Protein AF-A0A328F6K3-F1 (afdb_monomer_lite)

Structure (mmCIF, N/CA/C/O backbone):
data_AF-A0A328F6K3-F1
#
_entry.id   AF-A0A328F6K3-F1
#
loop_
_atom_site.group_PDB
_atom_site.id
_atom_site.type_symbol
_atom_site.label_atom_id
_atom_site.label_alt_id
_atom_site.label_comp_id
_atom_site.label_asym_id
_atom_site.label_entity_id
_atom_site.label_seq_id
_atom_site.pdbx_PDB_ins_code
_atom_site.Cartn_x
_atom_site.Cartn_y
_atom_site.Cartn_z
_atom_site.occupancy
_atom_site.B_iso_or_equiv
_atom_site.auth_seq_id
_atom_site.auth_comp_id
_atom_site.auth_asym_id
_atom_site.auth_atom_id
_atom_site.pdbx_PDB_model_num
ATOM 1 N N . MET A 1 1 ? -12.923 -12.948 2.655 1.00 79.88 1 MET A N 1
ATOM 2 C CA . MET A 1 1 ? -11.532 -12.634 2.300 1.00 79.88 1 MET A CA 1
ATOM 3 C C . MET A 1 1 ? -11.458 -11.168 1.974 1.00 79.88 1 MET A C 1
ATOM 5 O O . MET A 1 1 ? -12.325 -10.668 1.258 1.00 79.88 1 MET A O 1
ATOM 9 N N . THR A 1 2 ? -10.475 -10.513 2.571 1.00 90.56 2 THR A N 1
ATOM 10 C CA . THR A 1 2 ? -10.213 -9.088 2.428 1.00 90.56 2 THR A CA 1
ATOM 11 C C . THR A 1 2 ? -9.313 -8.854 1.230 1.00 90.56 2 THR A C 1
ATOM 13 O O . THR A 1 2 ? -8.375 -9.618 1.013 1.00 90.56 2 THR A O 1
ATOM 16 N N . ARG A 1 3 ? -9.572 -7.793 0.460 1.00 91.75 3 ARG A N 1
ATOM 17 C CA . ARG A 1 3 ? -8.661 -7.366 -0.612 1.00 91.75 3 ARG A CA 1
ATOM 18 C C . ARG A 1 3 ? -8.000 -6.035 -0.345 1.00 91.75 3 ARG A C 1
ATOM 20 O O . ARG A 1 3 ? -8.662 -5.090 0.086 1.00 91.75 3 ARG A O 1
ATOM 27 N N . ILE A 1 4 ? -6.728 -5.957 -0.714 1.00 94.88 4 ILE A N 1
ATOM 28 C CA . ILE A 1 4 ? -5.920 -4.749 -0.632 1.00 94.88 4 ILE A CA 1
ATOM 29 C C . ILE A 1 4 ? -5.276 -4.431 -1.980 1.00 94.88 4 ILE A C 1
ATOM 31 O O . ILE A 1 4 ? -4.680 -5.303 -2.610 1.00 94.88 4 ILE A O 1
ATOM 35 N N . LEU A 1 5 ? -5.355 -3.164 -2.380 1.00 96.25 5 LEU A N 1
ATOM 36 C CA . LEU A 1 5 ? -4.475 -2.580 -3.382 1.00 96.25 5 LEU A CA 1
ATOM 37 C C . LEU A 1 5 ? -3.433 -1.723 -2.661 1.00 96.25 5 LEU A C 1
ATOM 39 O O . LEU A 1 5 ? -3.788 -0.801 -1.931 1.00 96.25 5 LEU A O 1
ATOM 43 N N . TYR A 1 6 ? -2.157 -2.006 -2.873 1.00 97.56 6 TYR A N 1
ATOM 44 C CA . TYR A 1 6 ? -1.048 -1.193 -2.392 1.00 97.56 6 TYR A CA 1
ATOM 45 C C . TYR A 1 6 ? -0.338 -0.522 -3.563 1.00 97.56 6 TYR A C 1
ATOM 47 O O . TYR A 1 6 ? -0.036 -1.178 -4.560 1.00 97.56 6 TYR A O 1
ATOM 55 N N . TRP A 1 7 ? -0.018 0.765 -3.430 1.00 97.38 7 TRP A N 1
ATOM 56 C CA . TRP A 1 7 ? 0.748 1.479 -4.441 1.00 97.38 7 TRP A CA 1
ATOM 57 C C . TRP A 1 7 ? 1.636 2.571 -3.837 1.00 97.38 7 TRP A C 1
ATOM 59 O O . TRP A 1 7 ? 1.143 3.539 -3.257 1.00 97.38 7 TRP A O 1
ATOM 69 N N . ASN A 1 8 ? 2.956 2.468 -4.015 1.00 96.56 8 ASN A N 1
ATOM 70 C CA . ASN A 1 8 ? 3.821 3.634 -3.857 1.00 96.56 8 ASN A CA 1
ATOM 71 C C . ASN A 1 8 ? 3.596 4.579 -5.043 1.00 96.56 8 ASN A C 1
ATOM 73 O O . ASN A 1 8 ? 3.789 4.170 -6.185 1.00 96.56 8 ASN A O 1
ATOM 77 N N . ILE A 1 9 ? 3.161 5.818 -4.801 1.00 95.69 9 ILE A N 1
ATOM 78 C CA . ILE A 1 9 ? 2.998 6.831 -5.845 1.00 95.69 9 ILE A CA 1
ATOM 79 C C . ILE A 1 9 ? 3.920 8.008 -5.540 1.00 95.69 9 ILE A C 1
ATOM 81 O O . ILE A 1 9 ? 3.570 8.870 -4.740 1.00 95.69 9 ILE A O 1
ATOM 85 N N . GLU A 1 10 ? 5.044 8.085 -6.262 1.00 90.56 10 GLU A N 1
ATOM 86 C CA . GLU A 1 10 ? 6.081 9.118 -6.100 1.00 90.56 10 GLU A CA 1
ATOM 87 C C . GLU A 1 10 ? 5.481 10.523 -5.903 1.00 90.56 10 GLU A C 1
ATOM 89 O O . GLU A 1 10 ? 4.957 11.114 -6.853 1.00 90.56 10 GLU A O 1
ATOM 94 N N . ASN A 1 11 ? 5.587 11.101 -4.705 1.00 88.69 11 ASN A N 1
ATOM 95 C CA . ASN A 1 11 ? 5.010 12.413 -4.366 1.00 88.69 11 ASN A CA 1
ATOM 96 C C . ASN A 1 11 ? 3.518 12.567 -4.755 1.00 88.69 11 ASN A C 1
ATOM 98 O O . ASN A 1 11 ? 3.158 13.444 -5.556 1.00 88.69 11 ASN A O 1
ATOM 102 N N . PHE A 1 12 ? 2.636 11.711 -4.239 1.00 93.75 12 PHE A N 1
ATOM 103 C CA . PHE A 1 12 ? 1.195 11.818 -4.466 1.00 93.75 12 PHE A CA 1
ATOM 104 C C . PHE A 1 12 ? 0.650 13.143 -3.920 1.00 93.75 12 PHE A C 1
ATOM 106 O O . PHE A 1 12 ? 0.782 13.435 -2.735 1.00 93.75 12 PHE A O 1
ATOM 113 N N . SER A 1 13 ? 0.013 13.962 -4.763 1.00 90.75 13 SER A N 1
ATOM 114 C CA . SER A 1 13 ? -0.498 15.265 -4.326 1.00 90.75 13 SER A CA 1
ATOM 115 C C . SER A 1 13 ? -1.566 15.861 -5.222 1.00 90.75 13 SER A C 1
ATOM 117 O O . SER A 1 13 ? -1.705 15.493 -6.393 1.00 90.75 13 SER A O 1
ATOM 119 N N . VAL A 1 14 ? -2.270 16.868 -4.690 1.00 87.44 14 VAL A N 1
ATOM 120 C CA . VAL A 1 14 ? -3.301 17.593 -5.440 1.00 87.44 14 VAL A CA 1
ATOM 121 C C . VAL A 1 14 ? -2.707 18.246 -6.687 1.00 87.44 14 VAL A C 1
ATOM 123 O O . VAL A 1 14 ? -3.298 18.191 -7.762 1.00 87.44 14 VAL A O 1
ATOM 126 N N . ASN A 1 15 ? -1.474 18.750 -6.597 1.00 83.12 15 ASN A N 1
ATOM 127 C CA . ASN A 1 15 ? -0.772 19.376 -7.715 1.00 83.12 15 ASN A CA 1
ATOM 128 C C . ASN A 1 15 ? -0.338 18.370 -8.787 1.00 83.12 15 ASN A C 1
ATOM 130 O O . ASN A 1 15 ? 0.004 18.756 -9.900 1.00 83.12 15 ASN A O 1
ATOM 134 N N . LYS A 1 16 ? -0.317 17.072 -8.486 1.00 86.38 16 LYS A N 1
ATOM 135 C CA . LYS A 1 16 ? 0.022 16.040 -9.467 1.00 86.38 16 LYS A CA 1
ATOM 136 C C . LYS A 1 16 ? -1.204 15.573 -10.257 1.00 86.38 16 LYS A C 1
ATOM 138 O O . LYS A 1 16 ? -1.099 15.370 -11.472 1.00 86.38 16 LYS A O 1
ATOM 143 N N . PHE A 1 17 ? -2.355 15.461 -9.598 1.00 85.88 17 PHE A N 1
ATOM 144 C CA . PHE A 1 17 ? -3.554 14.811 -10.143 1.00 85.88 17 PHE A CA 1
ATOM 145 C C . PHE A 1 17 ? -4.726 15.754 -10.458 1.00 85.88 17 PHE A C 1
ATOM 147 O O . PHE A 1 17 ? -5.479 15.441 -11.371 1.00 85.88 17 PHE A O 1
ATOM 154 N N . TRP A 1 18 ? -4.846 16.920 -9.809 1.00 84.19 18 TRP A N 1
ATOM 155 C CA . TRP A 1 18 ? -5.984 17.838 -10.012 1.00 84.19 18 TRP A CA 1
ATOM 156 C C . TRP A 1 18 ? -5.581 19.290 -10.319 1.00 84.19 18 TRP A C 1
ATOM 158 O O . TRP A 1 18 ? -6.271 19.970 -11.072 1.00 84.19 18 TRP A O 1
ATOM 168 N N . GLN A 1 19 ? -4.465 19.789 -9.775 1.00 71.25 19 GLN A N 1
ATOM 169 C CA . GLN A 1 19 ? -4.080 21.210 -9.864 1.00 71.25 19 GLN A CA 1
ATOM 170 C C . GLN A 1 19 ? -2.620 21.436 -10.304 1.00 71.25 19 GLN A C 1
ATOM 172 O O . GLN A 1 19 ? -1.837 22.109 -9.628 1.00 71.25 19 GLN A O 1
ATOM 177 N N . PRO A 1 20 ? -2.210 20.924 -11.471 1.00 59.44 20 PRO A N 1
ATOM 178 C CA . PRO A 1 20 ? -0.814 20.976 -11.914 1.00 59.44 20 PRO A CA 1
ATOM 179 C C . PRO A 1 20 ? -0.315 22.386 -12.236 1.00 59.44 20 PRO A C 1
ATOM 181 O O . PRO A 1 20 ? 0.888 22.641 -12.246 1.00 59.44 20 PRO A O 1
ATOM 184 N N . ASN A 1 21 ? -1.239 23.324 -12.417 1.00 54.25 21 ASN A N 1
ATOM 185 C CA . ASN A 1 21 ? -1.006 24.729 -12.726 1.00 54.25 21 ASN A CA 1
ATOM 186 C C . ASN A 1 21 ? -0.351 25.484 -11.560 1.00 54.25 21 ASN A C 1
ATOM 188 O O . ASN A 1 21 ? 0.250 26.542 -11.762 1.00 54.25 21 ASN A O 1
ATOM 192 N N . LEU A 1 22 ? -0.470 24.952 -10.339 1.00 55.97 22 LEU A N 1
ATOM 193 C CA . LEU A 1 22 ? 0.135 25.519 -9.136 1.00 55.97 22 LEU A CA 1
ATOM 194 C C . LEU A 1 22 ? 1.603 25.104 -8.968 1.00 55.97 22 LEU A C 1
ATOM 196 O O . LEU A 1 22 ? 2.341 25.751 -8.223 1.00 55.97 22 LEU A O 1
ATOM 200 N N . LYS A 1 23 ? 2.070 24.087 -9.708 1.00 55.28 23 LYS A N 1
ATOM 201 C CA . LYS A 1 23 ? 3.486 23.718 -9.734 1.00 55.28 23 LYS A CA 1
ATOM 202 C C . LYS A 1 23 ? 4.252 24.731 -10.586 1.00 55.28 23 LYS A C 1
ATOM 204 O O . LYS A 1 23 ? 4.073 24.813 -11.802 1.00 55.28 23 LYS A O 1
ATOM 209 N N . ARG A 1 24 ? 5.116 25.522 -9.942 1.00 52.50 24 ARG A N 1
ATOM 210 C CA . ARG A 1 24 ? 6.030 26.434 -10.643 1.00 52.50 24 ARG A CA 1
ATOM 211 C C . ARG A 1 24 ? 7.009 25.624 -11.489 1.00 52.50 24 ARG A C 1
ATOM 213 O O . ARG A 1 24 ? 7.604 24.653 -11.017 1.00 52.50 24 ARG A O 1
ATOM 220 N N . ARG A 1 25 ? 7.190 26.033 -12.741 1.00 57.09 25 ARG A N 1
ATOM 221 C CA . ARG A 1 25 ? 8.300 25.574 -13.574 1.00 57.09 25 ARG A CA 1
ATOM 222 C C . ARG A 1 25 ? 9.622 26.057 -12.966 1.00 57.09 25 ARG A C 1
ATOM 224 O O . ARG A 1 25 ? 9.648 27.010 -12.187 1.00 57.09 25 ARG A O 1
ATOM 231 N N . ARG A 1 26 ? 10.738 25.416 -13.336 1.00 48.75 26 ARG A N 1
ATOM 232 C CA . ARG A 1 26 ? 12.087 25.862 -12.919 1.00 48.75 26 ARG A CA 1
ATOM 233 C C . ARG A 1 26 ? 12.406 27.292 -13.373 1.00 48.75 26 ARG A C 1
ATOM 235 O O . ARG A 1 26 ? 13.239 27.934 -12.753 1.00 48.75 26 ARG A O 1
ATOM 242 N N . ASP A 1 27 ? 11.728 27.777 -14.410 1.00 52.16 27 ASP A N 1
ATOM 243 C CA . ASP A 1 27 ? 11.810 29.154 -14.914 1.00 52.16 27 ASP A CA 1
ATOM 244 C C . ASP A 1 27 ? 10.906 30.151 -14.149 1.00 52.16 27 ASP A C 1
ATOM 246 O O . ASP A 1 27 ? 10.808 31.314 -14.527 1.00 52.16 27 ASP A O 1
ATOM 250 N N . GLY A 1 28 ? 10.226 29.714 -13.082 1.00 45.50 28 GLY A N 1
ATOM 251 C CA . GLY A 1 28 ? 9.355 30.554 -12.257 1.00 45.50 28 GLY A CA 1
ATOM 252 C C . GLY A 1 28 ? 7.936 30.755 -12.799 1.00 45.50 28 GLY A C 1
ATOM 253 O O . GLY A 1 28 ? 7.088 31.284 -12.076 1.00 45.50 28 GLY A O 1
ATOM 254 N N . THR A 1 29 ? 7.627 30.295 -14.014 1.00 51.97 29 THR A N 1
ATOM 255 C CA . THR A 1 29 ? 6.285 30.433 -14.599 1.00 51.97 29 THR A CA 1
ATOM 256 C C . THR A 1 29 ? 5.309 29.382 -14.056 1.00 51.97 29 THR A C 1
ATOM 258 O O . THR A 1 29 ? 5.688 28.268 -13.678 1.00 51.97 29 THR A O 1
ATOM 261 N N . ARG A 1 30 ? 4.018 29.735 -13.982 1.00 55.00 30 ARG A N 1
ATOM 262 C CA . ARG A 1 30 ? 2.947 28.776 -13.664 1.00 55.00 30 ARG A CA 1
ATOM 263 C C . ARG A 1 30 ? 2.626 27.942 -14.900 1.00 55.00 30 ARG A C 1
ATOM 265 O O . ARG A 1 30 ? 2.568 28.455 -16.016 1.00 55.00 30 ARG A O 1
ATOM 272 N N . ALA A 1 31 ? 2.412 26.651 -14.707 1.00 53.47 31 ALA A N 1
ATOM 273 C CA . ALA A 1 31 ? 2.195 25.719 -15.799 1.00 53.47 31 ALA A CA 1
ATOM 274 C C . ALA A 1 31 ? 0.741 25.791 -16.329 1.00 53.47 31 ALA A C 1
ATOM 276 O O . ALA A 1 31 ? -0.136 25.102 -15.828 1.00 53.47 31 ALA A O 1
ATOM 277 N N . GLY A 1 32 ? 0.450 26.630 -17.328 1.00 46.03 32 GLY A N 1
ATOM 278 C CA . GLY A 1 32 ? -0.870 26.658 -17.990 1.00 46.03 32 GLY A CA 1
ATOM 279 C C . GLY A 1 32 ? -1.056 25.560 -19.056 1.00 46.03 32 GLY A C 1
ATOM 280 O O . GLY A 1 32 ? -0.072 25.122 -19.652 1.00 46.03 32 GLY A O 1
ATOM 281 N N . GLY A 1 33 ? -2.309 25.144 -19.311 1.00 58.28 33 GLY A N 1
ATOM 282 C CA . GLY A 1 33 ? -2.764 24.387 -20.497 1.00 58.28 33 GLY A CA 1
ATOM 283 C C . GLY A 1 33 ? -2.544 22.857 -20.476 1.00 58.28 33 GLY A C 1
ATOM 284 O O . GLY A 1 33 ? -3.330 22.156 -19.838 1.00 58.28 33 GLY A O 1
ATOM 285 N N . PRO A 1 34 ? -1.506 22.297 -21.143 1.00 55.31 34 PRO A N 1
ATOM 286 C CA . PRO A 1 34 ? -1.289 20.842 -21.284 1.00 55.31 34 PRO A CA 1
ATOM 287 C C . PRO A 1 34 ? -1.177 20.082 -19.959 1.00 55.31 34 PRO A C 1
ATOM 289 O O . PRO A 1 34 ? -1.387 18.875 -19.895 1.00 55.31 34 PRO A O 1
ATOM 292 N N . PHE A 1 35 ? -0.848 20.799 -18.889 1.00 60.72 35 PHE A N 1
ATOM 293 C CA . PHE A 1 35 ? -0.711 20.243 -17.556 1.00 60.72 35 PHE A CA 1
ATOM 294 C C . PHE A 1 35 ? -2.042 19.709 -17.013 1.00 60.72 35 PHE A C 1
ATOM 296 O O . PHE A 1 35 ? -2.028 18.613 -16.459 1.00 60.72 35 PHE A O 1
ATOM 303 N N . THR A 1 36 ? -3.175 20.379 -17.256 1.00 70.00 36 THR A N 1
ATOM 304 C CA . THR A 1 36 ? -4.507 19.895 -16.845 1.00 70.00 36 THR A CA 1
ATOM 305 C C . THR A 1 36 ? -4.839 18.551 -17.495 1.00 70.00 36 THR A C 1
ATOM 307 O O . THR A 1 36 ? -5.230 17.617 -16.799 1.00 70.00 36 THR A O 1
ATOM 310 N N . GLN A 1 37 ? -4.585 18.402 -18.802 1.00 75.44 37 GLN A N 1
ATOM 311 C CA . GLN A 1 37 ? -4.768 17.120 -19.494 1.00 75.44 37 GLN A CA 1
ATOM 312 C C . GLN A 1 37 ? -3.811 16.051 -18.959 1.00 75.44 37 GLN A C 1
ATOM 314 O O . GLN A 1 37 ? -4.198 14.897 -18.805 1.00 75.44 37 GLN A O 1
ATOM 319 N N . CYS A 1 38 ? -2.565 16.414 -18.641 1.00 79.56 38 CYS A N 1
ATOM 320 C CA . CYS A 1 38 ? -1.637 15.481 -18.011 1.00 79.56 38 CYS A CA 1
ATOM 321 C C . CYS A 1 38 ? -2.161 14.989 -16.656 1.00 79.56 38 CYS A C 1
ATOM 323 O O . CYS A 1 38 ? -2.038 13.808 -16.361 1.00 79.56 38 CYS A O 1
ATOM 325 N N . SER A 1 39 ? -2.750 15.862 -15.843 1.00 83.62 39 SER A N 1
ATOM 326 C CA . SER A 1 39 ? -3.354 15.495 -14.561 1.00 83.62 39 SER A CA 1
ATOM 327 C C . SER A 1 39 ? -4.559 14.570 -14.718 1.00 83.62 39 SER A C 1
ATOM 329 O O . SER A 1 39 ? -4.552 13.501 -14.113 1.00 83.62 39 SER A O 1
ATOM 331 N N . LEU A 1 40 ? -5.487 14.887 -15.627 1.00 81.44 40 LEU A N 1
ATOM 332 C CA . LEU A 1 40 ? -6.588 13.985 -15.991 1.00 81.44 40 LEU A CA 1
ATOM 333 C C . LEU A 1 40 ? -6.070 12.627 -16.478 1.00 81.44 40 LEU A C 1
ATOM 335 O O . LEU A 1 40 ? -6.548 11.587 -16.053 1.00 81.44 40 LEU A O 1
ATOM 339 N N . ASN A 1 41 ? -5.028 12.614 -17.309 1.00 82.31 41 ASN A N 1
ATOM 340 C CA . ASN A 1 41 ? -4.418 11.378 -17.787 1.00 82.31 41 ASN A CA 1
ATOM 341 C C . ASN A 1 41 ? -3.822 10.529 -16.647 1.00 82.31 41 ASN A C 1
ATOM 343 O O . ASN A 1 41 ? -3.871 9.304 -16.732 1.00 82.31 41 ASN A O 1
ATOM 347 N N . ARG A 1 42 ? -3.245 11.143 -15.603 1.00 88.19 42 ARG A N 1
ATOM 348 C CA . ARG A 1 42 ? -2.754 10.410 -14.419 1.00 88.19 42 ARG A CA 1
ATOM 349 C C . ARG A 1 42 ? -3.907 9.848 -13.596 1.00 88.19 42 ARG A C 1
ATOM 351 O O . ARG A 1 42 ? -3.812 8.714 -13.144 1.00 88.19 42 ARG A O 1
ATOM 358 N N . LEU A 1 43 ? -4.979 10.623 -13.427 1.00 88.19 43 LEU A N 1
ATOM 359 C CA . LEU A 1 43 ? -6.183 10.183 -12.726 1.00 88.19 43 LEU A CA 1
ATOM 360 C C . LEU A 1 43 ? -6.865 9.023 -13.465 1.00 88.19 43 LEU A C 1
ATOM 362 O O . LEU A 1 43 ? -7.135 7.990 -12.867 1.00 88.19 43 LEU A O 1
ATOM 366 N N . ASN A 1 44 ? -7.020 9.130 -14.785 1.00 85.00 44 ASN A N 1
ATOM 367 C CA . ASN A 1 44 ? -7.535 8.047 -15.624 1.00 85.00 44 ASN A CA 1
ATOM 368 C C . ASN A 1 44 ? -6.656 6.798 -15.536 1.00 85.00 44 ASN A C 1
ATOM 370 O O . ASN A 1 44 ? -7.172 5.692 -15.513 1.00 85.00 44 ASN A O 1
ATOM 374 N N . TYR A 1 45 ? -5.331 6.960 -15.468 1.00 87.88 45 TYR A N 1
ATOM 375 C CA . TYR A 1 45 ? -4.433 5.827 -15.261 1.00 87.88 45 TYR A CA 1
ATOM 376 C C . TYR A 1 45 ? -4.599 5.201 -13.863 1.00 87.88 45 TYR A C 1
ATOM 378 O O . TYR A 1 45 ? -4.578 3.981 -13.741 1.00 87.88 45 TYR A O 1
ATOM 386 N N . PHE A 1 46 ? -4.822 6.002 -12.817 1.00 90.81 46 PHE A N 1
ATOM 387 C CA . PHE A 1 46 ? -5.155 5.476 -11.491 1.00 90.81 46 PHE A CA 1
ATOM 388 C C . PHE A 1 46 ? -6.440 4.633 -11.518 1.00 90.81 46 PHE A C 1
ATOM 390 O O . PHE A 1 46 ? -6.460 3.533 -10.973 1.00 90.81 46 PHE A O 1
ATOM 397 N N . PHE A 1 47 ? -7.487 5.102 -12.200 1.00 89.62 47 PHE A N 1
ATOM 398 C CA . PHE A 1 47 ? -8.726 4.334 -12.338 1.00 89.62 47 PHE A CA 1
ATOM 399 C C . PHE A 1 47 ? -8.593 3.129 -13.260 1.00 89.62 47 PHE A C 1
ATOM 401 O O . PHE A 1 47 ? -9.140 2.086 -12.937 1.00 89.62 47 PHE A O 1
ATOM 408 N N . GLN A 1 48 ? -7.772 3.206 -14.308 1.00 85.69 48 GLN A N 1
ATOM 409 C CA . GLN A 1 48 ? -7.424 2.038 -15.115 1.00 85.69 48 GLN A CA 1
ATOM 410 C C . GLN A 1 48 ? -6.797 0.930 -14.253 1.00 85.69 48 GLN A C 1
ATOM 412 O O . GLN A 1 48 ? -7.128 -0.236 -14.416 1.00 85.69 48 GLN A O 1
ATOM 417 N N . VAL A 1 49 ? -5.926 1.280 -13.300 1.00 88.00 49 VAL A N 1
ATOM 418 C CA . VAL A 1 49 ? -5.363 0.312 -12.344 1.00 88.00 49 VAL A CA 1
ATOM 419 C C . VAL A 1 49 ? -6.448 -0.305 -11.454 1.00 88.00 49 VAL A C 1
ATOM 421 O O . VAL A 1 49 ? -6.384 -1.494 -11.145 1.00 88.00 49 VAL A O 1
ATOM 424 N N . LEU A 1 50 ? -7.434 0.482 -11.020 1.00 89.25 50 LEU A N 1
ATOM 425 C CA . LEU A 1 50 ? -8.557 -0.031 -10.234 1.00 89.25 50 LEU A CA 1
ATOM 426 C C . LEU A 1 50 ? -9.498 -0.914 -11.061 1.00 89.25 50 LEU A C 1
ATOM 428 O O . LEU A 1 50 ? -9.964 -1.926 -10.543 1.00 89.25 50 LEU A O 1
ATOM 432 N N . ASP A 1 51 ? -9.733 -0.577 -12.327 1.00 84.69 51 ASP A N 1
ATOM 433 C CA . ASP A 1 51 ? -10.488 -1.401 -13.274 1.00 84.69 51 ASP A CA 1
ATOM 434 C C . ASP A 1 51 ? -9.764 -2.730 -13.533 1.00 84.69 51 ASP A C 1
ATOM 436 O O . ASP A 1 51 ? -10.382 -3.791 -13.453 1.00 84.69 51 ASP A O 1
ATOM 440 N N . ASP A 1 52 ? -8.442 -2.700 -13.738 1.00 80.88 52 ASP A N 1
ATOM 441 C CA . ASP A 1 52 ? -7.619 -3.910 -13.819 1.00 80.88 52 ASP A CA 1
ATOM 442 C C . ASP A 1 52 ? -7.790 -4.741 -12.535 1.00 80.88 52 ASP A C 1
ATOM 444 O O . ASP A 1 52 ? -8.102 -5.929 -12.594 1.00 80.88 52 ASP A O 1
ATOM 448 N N . ALA A 1 53 ? -7.667 -4.125 -11.352 1.00 82.62 53 ALA A N 1
ATOM 449 C CA . ALA A 1 53 ? -7.856 -4.817 -10.075 1.00 82.62 53 ALA A CA 1
ATOM 450 C C . ALA A 1 53 ? -9.264 -5.426 -9.929 1.00 82.62 53 ALA A C 1
ATOM 452 O O . ALA A 1 53 ? -9.405 -6.515 -9.372 1.00 82.62 53 ALA A O 1
ATOM 453 N N . LEU A 1 54 ? -10.295 -4.742 -10.434 1.00 83.50 54 LEU A N 1
ATOM 454 C CA . LEU A 1 54 ? -11.685 -5.192 -10.426 1.00 83.50 54 LEU A CA 1
ATOM 455 C C . LEU A 1 54 ? -11.865 -6.446 -11.289 1.00 83.50 54 LEU A C 1
ATOM 457 O O . LEU A 1 54 ? -12.390 -7.452 -10.801 1.00 83.50 54 LEU A O 1
ATOM 461 N N . VAL A 1 55 ? -11.389 -6.402 -12.537 1.00 74.44 55 VAL A N 1
ATOM 462 C CA . VAL A 1 55 ? -11.449 -7.522 -13.490 1.00 74.44 55 VAL A CA 1
ATOM 463 C C . VAL A 1 55 ? -10.724 -8.743 -12.927 1.00 74.44 55 VAL A C 1
ATOM 465 O O . VAL A 1 55 ? -11.250 -9.855 -12.965 1.00 74.44 55 VAL A O 1
ATOM 468 N N . LEU A 1 56 ? -9.554 -8.535 -12.319 1.00 67.94 56 LEU A N 1
ATOM 469 C CA . LEU A 1 56 ? -8.739 -9.606 -11.735 1.00 67.94 56 LEU A CA 1
ATOM 470 C C . LEU A 1 56 ? -9.373 -10.274 -10.520 1.00 67.94 56 LEU A C 1
ATOM 472 O O . LEU A 1 56 ? -8.993 -11.382 -10.148 1.00 67.94 56 LEU A O 1
ATOM 476 N N . ASN A 1 57 ? -10.330 -9.608 -9.888 1.00 70.56 57 ASN A N 1
ATOM 477 C CA . ASN A 1 57 ? -10.868 -10.004 -8.601 1.00 70.56 57 ASN A CA 1
ATOM 478 C C . ASN A 1 57 ? -12.344 -10.410 -8.692 1.00 70.56 57 ASN A C 1
ATOM 480 O O . ASN A 1 57 ? -13.138 -10.138 -7.789 1.00 70.56 57 ASN A O 1
ATOM 484 N N . ASN A 1 58 ? -12.725 -11.068 -9.792 1.00 76.31 58 ASN A N 1
ATOM 485 C CA . ASN A 1 58 ? -14.100 -11.502 -10.058 1.00 76.31 58 ASN A CA 1
ATOM 486 C C . ASN A 1 58 ? -15.110 -10.346 -9.954 1.00 76.31 58 ASN A C 1
ATOM 488 O O . ASN A 1 58 ? -16.160 -10.487 -9.322 1.00 76.31 58 ASN A O 1
ATOM 492 N N . ASN A 1 59 ? -14.769 -9.190 -10.532 1.00 81.38 59 ASN A N 1
ATOM 493 C CA . ASN A 1 59 ? -15.559 -7.958 -10.478 1.00 81.38 59 ASN A CA 1
ATOM 494 C C . ASN A 1 59 ? -15.861 -7.482 -9.051 1.00 81.38 59 ASN A C 1
ATOM 496 O O . ASN A 1 59 ? -16.939 -6.958 -8.766 1.00 81.38 59 ASN A O 1
ATOM 500 N N . ARG A 1 60 ? -14.900 -7.655 -8.136 1.00 84.12 60 ARG A N 1
ATOM 501 C CA . ARG A 1 60 ? -14.968 -7.099 -6.780 1.00 84.12 60 ARG A CA 1
ATOM 502 C C . ARG A 1 60 ? -13.916 -6.021 -6.588 1.00 84.12 60 ARG A C 1
ATOM 504 O O . ARG A 1 60 ? -12.731 -6.239 -6.827 1.00 84.12 60 ARG A O 1
ATOM 511 N N . VAL A 1 61 ? -14.355 -4.865 -6.115 1.00 89.56 61 VAL A N 1
ATOM 512 C CA . VAL A 1 61 ? -13.466 -3.752 -5.788 1.00 89.56 61 VAL A CA 1
ATOM 513 C C . VAL A 1 61 ? -12.565 -4.154 -4.604 1.00 89.56 61 VAL A C 1
ATOM 515 O O . VAL A 1 61 ? -13.041 -4.860 -3.705 1.00 89.56 61 VAL A O 1
ATOM 518 N N . PRO A 1 62 ? -11.277 -3.756 -4.572 1.00 93.00 62 PRO A N 1
ATOM 519 C CA . PRO A 1 62 ? -10.473 -3.849 -3.356 1.00 93.00 62 PRO A CA 1
ATOM 520 C C . PRO A 1 62 ? -11.197 -3.179 -2.184 1.00 93.00 62 PRO A C 1
ATOM 522 O O . PRO A 1 62 ? -11.811 -2.138 -2.364 1.00 93.00 62 PRO A O 1
ATOM 525 N N . GLU A 1 63 ? -11.136 -3.743 -0.981 1.00 95.25 63 GLU A N 1
ATOM 526 C CA . GLU A 1 63 ? -11.815 -3.147 0.183 1.00 95.25 63 GLU A CA 1
ATOM 527 C C . GLU A 1 63 ? -10.919 -2.154 0.922 1.00 95.25 63 GLU A C 1
ATOM 529 O O . GLU A 1 63 ? -11.412 -1.350 1.710 1.00 95.25 63 GLU A O 1
ATOM 534 N N . ILE A 1 64 ? -9.609 -2.219 0.671 1.00 97.81 64 ILE A N 1
ATOM 535 C CA . ILE A 1 64 ? -8.593 -1.322 1.212 1.00 97.81 64 ILE A CA 1
ATOM 536 C C . ILE A 1 64 ? -7.699 -0.858 0.058 1.00 97.81 64 ILE A C 1
ATOM 538 O O . ILE A 1 64 ? -7.199 -1.678 -0.713 1.00 97.81 64 ILE A O 1
ATOM 542 N N . VAL A 1 65 ? -7.458 0.449 -0.044 1.00 98.06 65 VAL A N 1
ATOM 543 C CA . VAL A 1 65 ? -6.471 1.032 -0.964 1.00 98.06 65 VAL A CA 1
ATOM 544 C C . VAL A 1 65 ? -5.439 1.798 -0.149 1.00 98.06 65 VAL A C 1
ATOM 546 O O . VAL A 1 65 ? -5.788 2.716 0.590 1.00 98.06 65 VAL A O 1
ATOM 549 N N . VAL A 1 66 ? -4.168 1.431 -0.287 1.00 98.38 66 VAL A N 1
ATOM 550 C CA . VAL A 1 66 ? -3.039 2.063 0.397 1.00 98.38 66 VAL A CA 1
ATOM 551 C C . VAL A 1 66 ? -2.182 2.806 -0.612 1.00 98.38 66 VAL A C 1
ATOM 553 O O . VAL A 1 66 ? -1.686 2.206 -1.565 1.00 98.38 66 VAL A O 1
ATOM 556 N N . ILE A 1 67 ? -1.955 4.094 -0.359 1.00 97.69 67 ILE A N 1
ATOM 557 C CA . ILE A 1 67 ? -1.014 4.918 -1.119 1.00 97.69 67 ILE A CA 1
ATOM 558 C C . ILE A 1 67 ? 0.015 5.495 -0.156 1.00 97.69 67 ILE A C 1
ATOM 560 O O . ILE A 1 67 ? -0.343 6.141 0.832 1.00 97.69 67 ILE A O 1
ATOM 564 N N . ILE A 1 68 ? 1.293 5.275 -0.450 1.00 95.94 68 ILE A N 1
ATOM 565 C CA . ILE A 1 68 ? 2.401 5.898 0.285 1.00 95.94 68 ILE A CA 1
ATOM 566 C C . ILE A 1 68 ? 3.011 7.041 -0.533 1.00 95.94 68 ILE A C 1
ATOM 568 O O . ILE A 1 68 ? 2.679 7.214 -1.704 1.00 95.94 68 ILE A O 1
ATOM 572 N N . GLU A 1 69 ? 3.883 7.826 0.102 1.00 93.81 69 GLU A N 1
ATOM 573 C CA . GLU A 1 69 ? 4.443 9.067 -0.453 1.00 93.81 69 GLU A CA 1
ATOM 574 C C . GLU A 1 69 ? 3.419 10.190 -0.673 1.00 93.81 69 GLU A C 1
ATOM 576 O O . GLU A 1 69 ? 3.505 10.964 -1.630 1.00 93.81 69 GLU A O 1
ATOM 581 N N . LEU A 1 70 ? 2.468 10.338 0.255 1.00 93.75 70 LEU A N 1
ATOM 582 C CA . LEU A 1 70 ? 1.612 11.520 0.284 1.00 93.75 70 LEU A CA 1
ATOM 583 C C . LEU A 1 70 ? 2.462 12.782 0.490 1.00 93.75 70 LEU A C 1
ATOM 585 O O . LEU A 1 70 ? 3.124 12.934 1.523 1.00 93.75 70 LEU A O 1
ATOM 589 N N . GLU A 1 71 ? 2.405 13.704 -0.475 1.00 85.38 71 GLU A N 1
ATOM 590 C CA . GLU A 1 71 ? 3.046 15.011 -0.376 1.00 85.38 71 GLU A CA 1
ATOM 591 C C . GLU A 1 71 ? 2.498 15.741 0.841 1.00 85.38 71 GLU A C 1
ATOM 593 O O . GLU A 1 71 ? 1.288 15.873 1.044 1.00 85.38 71 GLU A O 1
ATOM 598 N N . SER A 1 72 ? 3.416 16.241 1.650 1.00 79.25 72 SER A N 1
ATOM 599 C CA . SER A 1 72 ? 3.086 16.788 2.946 1.00 79.25 72 SER A CA 1
ATOM 600 C C . SER A 1 72 ? 3.997 17.971 3.272 1.00 79.25 72 SER A C 1
ATOM 602 O O . SER A 1 72 ? 5.090 18.105 2.718 1.00 79.25 72 SER A O 1
ATOM 604 N N . GLY A 1 73 ? 3.536 18.870 4.146 1.00 78.31 73 GLY A N 1
ATOM 605 C CA . GLY A 1 73 ? 4.414 19.863 4.780 1.00 78.31 73 GLY A CA 1
ATOM 606 C C . GLY A 1 73 ? 5.454 19.197 5.691 1.00 78.31 73 GLY A C 1
ATOM 607 O O . GLY A 1 73 ? 5.467 17.979 5.821 1.00 78.31 73 GLY A O 1
ATOM 608 N N . VAL A 1 74 ? 6.294 19.968 6.378 1.00 76.00 74 VAL A N 1
ATOM 609 C CA . VAL A 1 74 ? 7.237 19.409 7.365 1.00 76.00 74 VAL A CA 1
ATOM 610 C C . VAL A 1 74 ? 6.623 19.500 8.758 1.00 76.00 74 VAL A C 1
ATOM 612 O O . VAL A 1 74 ? 6.320 20.597 9.221 1.00 76.00 74 VAL A O 1
ATOM 615 N N . THR A 1 75 ? 6.450 18.367 9.438 1.00 78.44 75 THR A N 1
ATOM 616 C CA . THR A 1 75 ? 6.043 18.331 10.853 1.00 78.44 75 THR A CA 1
ATOM 617 C C . THR A 1 75 ? 6.494 17.028 11.525 1.00 78.44 75 THR A C 1
ATOM 619 O O . THR A 1 75 ? 7.183 16.203 10.925 1.00 78.44 75 THR A O 1
ATOM 622 N N . GLY A 1 76 ? 6.134 16.851 12.795 1.00 79.81 76 GLY A N 1
ATOM 623 C CA . GLY A 1 76 ? 6.435 15.655 13.569 1.00 79.81 76 GLY A CA 1
ATOM 624 C C . GLY A 1 76 ? 5.560 14.453 13.203 1.00 79.81 76 GLY A C 1
ATOM 625 O O . GLY A 1 76 ? 4.350 14.576 12.989 1.00 79.81 76 GLY A O 1
ATOM 626 N N . ARG A 1 77 ? 6.184 13.270 13.226 1.00 86.50 77 ARG A N 1
ATOM 627 C CA . ARG A 1 77 ? 5.542 11.946 13.177 1.00 86.50 77 ARG A CA 1
ATOM 628 C C . ARG A 1 77 ? 4.297 11.890 14.071 1.00 86.50 77 ARG A C 1
ATOM 630 O O . ARG A 1 77 ? 4.314 12.397 15.189 1.00 86.50 77 ARG A O 1
ATOM 637 N N . GLY A 1 78 ? 3.228 11.261 13.589 1.00 85.19 78 GLY A N 1
ATOM 638 C CA . GLY A 1 78 ? 1.962 11.124 14.324 1.00 85.19 78 GLY A CA 1
ATOM 639 C C . GLY A 1 78 ? 0.990 12.277 14.160 1.00 85.19 78 GLY A C 1
ATOM 640 O O . GLY A 1 78 ? -0.191 12.092 14.445 1.00 85.19 78 GLY A O 1
ATOM 641 N N . SER A 1 79 ? 1.448 13.433 13.685 1.00 87.94 79 SER A N 1
ATOM 642 C CA . SER A 1 79 ? 0.559 14.546 13.357 1.00 87.94 79 SER A CA 1
ATOM 643 C C . SER A 1 79 ? -0.253 14.233 12.100 1.00 87.94 79 SER A C 1
ATOM 645 O O . SER A 1 79 ? 0.173 13.435 11.263 1.00 87.94 79 SER A O 1
ATOM 647 N N . LEU A 1 80 ? -1.396 14.900 11.939 1.00 90.12 80 LEU A N 1
ATOM 648 C CA . LEU A 1 80 ? -2.140 14.898 10.679 1.00 90.12 80 LEU A CA 1
ATOM 649 C C . LEU A 1 80 ? -1.301 15.485 9.554 1.00 90.12 80 LEU A C 1
ATOM 651 O O . LEU A 1 80 ? -0.631 16.499 9.754 1.00 90.12 80 LEU A O 1
ATOM 655 N N . VAL A 1 81 ? -1.400 14.885 8.369 1.00 91.12 81 VAL A N 1
ATOM 656 C CA . VAL A 1 81 ? -0.776 15.413 7.155 1.00 91.12 81 VAL A CA 1
ATOM 657 C C . VAL A 1 81 ? -1.265 16.834 6.864 1.00 91.12 81 VAL A C 1
ATOM 659 O O . VAL A 1 81 ? -2.444 17.145 7.016 1.00 91.12 81 VAL A O 1
ATOM 662 N N . THR A 1 82 ? -0.344 17.710 6.457 1.00 89.81 82 THR A N 1
ATOM 663 C CA . THR A 1 82 ? -0.614 19.116 6.112 1.00 89.81 82 THR A CA 1
ATOM 664 C C . THR A 1 82 ? -0.173 19.432 4.681 1.00 89.81 82 THR A C 1
ATOM 666 O O . THR A 1 82 ? 0.394 18.584 3.990 1.00 89.81 82 THR A O 1
ATOM 669 N N . GLY A 1 83 ? -0.408 20.663 4.219 1.00 87.19 83 GLY A N 1
ATOM 670 C CA . GLY A 1 83 ? -0.040 21.094 2.871 1.00 87.19 83 GLY A CA 1
ATOM 671 C C . GLY A 1 83 ? -1.011 20.553 1.824 1.00 87.19 83 GLY A C 1
ATOM 672 O O . GLY A 1 83 ? -2.221 20.668 1.984 1.00 87.19 83 GLY A O 1
ATOM 673 N N . ASN A 1 84 ? -0.479 19.966 0.752 1.00 88.56 84 ASN A N 1
ATOM 674 C CA . ASN A 1 84 ? -1.272 19.482 -0.384 1.00 88.56 84 ASN A CA 1
ATOM 675 C C . ASN A 1 84 ? -1.908 18.100 -0.155 1.00 88.56 84 ASN A C 1
ATOM 677 O O . ASN A 1 84 ? -2.824 17.718 -0.886 1.00 88.56 84 ASN A O 1
ATOM 681 N N . GLY A 1 85 ? -1.425 17.348 0.837 1.00 90.38 85 GLY A N 1
ATOM 682 C CA . GLY A 1 85 ? -1.852 15.978 1.103 1.00 90.38 85 GLY A CA 1
ATOM 683 C C . GLY A 1 85 ? -3.328 15.821 1.492 1.00 90.38 85 GLY A C 1
ATOM 684 O O . GLY A 1 85 ? -3.989 14.950 0.922 1.00 90.38 85 GLY A O 1
ATOM 685 N N . PRO A 1 86 ? -3.898 16.654 2.390 1.00 91.81 86 PRO A N 1
ATOM 686 C CA . PRO A 1 86 ? -5.305 16.538 2.776 1.00 91.81 86 PRO A CA 1
ATOM 687 C C . PRO A 1 86 ? -6.251 16.703 1.590 1.00 91.81 86 PRO A C 1
ATOM 689 O O . PRO A 1 86 ? -7.071 15.825 1.341 1.00 91.81 86 PRO A O 1
ATOM 692 N N . THR A 1 87 ? -6.077 17.762 0.794 1.00 92.69 87 THR A N 1
ATOM 693 C CA . THR A 1 87 ? -6.903 18.006 -0.397 1.00 92.69 87 THR A CA 1
ATOM 694 C C . THR A 1 87 ? -6.769 16.882 -1.420 1.00 92.69 87 THR A C 1
ATOM 696 O O . THR A 1 87 ? -7.771 16.463 -1.993 1.00 92.69 87 THR A O 1
ATOM 699 N N . ALA A 1 88 ? -5.557 16.351 -1.625 1.00 92.62 88 ALA A N 1
ATOM 700 C CA . ALA A 1 88 ? -5.337 15.211 -2.517 1.00 92.62 88 ALA A CA 1
ATOM 701 C C . ALA A 1 88 ? -6.094 13.960 -2.048 1.00 92.62 88 ALA A C 1
ATOM 703 O O . ALA A 1 88 ? -6.695 13.260 -2.853 1.00 92.62 88 ALA A O 1
ATOM 704 N N . THR A 1 89 ? -6.078 13.704 -0.739 1.00 95.50 89 THR A N 1
ATOM 705 C CA . THR A 1 89 ? -6.742 12.551 -0.119 1.00 95.50 89 THR A CA 1
ATOM 706 C C . THR A 1 89 ? -8.263 12.659 -0.223 1.00 95.50 89 THR A C 1
ATOM 708 O O . THR A 1 89 ? -8.930 11.695 -0.584 1.00 95.50 89 THR A O 1
ATOM 711 N N . GLN A 1 90 ? -8.805 13.844 0.065 1.00 95.50 90 GLN A N 1
ATOM 712 C CA . GLN A 1 90 ? -10.236 14.141 -0.038 1.00 95.50 90 GLN A CA 1
ATOM 713 C C . GLN A 1 90 ? -10.728 14.011 -1.481 1.00 95.50 90 GLN A C 1
ATOM 715 O O . GLN A 1 90 ? -11.690 13.297 -1.740 1.00 95.50 90 GLN A O 1
ATOM 720 N N . SER A 1 91 ? -9.997 14.607 -2.429 1.00 94.94 91 SER A N 1
ATOM 721 C CA . SER A 1 91 ? -10.323 14.494 -3.856 1.00 94.94 91 SER A CA 1
ATOM 722 C C . SER A 1 91 ? -10.293 13.034 -4.306 1.00 94.94 91 SER A C 1
ATOM 724 O O . SER A 1 91 ? -11.197 12.581 -4.995 1.00 94.94 91 SER A O 1
ATOM 726 N N . LEU A 1 92 ? -9.292 12.263 -3.866 1.00 95.75 92 LEU A N 1
ATOM 727 C CA . LEU A 1 92 ? -9.190 10.856 -4.229 1.00 95.75 92 LEU A CA 1
ATOM 728 C C . LEU A 1 92 ? -10.381 10.030 -3.731 1.00 95.75 92 LEU A C 1
ATOM 730 O O . LEU A 1 92 ? -10.897 9.213 -4.488 1.00 95.75 92 LEU A O 1
ATOM 734 N N . VAL A 1 93 ? -10.814 10.205 -2.477 1.00 96.31 93 VAL A N 1
ATOM 735 C CA . VAL A 1 93 ? -11.925 9.394 -1.961 1.00 96.31 93 VAL A CA 1
ATOM 736 C C . VAL A 1 93 ? -13.248 9.755 -2.636 1.00 96.31 93 VAL A C 1
ATOM 738 O O . VAL A 1 93 ? -14.037 8.854 -2.896 1.00 96.31 93 VAL A O 1
ATOM 741 N N . ASP A 1 94 ? -13.474 11.020 -2.998 1.00 96.19 94 ASP A N 1
ATOM 742 C CA . ASP A 1 94 ? -14.661 11.419 -3.767 1.00 96.19 94 ASP A CA 1
ATOM 743 C C . ASP A 1 94 ? -14.669 10.813 -5.175 1.00 96.19 94 ASP A C 1
ATOM 745 O O . ASP A 1 94 ? -15.703 10.338 -5.652 1.00 96.19 94 ASP A O 1
ATOM 749 N N . GLU A 1 95 ? -13.506 10.747 -5.819 1.00 95.69 95 GLU A N 1
ATOM 750 C CA . GLU A 1 95 ? -13.361 10.109 -7.127 1.00 95.69 95 GLU A CA 1
ATOM 751 C C . GLU A 1 95 ? -13.560 8.586 -7.022 1.00 95.69 95 GLU A C 1
ATOM 753 O O . GLU A 1 95 ? -14.248 7.994 -7.850 1.00 95.69 95 GLU A O 1
ATOM 758 N N . VAL A 1 96 ? -13.064 7.938 -5.958 1.00 96.12 96 VAL A N 1
ATOM 759 C CA . VAL A 1 96 ? -13.321 6.507 -5.693 1.00 96.12 96 VAL A CA 1
ATOM 760 C C . VAL A 1 96 ? -14.802 6.241 -5.396 1.00 96.12 96 VAL A C 1
ATOM 762 O O . VAL A 1 96 ? -15.355 5.259 -5.896 1.00 96.12 96 VAL A O 1
ATOM 765 N N . ARG A 1 97 ? -15.480 7.106 -4.631 1.00 96.81 97 ARG A N 1
ATOM 766 C CA . ARG A 1 97 ? -16.936 7.020 -4.395 1.00 96.81 97 ARG A CA 1
ATOM 767 C C . ARG A 1 97 ? -17.714 7.129 -5.697 1.00 96.81 97 ARG A C 1
ATOM 769 O O . ARG A 1 97 ? -18.641 6.355 -5.915 1.00 96.81 97 ARG A O 1
ATOM 776 N N . THR A 1 98 ? -17.307 8.051 -6.565 1.00 95.69 98 THR A N 1
ATOM 777 C CA . THR A 1 98 ? -17.918 8.253 -7.882 1.00 95.69 98 THR A CA 1
ATOM 778 C C . THR A 1 98 ? -17.698 7.039 -8.780 1.00 95.69 98 THR A C 1
ATOM 780 O O . THR A 1 98 ? -18.663 6.506 -9.320 1.00 95.69 98 THR A O 1
ATOM 783 N N . TRP A 1 99 ? -16.457 6.553 -8.886 1.00 93.94 99 TRP A N 1
ATOM 784 C CA . TRP A 1 99 ? -16.099 5.389 -9.702 1.00 93.94 99 TRP A CA 1
ATOM 785 C C . TRP A 1 99 ? -16.810 4.108 -9.240 1.00 93.94 99 TRP A C 1
ATOM 787 O O . TRP A 1 99 ? -17.336 3.364 -10.062 1.00 93.94 99 TRP A O 1
ATOM 797 N N . THR A 1 100 ? -16.896 3.869 -7.928 1.00 94.31 100 THR A N 1
ATOM 798 C CA . THR A 1 100 ? -17.591 2.689 -7.380 1.00 94.31 100 THR A CA 1
ATOM 799 C C . THR A 1 100 ? -19.109 2.832 -7.284 1.00 94.31 100 THR A C 1
ATOM 801 O O . THR A 1 100 ? -19.796 1.836 -7.060 1.00 94.31 100 THR A O 1
ATOM 804 N N . GLY A 1 101 ? -19.643 4.054 -7.352 1.00 95.25 101 GLY A N 1
ATOM 805 C CA . GLY A 1 101 ? -21.024 4.349 -6.960 1.00 95.25 101 GLY A CA 1
ATOM 806 C C . GLY A 1 101 ? -21.317 4.103 -5.471 1.00 95.25 101 GLY A C 1
ATOM 807 O O . GLY A 1 101 ? -22.482 4.013 -5.083 1.00 95.25 101 GLY A O 1
ATOM 808 N N . ASN A 1 102 ? -20.288 3.970 -4.625 1.00 94.50 102 ASN A N 1
ATOM 809 C CA . ASN A 1 102 ? -20.422 3.648 -3.207 1.00 94.50 102 ASN A CA 1
ATOM 810 C C . ASN A 1 102 ? -19.931 4.804 -2.320 1.00 94.50 102 ASN A C 1
ATOM 812 O O . ASN A 1 102 ? -18.736 4.985 -2.096 1.00 94.50 102 ASN A O 1
ATOM 816 N N . ASN A 1 103 ? -20.866 5.534 -1.710 1.00 94.44 103 ASN A N 1
ATOM 817 C CA . ASN A 1 103 ? -20.558 6.641 -0.797 1.00 94.44 103 ASN A CA 1
ATOM 818 C C . ASN A 1 103 ? -19.975 6.202 0.564 1.00 94.44 103 ASN A C 1
ATOM 820 O O . ASN A 1 103 ? -19.574 7.054 1.357 1.00 94.44 103 ASN A O 1
ATOM 824 N N . ASN A 1 104 ? -19.899 4.897 0.855 1.00 94.88 104 ASN A N 1
ATOM 825 C CA . ASN A 1 104 ? -19.310 4.376 2.092 1.00 94.88 104 ASN A CA 1
ATOM 826 C C . ASN A 1 104 ? -17.782 4.261 2.045 1.00 94.88 104 ASN A C 1
ATOM 828 O O . ASN A 1 104 ? -17.186 3.843 3.038 1.00 94.88 104 ASN A O 1
ATOM 832 N N . TRP A 1 105 ? -17.114 4.635 0.958 1.00 96.81 105 TRP A N 1
ATOM 833 C CA . TRP A 1 105 ? -15.661 4.782 0.997 1.00 96.81 105 TRP A CA 1
ATOM 834 C C . TRP A 1 105 ? -15.257 5.860 1.998 1.00 96.81 105 TRP A C 1
ATOM 836 O O . TRP A 1 105 ? -15.810 6.958 1.996 1.00 96.81 105 TRP A O 1
ATOM 846 N N . MET A 1 106 ? -14.320 5.528 2.878 1.00 96.56 106 MET A N 1
ATOM 847 C CA . MET A 1 106 ? -13.838 6.386 3.956 1.00 96.56 106 MET A CA 1
ATOM 848 C C . MET A 1 106 ? -12.314 6.400 3.969 1.00 96.56 106 MET A C 1
ATOM 850 O O . MET A 1 106 ? -11.654 5.535 3.394 1.00 96.56 106 MET A O 1
ATOM 854 N N . VAL A 1 107 ? -11.758 7.396 4.645 1.00 96.88 107 VAL A N 1
ATOM 855 C CA . VAL A 1 107 ? -10.322 7.594 4.816 1.00 96.88 107 VAL A CA 1
ATOM 856 C C . VAL A 1 107 ? -9.945 7.232 6.250 1.00 96.88 107 VAL A C 1
ATOM 858 O O . VAL A 1 107 ? -10.621 7.644 7.193 1.00 96.88 107 VAL A O 1
ATOM 861 N N . VAL A 1 108 ? -8.845 6.505 6.440 1.00 95.88 108 VAL A N 1
ATOM 862 C CA . VAL A 1 108 ? -8.114 6.561 7.710 1.00 95.88 108 VAL A CA 1
ATOM 863 C C . VAL A 1 108 ? -7.305 7.858 7.712 1.00 95.88 108 VAL A C 1
ATOM 865 O O . VAL A 1 108 ? -6.513 8.056 6.787 1.00 95.88 108 VAL A O 1
ATOM 868 N N . PRO A 1 109 ? -7.480 8.752 8.704 1.00 91.69 109 PRO A N 1
ATOM 869 C CA . PRO A 1 109 ? -6.829 10.058 8.716 1.00 91.69 109 PRO A CA 1
ATOM 870 C C . PRO A 1 109 ? -5.319 9.966 8.463 1.00 91.69 109 PRO A C 1
ATOM 872 O O . PRO A 1 109 ? -4.610 9.323 9.244 1.00 91.69 109 PRO A O 1
ATOM 875 N N . PRO A 1 110 ? -4.802 10.593 7.391 1.00 94.62 110 PRO A N 1
ATOM 876 C CA . PRO A 1 110 ? -3.411 10.428 7.007 1.00 94.62 110 PRO A CA 1
ATOM 877 C C . PRO A 1 110 ? -2.508 11.092 8.045 1.00 94.62 110 PRO A C 1
ATOM 879 O O . PRO A 1 110 ? -2.675 12.273 8.366 1.00 94.62 110 PRO A O 1
ATOM 882 N N . LEU A 1 111 ? -1.538 10.334 8.559 1.00 93.00 111 LEU A N 1
ATOM 883 C CA . LEU A 1 111 ? -0.549 10.815 9.527 1.00 93.00 111 LEU A CA 1
ATOM 884 C C . LEU A 1 111 ? 0.860 10.732 8.950 1.00 93.00 111 LEU A C 1
ATOM 886 O O . LEU A 1 111 ? 1.146 9.902 8.086 1.00 93.00 111 LEU A O 1
ATOM 890 N N . TYR A 1 112 ? 1.746 11.560 9.491 1.00 91.38 112 TYR A N 1
ATOM 891 C CA . TYR A 1 112 ? 3.173 11.509 9.197 1.00 91.38 112 TYR A CA 1
ATOM 892 C C . TYR A 1 112 ? 3.828 10.249 9.769 1.00 91.38 112 TYR A C 1
ATOM 894 O O . TYR A 1 112 ? 3.800 10.033 10.983 1.00 91.38 112 TYR A O 1
ATOM 902 N N . THR A 1 113 ? 4.483 9.459 8.918 1.00 89.81 113 THR A N 1
ATOM 903 C CA . THR A 1 113 ? 5.337 8.320 9.323 1.00 89.81 113 THR A CA 1
ATOM 904 C C . THR A 1 113 ? 6.790 8.740 9.559 1.00 89.81 113 THR A C 1
ATOM 906 O O . THR A 1 113 ? 7.527 8.108 10.329 1.00 89.81 113 THR A O 1
ATOM 909 N N . GLY A 1 114 ? 7.189 9.840 8.916 1.00 85.31 114 GLY A N 1
ATOM 910 C CA . GLY A 1 114 ? 8.495 10.484 9.001 1.00 85.31 114 GLY A CA 1
ATOM 911 C C . GLY A 1 114 ? 8.403 11.995 8.751 1.00 85.31 114 GLY A C 1
ATOM 912 O O . GLY A 1 114 ? 7.315 12.556 8.840 1.00 85.31 1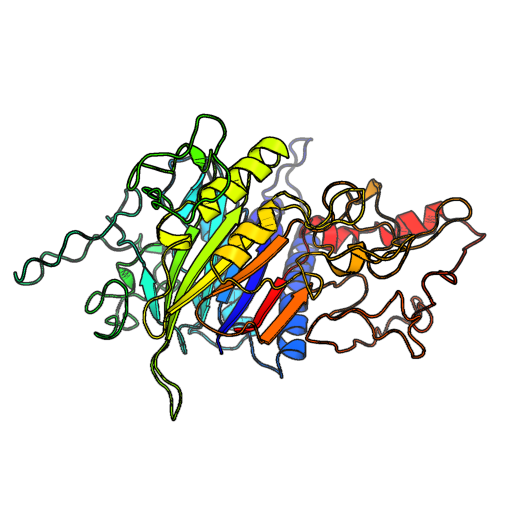14 GLY A O 1
ATOM 913 N N . PRO A 1 115 ? 9.520 12.681 8.451 1.00 80.38 115 PRO A N 1
ATOM 914 C CA . PRO A 1 115 ? 9.565 14.149 8.438 1.00 80.38 115 PRO A CA 1
ATOM 915 C C . PRO A 1 115 ? 8.754 14.807 7.310 1.00 80.38 115 PRO A C 1
ATOM 917 O O . PRO A 1 115 ? 8.339 15.955 7.448 1.00 80.38 115 PRO A O 1
ATOM 920 N N . THR A 1 116 ? 8.555 14.109 6.189 1.00 82.75 116 THR A N 1
ATOM 921 C CA . THR A 1 116 ? 7.949 14.669 4.965 1.00 82.75 116 THR A CA 1
ATOM 922 C C . THR A 1 116 ? 7.046 13.676 4.240 1.00 82.75 116 THR A C 1
ATOM 924 O O . THR A 1 116 ? 6.793 13.827 3.046 1.00 82.75 116 THR A O 1
ATOM 927 N N . GLU A 1 117 ? 6.603 12.621 4.920 1.00 87.44 117 GLU A N 1
ATOM 928 C CA . GLU A 1 117 ? 5.879 11.529 4.280 1.00 87.44 117 GLU A CA 1
ATOM 929 C C . GLU A 1 117 ? 4.650 11.132 5.088 1.00 87.44 117 GLU A C 1
ATOM 931 O O . GLU A 1 117 ? 4.743 10.886 6.295 1.00 87.44 117 GLU A O 1
ATOM 936 N N . GLY A 1 118 ? 3.513 11.065 4.397 1.00 92.38 118 GLY A N 1
ATOM 937 C CA . GLY A 1 118 ? 2.269 10.518 4.914 1.00 92.38 118 GLY A CA 1
ATOM 938 C C . GLY A 1 118 ? 1.805 9.293 4.134 1.00 92.38 118 GLY A C 1
ATOM 939 O O . GLY A 1 118 ? 2.267 9.023 3.023 1.00 92.38 118 GLY A O 1
ATOM 940 N N . VAL A 1 119 ? 0.851 8.579 4.722 1.00 95.69 119 VAL A N 1
ATOM 941 C CA . VAL A 1 119 ? 0.196 7.414 4.119 1.00 95.69 119 VAL A CA 1
ATOM 942 C C . VAL A 1 119 ? -1.302 7.671 4.038 1.00 95.69 119 VAL A C 1
ATOM 944 O O . VAL A 1 119 ? -1.902 8.153 4.999 1.00 95.69 119 VAL A O 1
ATOM 947 N N . ILE A 1 120 ? -1.894 7.344 2.893 1.00 96.44 120 ILE A N 1
ATOM 948 C CA . ILE A 1 120 ? -3.341 7.292 2.698 1.00 96.44 120 ILE A CA 1
ATOM 949 C C . ILE A 1 120 ? -3.773 5.837 2.815 1.00 96.44 120 ILE A C 1
ATOM 951 O O . ILE A 1 120 ? -3.223 4.970 2.135 1.00 96.44 120 ILE A O 1
ATOM 955 N N . VAL A 1 121 ? -4.805 5.588 3.618 1.00 98.31 121 VAL A N 1
ATOM 956 C CA . VAL A 1 121 ? -5.555 4.332 3.577 1.00 98.31 121 VAL A CA 1
ATOM 957 C C . VAL A 1 121 ? -7.019 4.669 3.342 1.00 98.31 121 VAL A C 1
ATOM 959 O O . VAL A 1 121 ? -7.659 5.294 4.187 1.00 98.31 121 VAL A O 1
ATOM 962 N N . LEU A 1 122 ? -7.541 4.276 2.185 1.00 98.19 122 LEU A N 1
ATOM 963 C CA . LEU A 1 122 ? -8.972 4.286 1.902 1.00 98.19 122 LEU A CA 1
ATOM 964 C C . LEU A 1 122 ? -9.544 2.914 2.239 1.00 98.19 122 LEU A C 1
ATOM 966 O O . LEU A 1 122 ? -8.873 1.904 2.022 1.00 98.19 122 LEU A O 1
ATOM 970 N N . TYR A 1 123 ? -10.777 2.866 2.725 1.00 97.94 123 TYR A N 1
ATOM 971 C CA . TYR A 1 123 ? -11.470 1.607 2.973 1.00 97.94 123 TYR A CA 1
ATOM 972 C C . TYR A 1 123 ? -12.966 1.702 2.676 1.00 97.94 123 TYR A C 1
ATOM 974 O O . TYR A 1 123 ? -13.592 2.744 2.892 1.00 97.94 123 TYR A O 1
ATOM 982 N N . ASP A 1 124 ? -13.551 0.598 2.213 1.00 96.12 124 ASP A N 1
ATOM 983 C CA . ASP A 1 124 ? -14.998 0.474 2.060 1.00 96.12 124 ASP A CA 1
ATOM 984 C C . ASP A 1 124 ? -15.636 0.174 3.417 1.00 96.12 124 ASP A C 1
ATOM 986 O O . ASP A 1 124 ? -15.631 -0.954 3.926 1.00 96.12 124 ASP A O 1
ATOM 990 N N . SER A 1 125 ? -16.226 1.207 4.011 1.00 95.06 125 SER A N 1
ATOM 991 C CA . SER A 1 125 ? -16.829 1.087 5.330 1.00 95.06 125 SER A CA 1
ATOM 992 C C . SER A 1 125 ? -18.167 0.337 5.334 1.00 95.06 125 SER A C 1
ATOM 994 O O . SER A 1 125 ? -18.749 0.150 6.401 1.00 95.06 125 SER A O 1
ATOM 996 N N . THR A 1 126 ? -18.653 -0.136 4.180 1.00 92.62 126 THR A N 1
ATOM 997 C CA . THR A 1 126 ? -19.754 -1.116 4.109 1.00 92.62 126 THR A CA 1
ATOM 998 C C . THR A 1 126 ? -19.371 -2.421 4.802 1.00 92.62 126 THR A C 1
ATOM 1000 O O . THR A 1 126 ? -20.179 -2.996 5.526 1.00 92.62 126 THR A O 1
ATOM 1003 N N . ASN A 1 127 ? -18.123 -2.859 4.607 1.00 90.31 127 ASN A N 1
ATOM 1004 C CA . ASN A 1 127 ? -17.630 -4.161 5.062 1.00 90.31 127 ASN A CA 1
ATOM 1005 C C . ASN A 1 127 ? -16.660 -4.057 6.242 1.00 90.31 127 ASN A C 1
ATOM 1007 O O . ASN A 1 127 ? -16.512 -5.010 7.007 1.00 90.31 127 ASN A O 1
ATOM 1011 N N . LEU A 1 128 ? -15.997 -2.907 6.389 1.00 95.38 128 LEU A N 1
ATOM 1012 C CA . LEU A 1 128 ? -14.947 -2.692 7.378 1.00 95.38 128 LEU A CA 1
ATOM 1013 C C . LEU A 1 128 ? -15.312 -1.575 8.360 1.00 95.38 128 LEU A C 1
ATOM 1015 O O . LEU A 1 128 ? -15.930 -0.566 8.008 1.00 95.38 128 LEU A O 1
ATOM 1019 N N . ILE A 1 129 ? -14.895 -1.750 9.609 1.00 95.69 129 ILE A N 1
ATOM 1020 C CA . ILE A 1 129 ? -14.944 -0.742 10.669 1.00 95.69 129 ILE A CA 1
ATOM 1021 C C . ILE A 1 129 ? -13.506 -0.409 11.036 1.00 95.69 129 ILE A C 1
ATOM 1023 O O . ILE A 1 129 ? -12.746 -1.312 11.365 1.00 95.69 129 ILE A O 1
ATOM 1027 N N . PHE A 1 130 ? -13.114 0.858 10.971 1.00 96.25 130 PHE A N 1
ATOM 1028 C CA . PHE A 1 130 ? -11.801 1.308 11.411 1.00 96.25 130 PHE A CA 1
ATOM 1029 C C . PHE A 1 130 ? -11.722 1.335 12.943 1.00 96.25 130 PHE A C 1
ATOM 1031 O O . PHE A 1 130 ? -12.570 1.912 13.623 1.00 96.25 130 PHE A O 1
ATOM 1038 N N . THR A 1 131 ? -10.693 0.694 13.497 1.00 94.19 131 THR A N 1
ATOM 1039 C CA . THR A 1 131 ? -10.580 0.441 14.942 1.00 94.19 131 THR A CA 1
ATOM 1040 C C . THR A 1 131 ? -9.313 1.010 15.575 1.00 94.19 131 THR A C 1
ATOM 1042 O O . THR A 1 131 ? -9.085 0.811 16.767 1.00 94.19 131 THR A O 1
ATOM 1045 N N . GLY A 1 132 ? -8.482 1.725 14.812 1.00 91.19 132 GLY A N 1
ATOM 1046 C CA . GLY A 1 132 ? -7.268 2.375 15.312 1.00 91.19 132 GLY A CA 1
ATOM 1047 C C . GLY A 1 132 ? -5.973 1.778 14.751 1.00 91.19 132 GLY A C 1
ATOM 1048 O O . GLY A 1 132 ? -5.820 1.742 13.532 1.00 91.19 132 GLY A O 1
ATOM 1049 N N . PRO A 1 133 ? -4.999 1.378 15.593 1.00 90.69 133 PRO A N 1
ATOM 1050 C CA . PRO A 1 133 ? -5.165 0.972 16.996 1.00 90.69 133 PRO A CA 1
ATOM 1051 C C . PRO A 1 133 ? -5.067 2.115 18.019 1.00 90.69 133 PRO A C 1
ATOM 1053 O O . PRO A 1 133 ? -5.400 1.919 19.188 1.00 90.69 133 PRO A O 1
ATOM 1056 N N . ASN A 1 134 ? -4.618 3.298 17.607 1.00 90.88 134 ASN A N 1
ATOM 1057 C CA . ASN A 1 134 ? -4.506 4.460 18.483 1.00 90.88 134 ASN A CA 1
ATOM 1058 C C . ASN A 1 134 ? -5.811 5.266 18.505 1.00 90.88 134 ASN A C 1
ATOM 1060 O O . ASN A 1 134 ? -6.714 5.046 17.696 1.00 90.88 134 ASN A O 1
ATOM 1064 N N . ARG A 1 135 ? -5.889 6.235 19.420 1.00 86.56 135 ARG A N 1
ATOM 1065 C CA . ARG A 1 135 ? -6.929 7.270 19.432 1.00 86.56 135 ARG A CA 1
ATOM 1066 C C . ARG A 1 135 ? -6.337 8.621 19.055 1.00 86.56 135 ARG A C 1
ATOM 1068 O O . ARG A 1 135 ? -5.165 8.906 19.323 1.00 86.56 135 ARG A O 1
ATOM 1075 N N . TRP A 1 136 ? -7.148 9.449 18.412 1.00 85.56 136 TRP A N 1
ATOM 1076 C CA . TRP A 1 136 ? -6.781 10.810 18.064 1.00 85.56 136 TRP A CA 1
ATOM 1077 C C . TRP A 1 136 ? -6.850 11.702 19.308 1.00 85.56 136 TRP A C 1
ATOM 1079 O O . TRP A 1 136 ? -7.914 11.807 19.915 1.00 85.56 136 TRP A O 1
ATOM 1089 N N . PRO A 1 137 ? -5.750 12.359 19.717 1.00 76.06 137 PRO A N 1
ATOM 1090 C CA . PRO A 1 137 ? -5.766 13.203 20.908 1.00 76.06 137 PRO A CA 1
ATOM 1091 C C . PRO A 1 137 ? -6.330 14.607 20.643 1.00 76.06 137 PRO A C 1
ATOM 1093 O O . PRO A 1 137 ? -6.550 15.346 21.596 1.00 76.06 137 PRO A O 1
ATOM 1096 N N . GLY A 1 138 ? -6.562 15.004 19.382 1.00 70.25 138 GLY A N 1
ATOM 1097 C CA . GLY A 1 138 ? -7.120 16.321 19.045 1.00 70.25 138 GLY A CA 1
ATOM 1098 C C . GLY A 1 138 ? -6.145 17.429 18.673 1.00 70.25 138 GLY A C 1
ATOM 1099 O O . GLY A 1 138 ? -6.430 18.588 18.952 1.00 70.25 138 GLY A O 1
ATOM 1100 N N . GLY A 1 139 ? -5.002 17.105 18.070 1.00 63.59 139 GLY A N 1
ATOM 1101 C CA . GLY A 1 139 ? -4.021 18.116 17.644 1.00 63.59 139 GLY A CA 1
ATOM 1102 C C . GLY A 1 139 ? -2.566 17.756 17.936 1.00 63.59 139 GLY A C 1
ATOM 1103 O O . GLY A 1 139 ? -1.669 18.479 17.516 1.00 63.59 139 GLY A O 1
ATOM 1104 N N . GLY A 1 140 ? -2.332 16.638 18.627 1.00 64.56 140 GLY A N 1
ATOM 1105 C CA . GLY A 1 140 ? -1.012 16.047 18.848 1.00 64.56 140 GLY A CA 1
ATOM 1106 C C . GLY A 1 140 ? -0.819 14.725 18.095 1.00 64.56 140 GLY A C 1
ATOM 1107 O O . GLY A 1 140 ? -1.737 14.267 17.410 1.00 64.56 140 GLY A O 1
ATOM 1108 N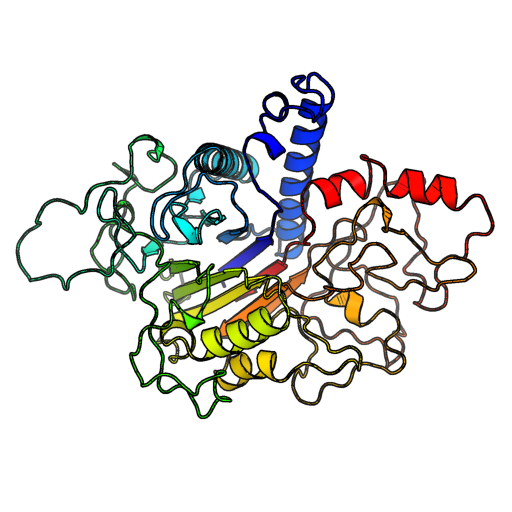 N . PRO A 1 141 ? 0.359 14.089 18.225 1.00 65.38 141 PRO A N 1
ATOM 1109 C CA . PRO A 1 141 ? 0.613 12.789 17.623 1.00 65.38 141 PRO A CA 1
ATOM 1110 C C . PRO A 1 141 ? -0.354 11.726 18.152 1.00 65.38 141 PRO A C 1
ATOM 1112 O O . PRO A 1 141 ? -0.662 11.723 19.341 1.00 65.38 141 PRO A O 1
ATOM 1115 N N . SER A 1 142 ? -0.813 10.813 17.287 1.00 63.97 142 SER A N 1
ATOM 1116 C CA . SER A 1 142 ? -1.680 9.688 17.686 1.00 63.97 142 SER A CA 1
ATOM 1117 C C . SER A 1 142 ? -1.172 9.009 18.965 1.00 63.97 142 SER A C 1
ATOM 1119 O O . SER A 1 142 ? 0.018 8.688 19.041 1.00 63.97 142 SER A O 1
ATOM 1121 N N . ALA A 1 143 ? -2.054 8.738 19.925 1.00 60.34 143 ALA A N 1
ATOM 1122 C CA . ALA A 1 143 ? -1.665 8.171 21.213 1.00 60.34 143 ALA A CA 1
ATOM 1123 C C . ALA A 1 143 ? -2.293 6.791 21.439 1.00 60.34 143 ALA A C 1
ATOM 1125 O O . ALA A 1 143 ? -3.411 6.515 20.996 1.00 60.34 143 ALA A O 1
ATOM 1126 N N . VAL A 1 144 ? -1.566 5.932 22.157 1.00 57.88 144 VAL A N 1
ATOM 1127 C CA . VAL A 1 144 ? -2.101 4.664 22.670 1.00 57.88 144 VAL A CA 1
ATOM 1128 C C . VAL A 1 144 ? -3.230 4.991 23.660 1.00 57.88 144 VAL A C 1
ATOM 1130 O O . VAL A 1 144 ? -3.073 5.923 24.455 1.00 57.88 144 VAL A O 1
ATOM 1133 N N . PRO A 1 145 ? -4.370 4.279 23.634 1.00 50.56 145 PRO A N 1
ATOM 1134 C CA . PRO A 1 145 ? -5.454 4.532 24.575 1.00 50.56 145 PRO A CA 1
ATOM 1135 C C . PRO A 1 145 ? -4.978 4.375 26.025 1.00 50.56 145 PRO A C 1
ATOM 1137 O O . PRO A 1 145 ? -4.288 3.412 26.356 1.00 50.56 145 PRO A O 1
ATOM 1140 N N . LEU A 1 146 ? -5.407 5.274 26.914 1.00 42.78 146 LEU A N 1
ATOM 1141 C CA . LEU A 1 146 ? -5.448 4.956 28.342 1.00 42.78 146 LEU A CA 1
ATOM 1142 C C . LEU A 1 146 ? -6.529 3.877 28.560 1.00 42.78 146 LEU A C 1
ATOM 1144 O O . LEU A 1 146 ? -7.573 3.954 27.902 1.00 42.78 146 LEU A O 1
ATOM 1148 N N . PRO A 1 147 ? -6.326 2.890 29.457 1.00 39.53 147 PRO A N 1
ATOM 1149 C CA . PRO A 1 147 ? -7.360 1.919 29.799 1.00 39.53 147 PRO A CA 1
ATOM 1150 C C . PRO A 1 147 ? -8.659 2.634 30.167 1.00 39.53 147 PRO A C 1
ATOM 1152 O O . PRO A 1 147 ? -8.636 3.648 30.871 1.00 39.53 147 PRO A O 1
ATOM 1155 N N . ARG A 1 148 ? -9.799 2.108 29.709 1.00 42.62 148 ARG A N 1
ATOM 1156 C CA . ARG A 1 148 ? -11.112 2.622 30.099 1.00 42.62 148 ARG A CA 1
ATOM 1157 C C . ARG A 1 148 ? -11.301 2.377 31.596 1.00 42.62 148 ARG A C 1
ATOM 1159 O O . ARG A 1 148 ? -11.740 1.305 32.000 1.00 42.62 148 ARG A O 1
ATOM 1166 N N . LEU A 1 149 ? -10.968 3.363 32.426 1.00 36.56 149 LEU A N 1
ATOM 1167 C CA . LEU A 1 149 ? -11.493 3.420 33.786 1.00 36.56 149 LEU A CA 1
ATOM 1168 C C . LEU A 1 149 ? -13.022 3.417 33.662 1.00 36.56 149 LEU A C 1
ATOM 1170 O O . LEU A 1 149 ? -13.570 4.127 32.818 1.00 36.56 149 LEU A O 1
ATOM 1174 N N . ALA A 1 150 ? -13.696 2.585 34.455 1.00 37.53 150 ALA A N 1
ATOM 1175 C CA . ALA A 1 150 ? -15.139 2.323 34.420 1.00 37.53 150 ALA A CA 1
ATOM 1176 C C . ALA A 1 150 ? -16.018 3.529 34.843 1.00 37.53 150 ALA A C 1
ATOM 1178 O O . ALA A 1 150 ? -17.079 3.359 35.436 1.00 37.53 150 ALA A O 1
ATOM 1179 N N . ALA A 1 151 ? -15.576 4.753 34.559 1.00 33.88 151 ALA A N 1
ATOM 1180 C CA . ALA A 1 151 ? -16.263 5.998 34.854 1.00 33.88 151 ALA A CA 1
ATOM 1181 C C . ALA A 1 151 ? -17.069 6.489 33.630 1.00 33.88 151 ALA A C 1
ATOM 1183 O O . ALA A 1 151 ? -16.690 6.214 32.484 1.00 33.88 151 ALA A O 1
ATOM 1184 N N . PRO A 1 152 ? -18.188 7.207 33.846 1.00 40.62 152 PRO A N 1
ATOM 1185 C CA . PRO A 1 152 ? -19.041 7.682 32.767 1.00 40.62 152 PRO A CA 1
ATOM 1186 C C . PRO A 1 152 ? -18.296 8.698 31.895 1.00 40.62 152 PRO A C 1
ATOM 1188 O O . PRO A 1 152 ? -17.585 9.555 32.410 1.00 40.62 152 PRO A O 1
ATOM 1191 N N . LEU A 1 153 ? -18.470 8.537 30.576 1.00 43.75 153 LEU A N 1
ATOM 1192 C CA . LEU A 1 153 ? -18.067 9.401 29.457 1.00 43.75 153 LEU A CA 1
ATOM 1193 C C . LEU A 1 153 ? -17.411 10.732 29.871 1.00 43.75 153 LEU A C 1
ATOM 1195 O O . LEU A 1 153 ? -18.062 11.773 29.925 1.00 43.75 153 LEU A O 1
ATOM 1199 N N . VAL A 1 154 ? -16.093 10.713 30.082 1.00 37.44 154 VAL A N 1
ATOM 1200 C CA . VAL A 1 154 ? -15.297 11.925 29.871 1.00 37.44 154 VAL A CA 1
ATOM 1201 C C . VAL A 1 154 ? -15.370 12.212 28.370 1.00 37.44 154 VAL A C 1
ATOM 1203 O O . VAL A 1 154 ? -15.227 11.284 27.572 1.00 37.44 154 VAL A O 1
ATOM 1206 N N . ALA A 1 155 ? -15.687 13.462 28.020 1.00 38.28 155 ALA A N 1
ATOM 1207 C CA . ALA A 1 155 ? -15.916 13.968 26.666 1.00 38.28 155 ALA A CA 1
ATOM 1208 C C . ALA A 1 155 ? -14.997 13.323 25.604 1.00 38.28 155 ALA A C 1
ATOM 1210 O O . ALA A 1 155 ? -13.836 13.036 25.915 1.00 38.28 155 ALA A O 1
ATOM 1211 N N . PRO A 1 156 ? -15.500 13.091 24.370 1.00 48.25 156 PRO A N 1
ATOM 1212 C CA . PRO A 1 156 ? -14.759 12.381 23.333 1.00 48.25 156 PRO A CA 1
ATOM 1213 C C . PRO A 1 156 ? -13.358 12.969 23.201 1.00 48.25 156 PRO A C 1
ATOM 1215 O O . PRO A 1 156 ? -13.194 14.193 23.207 1.00 48.25 156 PRO A O 1
ATOM 1218 N N . ALA A 1 157 ? -12.359 12.089 23.082 1.00 52.84 157 ALA A N 1
ATOM 1219 C CA . ALA A 1 157 ? -11.044 12.507 22.622 1.00 52.84 157 ALA A CA 1
ATOM 1220 C C . ALA A 1 157 ? -11.263 13.380 21.379 1.00 52.84 157 ALA A C 1
ATOM 1222 O O . ALA A 1 157 ? -12.071 13.034 20.513 1.00 52.84 157 ALA A O 1
ATOM 1223 N N . SER A 1 158 ? -10.680 14.575 21.391 1.00 63.03 158 SER A N 1
ATOM 1224 C CA . SER A 1 158 ? -11.076 15.681 20.521 1.00 63.03 158 SER A CA 1
ATOM 1225 C C . SER A 1 158 ? -11.201 15.228 19.072 1.00 63.03 158 SER A C 1
ATOM 1227 O O . SER A 1 158 ? -10.301 14.576 18.556 1.00 63.03 158 SER A O 1
ATOM 1229 N N . GLN A 1 159 ? -12.321 15.559 18.428 1.00 72.81 159 GLN A N 1
ATOM 1230 C CA . GLN A 1 159 ? -12.613 15.126 17.062 1.00 72.81 159 GLN A CA 1
ATOM 1231 C C . GLN A 1 159 ? -11.528 15.604 16.085 1.00 72.81 159 GLN A C 1
ATOM 1233 O O . GLN A 1 159 ? -10.846 16.609 16.314 1.00 72.81 159 GLN A O 1
ATOM 1238 N N . PHE A 1 160 ? -11.368 14.890 14.971 1.00 84.56 160 PHE A N 1
ATOM 1239 C CA . PHE A 1 160 ? -10.564 15.391 13.857 1.00 84.56 160 PHE A CA 1
ATOM 1240 C C . PHE A 1 160 ? -11.067 16.770 13.397 1.00 84.56 160 PHE A C 1
ATOM 1242 O O . PHE A 1 160 ? -12.251 17.076 13.563 1.00 84.56 160 PHE A O 1
ATOM 1249 N N . PRO A 1 161 ? -10.195 17.610 12.801 1.00 88.19 161 PRO A N 1
ATOM 1250 C CA . PRO A 1 161 ? -10.605 18.903 12.267 1.00 88.19 161 PRO A CA 1
ATOM 1251 C C . PRO A 1 161 ? -11.832 18.785 11.360 1.00 88.19 161 PRO A C 1
ATOM 1253 O O . PRO A 1 161 ? -11.924 17.851 10.564 1.00 88.19 161 PRO A O 1
ATOM 1256 N N . ALA A 1 162 ? -12.738 19.764 11.430 1.00 87.94 162 ALA A N 1
ATOM 1257 C CA . ALA A 1 162 ? -14.008 19.747 10.698 1.00 87.94 162 ALA A CA 1
ATOM 1258 C C . ALA A 1 162 ? -13.852 19.588 9.173 1.00 87.94 162 ALA A C 1
ATOM 1260 O O . ALA A 1 162 ? -14.774 19.121 8.514 1.00 87.94 162 ALA A O 1
ATOM 1261 N N . SER A 1 163 ? -12.682 19.912 8.611 1.00 88.44 163 SER A N 1
ATOM 1262 C CA . SER A 1 163 ? -12.358 19.660 7.202 1.00 88.44 163 SER A CA 1
ATOM 1263 C C . SER A 1 163 ? -12.388 18.176 6.818 1.00 88.44 163 SER A C 1
ATOM 1265 O O . SER A 1 163 ? -12.472 17.865 5.638 1.00 88.44 163 SER A O 1
ATOM 1267 N N . TRP A 1 164 ? -12.305 17.259 7.784 1.00 90.50 164 TRP A N 1
ATOM 1268 C CA . TRP A 1 164 ? -12.414 15.815 7.564 1.00 90.50 164 TRP A CA 1
ATOM 1269 C C . TRP A 1 164 ? -13.854 15.293 7.666 1.00 90.50 164 TRP A C 1
ATOM 1271 O O . TRP A 1 164 ? -14.098 14.122 7.367 1.00 90.50 164 TRP A O 1
ATOM 1281 N N . ASN A 1 165 ? -14.823 16.140 8.033 1.00 89.31 165 ASN A N 1
ATOM 1282 C CA . ASN A 1 165 ? -16.233 15.755 8.044 1.00 89.31 165 ASN A CA 1
ATOM 1283 C C . ASN A 1 165 ? -16.668 15.298 6.647 1.00 89.31 165 ASN A C 1
ATOM 1285 O O . ASN A 1 165 ? -16.428 15.987 5.661 1.00 89.31 165 ASN A O 1
ATOM 1289 N N . GLY A 1 166 ? -17.300 14.126 6.574 1.00 88.00 166 GLY A N 1
ATOM 1290 C CA . GLY A 1 166 ? -17.711 13.509 5.311 1.00 88.00 166 GLY A CA 1
ATOM 1291 C C . GLY A 1 166 ? -16.651 12.620 4.654 1.00 88.00 166 GLY A C 1
ATOM 1292 O O . GLY A 1 166 ? -16.990 11.876 3.740 1.00 88.00 166 GLY A O 1
ATOM 1293 N N . TYR A 1 167 ? -15.404 12.624 5.130 1.00 93.06 167 TYR A N 1
ATOM 1294 C CA . TYR A 1 167 ? -14.327 11.742 4.642 1.00 93.06 167 TYR A CA 1
ATOM 1295 C C . TYR A 1 167 ? -13.920 10.685 5.666 1.00 93.06 167 TYR A C 1
ATOM 1297 O O . TYR A 1 167 ? -13.425 9.618 5.311 1.00 93.06 167 TYR A O 1
ATOM 1305 N N . ILE A 1 168 ? -14.163 10.984 6.937 1.00 91.69 168 ILE A N 1
ATOM 1306 C CA . ILE A 1 168 ? -14.159 10.028 8.036 1.00 91.69 168 ILE A CA 1
ATOM 1307 C C . ILE A 1 168 ? -15.598 9.826 8.510 1.00 91.69 168 ILE A C 1
ATOM 1309 O O . ILE A 1 168 ? -16.468 10.677 8.300 1.00 91.69 168 ILE A O 1
ATOM 1313 N N . ARG A 1 169 ? -15.859 8.712 9.187 1.00 84.19 169 ARG A N 1
ATOM 1314 C CA . ARG A 1 169 ? -17.153 8.457 9.825 1.00 84.19 169 ARG A CA 1
ATOM 1315 C C . ARG A 1 169 ? -17.355 9.496 10.930 1.00 84.19 169 ARG A C 1
ATOM 1317 O O . ARG A 1 169 ? -16.665 9.421 11.924 1.00 84.19 169 ARG A O 1
ATOM 1324 N N . THR A 1 170 ? -18.246 10.477 10.779 1.00 78.19 170 THR A N 1
ATOM 1325 C CA . THR A 1 170 ? -18.617 11.453 11.831 1.00 78.19 170 THR A CA 1
ATOM 1326 C C . THR A 1 170 ? -20.132 11.661 11.877 1.00 78.19 170 THR A C 1
ATOM 1328 O O . THR A 1 170 ? -20.864 11.221 10.988 1.00 78.19 170 THR A O 1
ATOM 1331 N N . GLY A 1 171 ? -20.628 12.314 12.936 1.00 68.56 171 GLY A N 1
ATOM 1332 C CA . GLY A 1 171 ? -22.048 12.650 13.081 1.00 68.56 171 GLY A CA 1
ATOM 1333 C C . GLY A 1 171 ? -22.954 11.415 13.083 1.00 68.56 171 GLY A C 1
ATOM 1334 O O . GLY A 1 171 ? -22.655 10.429 13.752 1.00 68.56 171 GLY A O 1
ATOM 1335 N N . VAL A 1 172 ? -24.043 11.461 12.309 1.00 60.25 172 VAL A N 1
ATOM 1336 C CA . VAL A 1 172 ? -25.029 10.365 12.183 1.00 60.25 172 VAL A CA 1
ATOM 1337 C C . VAL A 1 172 ? -24.420 9.094 11.574 1.00 60.25 172 VAL A C 1
ATOM 1339 O O . VAL A 1 172 ? -24.915 7.997 11.805 1.00 60.25 172 VAL A O 1
ATOM 1342 N N . LEU A 1 173 ? -23.325 9.222 10.816 1.00 69.12 173 LEU A N 1
ATOM 1343 C CA . LEU A 1 173 ? -22.640 8.090 10.189 1.00 69.12 173 LEU A CA 1
ATOM 1344 C C . LEU A 1 173 ? -21.626 7.411 11.114 1.00 69.12 173 LEU A C 1
ATOM 1346 O O . LEU A 1 173 ? -21.040 6.406 10.708 1.00 69.12 173 LEU A O 1
ATOM 1350 N N . ASN A 1 174 ? -21.382 7.964 12.305 1.00 79.88 174 ASN A N 1
ATOM 1351 C CA . ASN A 1 174 ? -20.421 7.431 13.257 1.00 79.88 174 ASN A CA 1
ATOM 1352 C C . ASN A 1 174 ? -20.914 6.111 13.859 1.00 79.88 174 ASN A C 1
ATOM 1354 O O . ASN A 1 174 ? -22.090 5.965 14.187 1.00 79.88 174 ASN A O 1
ATOM 1358 N N . ARG A 1 175 ? -20.004 5.151 14.023 1.00 88.31 175 ARG A N 1
ATOM 1359 C CA . ARG A 1 175 ? -20.328 3.805 14.500 1.00 88.31 175 ARG A CA 1
ATOM 1360 C C . ARG A 1 175 ? -19.575 3.504 15.780 1.00 88.31 175 ARG A C 1
ATOM 1362 O O . ARG A 1 175 ? -18.414 3.882 15.931 1.00 88.31 175 ARG A O 1
ATOM 1369 N N . VAL A 1 176 ? -20.245 2.794 16.681 1.00 89.50 176 VAL A N 1
ATOM 1370 C CA . VAL A 1 176 ? -19.588 2.174 17.830 1.00 89.50 176 VAL A CA 1
ATOM 1371 C C . VAL A 1 176 ? -18.836 0.946 17.331 1.00 89.50 176 VAL A C 1
ATOM 1373 O O . VAL A 1 176 ? -19.404 0.099 16.641 1.00 89.50 176 VAL A O 1
ATOM 1376 N N . ILE A 1 177 ? -17.560 0.852 17.684 1.00 90.94 177 ILE A N 1
ATOM 1377 C CA . ILE A 1 177 ? -16.719 -0.299 17.380 1.00 90.94 177 ILE A CA 1
ATOM 1378 C C . ILE A 1 177 ? -17.248 -1.505 18.171 1.00 90.94 177 ILE A C 1
ATOM 1380 O O . ILE A 1 177 ? -17.361 -1.415 19.400 1.00 90.94 177 ILE A O 1
ATOM 1384 N N . PRO A 1 178 ? -17.567 -2.634 17.513 1.00 91.19 178 PRO A N 1
ATOM 1385 C CA . PRO A 1 178 ? -18.142 -3.798 18.179 1.00 91.19 178 PRO A CA 1
ATOM 1386 C C . PRO A 1 178 ? -17.287 -4.335 19.332 1.00 91.19 178 PRO A C 1
ATOM 1388 O O . PRO A 1 178 ? -16.058 -4.300 19.285 1.00 91.19 178 PRO A O 1
ATOM 1391 N N . GLY A 1 179 ? -17.949 -4.909 20.342 1.00 86.62 179 GLY A N 1
ATOM 1392 C CA . GLY A 1 179 ? -17.309 -5.519 21.517 1.00 86.62 179 GLY A CA 1
ATOM 1393 C C . GLY A 1 179 ? -16.276 -6.606 21.187 1.00 86.62 179 GLY A C 1
ATOM 1394 O O . GLY A 1 179 ? -15.317 -6.778 21.930 1.00 86.62 179 GLY A O 1
ATOM 1395 N N . ALA A 1 180 ? -16.459 -7.298 20.057 1.00 87.75 180 ALA A N 1
ATOM 1396 C CA . ALA A 1 180 ? -15.575 -8.355 19.563 1.00 87.75 180 ALA A CA 1
ATOM 1397 C C . ALA A 1 180 ? -14.329 -7.841 18.808 1.00 87.75 180 ALA A C 1
ATOM 1399 O O . ALA A 1 180 ? -13.491 -8.643 18.400 1.00 87.75 180 ALA A O 1
ATOM 1400 N N . SER A 1 181 ? -14.207 -6.526 18.592 1.00 90.31 181 SER A N 1
ATOM 1401 C CA . SER A 1 181 ? -13.007 -5.932 17.999 1.00 90.31 181 SER A CA 1
ATOM 1402 C C . SER A 1 181 ? -11.804 -6.090 18.926 1.00 90.31 181 SER A C 1
ATOM 1404 O O . SER A 1 181 ? -11.901 -5.836 20.128 1.00 90.31 181 SER A O 1
ATOM 1406 N N . LEU A 1 182 ? -10.650 -6.423 18.345 1.00 90.56 182 LEU A N 1
ATOM 1407 C CA . LEU A 1 182 ? -9.371 -6.498 19.049 1.00 90.56 182 LEU A CA 1
ATOM 1408 C C . LEU A 1 182 ? -8.925 -5.136 19.600 1.00 90.56 182 LEU A C 1
ATOM 1410 O O . LEU A 1 182 ? -8.280 -5.067 20.645 1.00 90.56 182 LEU A O 1
ATOM 1414 N N . TYR A 1 183 ? -9.275 -4.047 18.911 1.00 89.81 183 TYR A N 1
ATOM 1415 C CA . TYR A 1 183 ? -8.858 -2.693 19.269 1.00 89.81 183 TYR A CA 1
ATOM 1416 C C . TYR A 1 183 ? -10.055 -1.783 19.521 1.00 89.81 183 TYR A C 1
ATOM 1418 O O . TYR A 1 183 ? -11.041 -1.812 18.784 1.00 89.81 183 TYR A O 1
ATOM 1426 N N . ASN A 1 184 ? -9.936 -0.953 20.563 1.00 88.62 184 ASN A N 1
ATOM 1427 C CA . ASN A 1 184 ? -10.857 0.139 20.890 1.00 88.62 184 ASN A CA 1
ATOM 1428 C C . ASN A 1 184 ? -12.345 -0.251 20.875 1.00 88.62 184 ASN A C 1
ATOM 1430 O O . ASN A 1 184 ? -13.203 0.543 20.490 1.00 88.62 184 ASN A O 1
ATOM 1434 N N . SER A 1 185 ? -12.666 -1.467 21.321 1.00 88.38 185 SER A N 1
ATOM 1435 C CA . SER A 1 185 ? -14.050 -1.917 21.423 1.00 88.38 185 SER A CA 1
ATOM 1436 C C . SER A 1 185 ? -14.874 -0.970 22.300 1.00 88.38 185 SER A C 1
ATOM 1438 O O . SER A 1 185 ? -14.418 -0.476 23.336 1.00 88.38 185 SER A O 1
ATOM 1440 N N . ASN A 1 186 ? -16.112 -0.707 21.880 1.00 86.81 186 ASN A N 1
ATOM 1441 C CA . ASN A 1 186 ? -17.047 0.232 22.507 1.00 86.81 186 ASN A CA 1
ATOM 1442 C C . ASN A 1 186 ? -16.655 1.722 22.440 1.00 86.81 186 ASN A C 1
ATOM 1444 O O . ASN A 1 186 ? -17.331 2.541 23.066 1.00 86.81 186 ASN A O 1
ATOM 1448 N N . TYR A 1 187 ? -15.606 2.088 21.699 1.00 86.19 187 TYR A N 1
ATOM 1449 C CA . TYR A 1 187 ? -15.352 3.477 21.307 1.00 86.19 187 TYR A CA 1
ATOM 1450 C C . TYR A 1 187 ? -15.974 3.784 19.946 1.00 86.19 187 TYR A C 1
ATOM 1452 O O . TYR A 1 187 ? -16.440 2.889 19.243 1.00 86.19 187 TYR A O 1
ATOM 1460 N N . TYR A 1 188 ? -15.982 5.059 19.571 1.00 88.31 188 TYR A N 1
ATOM 1461 C CA . TYR A 1 188 ? -16.445 5.484 18.261 1.00 88.31 188 TYR A CA 1
ATOM 1462 C C . TYR A 1 188 ? -15.318 5.499 17.227 1.00 88.31 188 TYR A C 1
ATOM 1464 O O . TYR A 1 188 ? -14.210 5.959 17.498 1.00 88.31 188 TYR A O 1
ATOM 1472 N N . GLU A 1 189 ? -15.629 5.050 16.014 1.00 89.31 189 GLU A N 1
ATOM 1473 C CA . GLU A 1 189 ? -14.707 5.003 14.870 1.00 89.31 189 GLU A CA 1
ATOM 1474 C C . GLU A 1 189 ? -14.064 6.371 14.565 1.00 89.31 189 GLU A C 1
ATOM 1476 O O . GLU A 1 189 ? -12.889 6.452 14.210 1.00 89.31 189 GLU A O 1
ATOM 1481 N N . ASN A 1 190 ? -14.795 7.467 14.783 1.00 87.75 190 ASN A N 1
ATOM 1482 C CA . ASN A 1 190 ? -14.320 8.835 14.552 1.00 87.75 190 ASN A CA 1
ATOM 1483 C C . ASN A 1 190 ? -13.259 9.342 15.543 1.00 87.75 190 ASN A C 1
ATOM 1485 O O . ASN A 1 190 ? -12.709 10.425 15.346 1.00 87.75 190 ASN A O 1
ATOM 1489 N N . GLU A 1 191 ? -13.002 8.599 16.616 1.00 86.00 191 GLU A N 1
ATOM 1490 C CA . GLU A 1 191 ? -11.977 8.911 17.614 1.00 86.00 191 GLU A CA 1
ATOM 1491 C C . GLU A 1 191 ? -10.671 8.152 17.346 1.00 86.00 191 GLU A C 1
ATOM 1493 O O . GLU A 1 191 ? -9.697 8.312 18.083 1.00 86.00 191 GLU A O 1
ATOM 1498 N N . MET A 1 192 ? -10.651 7.278 16.340 1.00 90.50 192 MET A N 1
ATOM 1499 C CA . MET A 1 192 ? -9.545 6.364 16.084 1.00 90.50 192 MET A CA 1
ATOM 1500 C C . MET A 1 192 ? -8.463 7.006 15.219 1.00 90.50 192 MET A C 1
ATOM 1502 O O . MET A 1 192 ? -8.725 7.864 14.382 1.00 90.50 192 MET A O 1
ATOM 1506 N N . ALA A 1 193 ? -7.226 6.558 15.396 1.00 91.88 193 ALA A N 1
ATOM 1507 C CA . ALA A 1 193 ? -6.075 6.988 14.620 1.00 91.88 193 ALA A CA 1
ATOM 1508 C C . ALA A 1 193 ? -5.147 5.803 14.335 1.00 91.88 193 ALA A C 1
ATOM 1510 O O . ALA A 1 193 ? -5.066 4.845 15.108 1.00 91.88 193 ALA A O 1
ATOM 1511 N N . ALA A 1 194 ? -4.412 5.888 13.229 1.00 94.38 194 ALA A N 1
ATOM 1512 C CA . ALA A 1 194 ? -3.311 4.974 12.971 1.00 94.38 194 ALA A CA 1
ATOM 1513 C C . ALA A 1 194 ? -2.234 5.112 14.057 1.00 94.38 194 ALA A C 1
ATOM 1515 O O . ALA A 1 194 ? -2.102 6.161 14.690 1.00 94.38 194 ALA A O 1
ATOM 1516 N N . ARG A 1 195 ? -1.427 4.070 14.243 1.00 92.50 195 ARG A N 1
ATOM 1517 C CA . ARG A 1 195 ? -0.198 4.138 15.032 1.00 92.50 195 ARG A CA 1
ATOM 1518 C C . ARG A 1 195 ? 0.988 4.298 14.102 1.00 92.50 195 ARG A C 1
ATOM 1520 O O . ARG A 1 195 ? 1.183 3.512 13.183 1.00 92.50 195 ARG A O 1
ATOM 1527 N N . VAL A 1 196 ? 1.798 5.306 14.387 1.00 91.12 196 VAL A N 1
ATOM 1528 C CA . VAL A 1 196 ? 3.025 5.606 13.639 1.00 91.12 196 VAL A CA 1
ATOM 1529 C C . VAL A 1 196 ? 4.212 5.824 14.566 1.00 91.12 196 VAL A C 1
ATOM 1531 O O . VAL A 1 196 ? 5.210 6.378 14.150 1.00 91.12 196 VAL A O 1
ATOM 1534 N N . ALA A 1 197 ? 4.103 5.484 15.847 1.00 88.38 197 ALA A N 1
ATOM 1535 C CA . ALA A 1 197 ? 5.167 5.686 16.822 1.00 88.38 197 ALA A CA 1
ATOM 1536 C C . ALA A 1 197 ? 4.984 4.771 18.035 1.00 88.38 197 ALA A C 1
ATOM 1538 O O . ALA A 1 197 ? 3.934 4.140 18.222 1.00 88.38 197 ALA A O 1
ATOM 1539 N N . GLY A 1 198 ? 6.013 4.752 18.878 1.00 86.19 198 GLY A N 1
ATOM 1540 C CA . GLY A 1 198 ? 6.031 4.026 20.138 1.00 86.19 198 GLY A CA 1
ATOM 1541 C C . GLY A 1 198 ? 6.087 2.518 19.951 1.00 86.19 198 GLY A C 1
ATOM 1542 O O . GLY A 1 198 ? 5.621 1.805 20.831 1.00 86.19 198 GLY A O 1
ATOM 1543 N N . PHE A 1 199 ? 6.579 2.021 18.813 1.00 89.81 199 PHE A N 1
ATOM 1544 C CA . PHE A 1 199 ? 6.754 0.588 18.578 1.00 89.81 199 PHE A CA 1
ATOM 1545 C C . PHE A 1 199 ? 7.781 0.023 19.558 1.00 89.81 199 PHE A C 1
ATOM 1547 O O . PHE A 1 199 ? 8.773 0.686 19.870 1.00 89.81 199 PHE A O 1
ATOM 1554 N N . THR A 1 200 ? 7.564 -1.201 20.028 1.00 89.31 200 THR A N 1
ATOM 1555 C CA . THR A 1 200 ? 8.468 -1.861 20.978 1.00 89.31 200 THR A CA 1
ATOM 1556 C C . THR A 1 200 ? 9.108 -3.089 20.357 1.00 89.31 200 THR A C 1
ATOM 1558 O O . THR A 1 200 ? 8.617 -3.658 19.382 1.00 89.31 200 THR A O 1
ATOM 1561 N N . SER A 1 201 ? 10.257 -3.489 20.882 1.00 88.19 201 SER A N 1
ATOM 1562 C CA . SER A 1 201 ? 10.912 -4.731 20.499 1.00 88.19 201 SER A CA 1
ATOM 1563 C C . SER A 1 201 ? 10.174 -5.903 21.133 1.00 88.19 201 SER A C 1
ATOM 1565 O O . SER A 1 201 ? 9.762 -5.876 22.292 1.00 88.19 201 SER A O 1
ATOM 1567 N N . SER A 1 202 ? 10.043 -6.980 20.378 1.00 84.38 202 SER A N 1
ATOM 1568 C CA . SER A 1 202 ? 9.751 -8.290 20.947 1.00 84.38 202 SER A CA 1
ATOM 1569 C C . SER A 1 202 ? 11.037 -8.975 21.387 1.00 84.38 202 SER A C 1
ATOM 1571 O O . SER A 1 202 ? 12.116 -8.695 20.869 1.00 84.38 202 SER A O 1
ATOM 1573 N N . ALA A 1 203 ? 10.900 -9.994 22.233 1.00 65.75 203 ALA A N 1
ATOM 1574 C CA . ALA A 1 203 ? 11.930 -11.007 22.463 1.00 65.75 203 ALA A CA 1
ATOM 1575 C C . ALA A 1 203 ? 12.119 -11.927 21.230 1.00 65.75 203 ALA A C 1
ATOM 1577 O O . ALA A 1 203 ? 12.552 -13.067 21.361 1.00 65.75 203 ALA A O 1
ATOM 1578 N N . GLY A 1 204 ? 11.719 -11.464 20.040 1.00 53.22 204 GLY A N 1
ATOM 1579 C CA . GLY A 1 204 ? 11.376 -12.258 18.870 1.00 53.22 204 GLY A CA 1
ATOM 1580 C C . GLY A 1 204 ? 12.493 -13.165 18.363 1.00 53.22 204 GLY A C 1
ATOM 1581 O O . GLY A 1 204 ? 13.370 -12.744 17.614 1.00 53.22 204 GLY A O 1
ATOM 1582 N N . ALA A 1 205 ? 12.355 -14.442 18.718 1.00 47.38 205 ALA A N 1
ATOM 1583 C CA . ALA A 1 205 ? 12.580 -15.612 17.869 1.00 47.38 205 ALA A CA 1
ATOM 1584 C C . ALA A 1 205 ? 14.004 -15.896 17.361 1.00 47.38 205 ALA A C 1
ATOM 1586 O O . ALA A 1 205 ? 14.153 -16.416 16.259 1.00 47.38 205 ALA A O 1
ATOM 1587 N N . GLY A 1 206 ? 15.058 -15.599 18.132 1.00 51.47 206 GLY A N 1
ATOM 1588 C CA . GLY A 1 206 ? 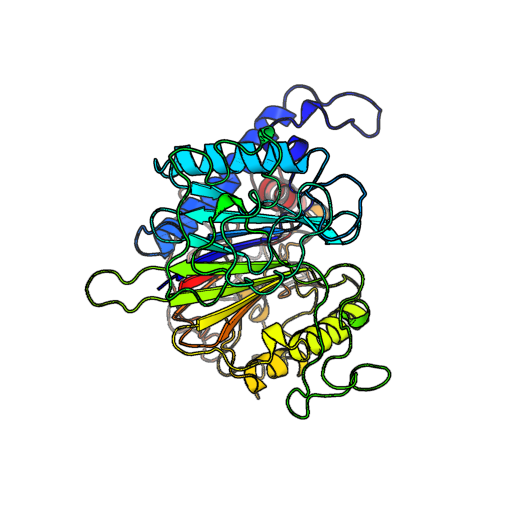16.426 -15.991 17.742 1.00 51.47 206 GLY A CA 1
ATOM 1589 C C . GLY A 1 206 ? 16.854 -15.442 16.371 1.00 51.47 206 GLY A C 1
ATOM 1590 O O . GLY A 1 206 ? 17.735 -16.002 15.718 1.00 51.47 206 GLY A O 1
ATOM 1591 N N . LEU A 1 207 ? 16.196 -14.369 15.922 1.00 62.41 207 LEU A N 1
ATOM 1592 C CA . LEU A 1 207 ? 16.455 -13.714 14.650 1.00 62.41 207 LEU A CA 1
ATOM 1593 C C . LEU A 1 207 ? 17.781 -12.946 14.739 1.00 62.41 207 LEU A C 1
ATOM 1595 O O . LEU A 1 207 ? 18.207 -12.524 15.815 1.00 62.41 207 LEU A O 1
ATOM 1599 N N . VAL A 1 208 ? 18.464 -12.808 13.599 1.00 59.50 208 VAL A N 1
ATOM 1600 C CA . VAL A 1 208 ? 19.828 -12.254 13.524 1.00 59.50 208 VAL A CA 1
ATOM 1601 C C . VAL A 1 208 ? 19.906 -10.881 14.204 1.00 59.50 208 VAL A C 1
ATOM 1603 O O . VAL A 1 208 ? 19.061 -10.031 13.910 1.00 59.50 208 VAL A O 1
ATOM 1606 N N . PRO A 1 209 ? 20.938 -10.622 15.033 1.00 64.81 209 PRO A N 1
ATOM 1607 C CA . PRO A 1 209 ? 21.083 -9.352 15.730 1.00 64.81 209 PRO A CA 1
ATOM 1608 C C . PRO A 1 209 ? 21.038 -8.147 14.787 1.00 64.81 209 PRO A C 1
ATOM 1610 O O . PRO A 1 209 ? 21.648 -8.153 13.712 1.00 64.81 209 PRO A O 1
ATOM 1613 N N . LEU A 1 210 ? 20.359 -7.083 15.218 1.00 69.06 210 LEU A N 1
ATOM 1614 C CA . LEU A 1 210 ? 20.553 -5.758 14.635 1.00 69.06 210 LEU A CA 1
ATOM 1615 C C . LEU A 1 210 ? 22.018 -5.314 14.814 1.00 69.06 210 LEU A C 1
ATOM 1617 O O . LEU A 1 210 ? 22.693 -5.770 15.743 1.00 69.06 210 LEU A O 1
ATOM 1621 N N . PRO A 1 211 ? 22.543 -4.415 13.959 1.00 66.31 211 PRO A N 1
ATOM 1622 C CA . PRO A 1 211 ? 23.815 -3.758 14.243 1.00 66.31 211 PRO A CA 1
ATOM 1623 C C . PRO A 1 211 ? 23.744 -3.065 15.609 1.00 66.31 211 PRO A C 1
ATOM 1625 O O . PRO A 1 211 ? 22.865 -2.237 15.828 1.00 66.31 211 PRO A O 1
ATOM 1628 N N . GLY A 1 212 ? 24.647 -3.424 16.525 1.00 69.38 212 GLY A N 1
ATOM 1629 C CA . GLY A 1 212 ? 24.605 -2.968 17.923 1.00 69.38 212 GLY A CA 1
ATOM 1630 C C . GLY A 1 212 ? 23.898 -3.919 18.898 1.00 69.38 212 GLY A C 1
ATOM 1631 O O . GLY A 1 212 ? 23.833 -3.615 20.084 1.00 69.38 212 GLY A O 1
ATOM 1632 N N . GLY A 1 213 ? 23.429 -5.080 18.432 1.00 73.00 213 GLY A N 1
ATOM 1633 C CA . GLY A 1 213 ? 22.749 -6.087 19.249 1.00 73.00 213 GLY A CA 1
ATOM 1634 C C . GLY A 1 213 ? 21.224 -5.981 19.190 1.00 73.00 213 GLY A C 1
ATOM 1635 O O . GLY A 1 213 ? 20.661 -5.001 18.705 1.00 73.00 213 GLY A O 1
ATOM 1636 N N . MET A 1 214 ? 20.540 -7.026 19.658 1.00 71.25 214 MET A N 1
ATOM 1637 C CA . MET A 1 214 ? 19.082 -7.005 19.795 1.00 71.25 214 MET A CA 1
ATOM 1638 C C . MET A 1 214 ? 18.686 -6.094 20.964 1.00 71.25 214 MET A C 1
ATOM 1640 O O . MET A 1 214 ? 19.227 -6.269 22.058 1.00 71.25 214 MET A O 1
ATOM 1644 N N . PRO A 1 215 ? 17.746 -5.151 20.780 1.00 77.31 215 PRO A N 1
ATOM 1645 C CA . PRO A 1 215 ? 17.180 -4.404 21.895 1.00 77.31 215 PRO A CA 1
ATOM 1646 C C . PRO A 1 215 ? 16.553 -5.359 22.918 1.00 77.31 215 PRO A C 1
ATOM 1648 O O . PRO A 1 215 ? 15.956 -6.367 22.537 1.00 77.31 215 PRO A O 1
ATOM 1651 N N . ALA A 1 216 ? 16.658 -5.030 24.208 1.00 82.19 216 ALA A N 1
ATOM 1652 C CA . ALA A 1 216 ? 15.939 -5.748 25.263 1.00 82.19 216 ALA A CA 1
ATOM 1653 C C . ALA A 1 216 ? 14.436 -5.804 24.947 1.00 82.19 216 ALA A C 1
ATOM 1655 O O . ALA A 1 216 ? 13.920 -4.865 24.349 1.00 82.19 216 ALA A O 1
ATOM 1656 N N . LEU A 1 217 ? 13.733 -6.872 25.338 1.00 84.69 217 LEU A N 1
ATOM 1657 C CA . LEU A 1 217 ? 12.277 -6.993 25.166 1.00 84.69 217 LEU A CA 1
ATOM 1658 C C . LEU A 1 217 ? 11.555 -5.744 25.702 1.00 84.69 217 LEU A C 1
ATOM 1660 O O . LEU A 1 217 ? 11.822 -5.308 26.819 1.00 84.69 217 LEU A O 1
ATOM 1664 N N . GLY A 1 218 ? 10.632 -5.192 24.915 1.00 83.62 218 GLY A N 1
ATOM 1665 C CA . GLY A 1 218 ? 9.862 -4.001 25.269 1.00 83.62 218 GLY A CA 1
ATOM 1666 C C . GLY A 1 218 ? 10.602 -2.676 25.060 1.00 83.62 218 GLY A C 1
ATOM 1667 O O . GLY A 1 218 ? 10.014 -1.618 25.275 1.00 83.62 218 GLY A O 1
ATOM 1668 N N . ALA A 1 219 ? 11.865 -2.695 24.624 1.00 86.56 219 ALA A N 1
ATOM 1669 C CA . ALA A 1 219 ? 12.615 -1.480 24.330 1.00 86.56 219 ALA A CA 1
ATOM 1670 C C . ALA A 1 219 ? 12.012 -0.722 23.128 1.00 86.56 219 ALA A C 1
ATOM 1672 O O . ALA A 1 219 ? 11.515 -1.351 22.190 1.00 86.56 219 ALA A O 1
ATOM 1673 N N . PRO A 1 220 ? 12.080 0.621 23.104 1.00 88.06 220 PRO A N 1
ATOM 1674 C CA . PRO A 1 220 ? 11.616 1.408 21.965 1.00 88.06 220 PRO A CA 1
ATOM 1675 C C . PRO A 1 220 ? 12.324 1.027 20.655 1.00 88.06 220 PRO A C 1
ATOM 1677 O O . PRO A 1 220 ? 13.549 0.936 20.604 1.00 88.06 220 PRO A O 1
ATOM 1680 N N . MET A 1 221 ? 11.553 0.862 19.579 1.00 87.06 221 MET A N 1
ATOM 1681 C CA . MET A 1 221 ? 12.040 0.488 18.242 1.00 87.06 221 MET A CA 1
ATOM 1682 C C . MET A 1 221 ? 12.049 1.643 17.243 1.00 87.06 221 MET A C 1
ATOM 1684 O O . MET A 1 221 ? 12.653 1.527 16.179 1.00 87.06 221 MET A O 1
ATOM 1688 N N . ASP A 1 222 ? 11.422 2.769 17.574 1.00 81.69 222 ASP A N 1
ATOM 1689 C CA . ASP A 1 222 ? 11.269 3.918 16.679 1.00 81.69 222 ASP A CA 1
ATOM 1690 C C . ASP A 1 222 ? 12.598 4.452 16.119 1.00 81.69 222 ASP A C 1
ATOM 1692 O O . ASP A 1 222 ? 12.629 4.908 14.977 1.00 81.69 222 ASP A O 1
ATOM 1696 N N . GLY A 1 223 ? 13.689 4.381 16.893 1.00 79.12 223 GLY A N 1
ATOM 1697 C CA . GLY A 1 223 ? 15.034 4.752 16.435 1.00 79.12 223 GLY A CA 1
ATOM 1698 C C . GLY A 1 223 ? 15.647 3.732 15.469 1.00 79.12 223 GLY A C 1
ATOM 1699 O O . GLY A 1 223 ? 16.322 4.104 14.511 1.00 79.12 223 GLY A O 1
ATOM 1700 N N . ASN A 1 224 ? 15.350 2.447 15.665 1.00 82.06 224 ASN A N 1
ATOM 1701 C CA . ASN A 1 224 ? 15.857 1.338 14.849 1.00 82.06 224 ASN A CA 1
ATOM 1702 C C . ASN A 1 224 ? 15.095 1.216 13.522 1.00 82.06 224 ASN A C 1
ATOM 1704 O O . ASN A 1 224 ? 15.646 0.767 12.519 1.00 82.06 224 ASN A O 1
ATOM 1708 N N . LEU A 1 225 ? 13.842 1.669 13.509 1.00 83.88 225 LEU A N 1
ATOM 1709 C CA . LEU A 1 225 ? 13.013 1.846 12.319 1.00 83.88 225 LEU A CA 1
ATOM 1710 C C . LEU A 1 225 ? 13.394 3.127 11.541 1.00 83.88 225 LEU A C 1
ATOM 1712 O O . LEU A 1 225 ? 12.845 3.426 10.486 1.00 83.88 225 LEU A O 1
ATOM 1716 N N . GLY A 1 226 ? 14.381 3.895 12.004 1.00 84.19 226 GLY A N 1
ATOM 1717 C CA . GLY A 1 226 ? 14.876 5.061 11.282 1.00 84.19 226 GLY A CA 1
ATOM 1718 C C . GLY A 1 226 ? 13.818 6.164 11.104 1.00 84.19 226 GLY A C 1
ATOM 1719 O O . GLY A 1 226 ? 12.896 6.305 11.916 1.00 84.19 226 GLY A O 1
ATOM 1720 N N . PRO A 1 227 ? 13.945 7.007 10.059 1.00 84.19 227 PRO A N 1
ATOM 1721 C CA . PRO A 1 227 ? 13.116 8.203 9.936 1.00 84.19 227 PRO A CA 1
ATOM 1722 C C . PRO A 1 227 ? 11.650 7.890 9.612 1.00 84.19 227 PRO A C 1
ATOM 1724 O O . PRO A 1 227 ? 10.784 8.678 9.987 1.00 84.19 227 PRO A O 1
ATOM 1727 N N . ARG A 1 228 ? 11.365 6.751 8.964 1.00 87.75 228 ARG A N 1
ATOM 1728 C CA . ARG A 1 228 ? 10.031 6.348 8.493 1.00 87.75 228 ARG A CA 1
ATOM 1729 C C . ARG A 1 228 ? 9.588 5.068 9.193 1.00 87.75 228 ARG A C 1
ATOM 1731 O O . ARG A 1 228 ? 10.074 3.978 8.907 1.00 87.75 228 ARG A O 1
ATOM 1738 N N . THR A 1 229 ? 8.670 5.213 10.135 1.00 91.88 229 THR A N 1
ATOM 1739 C CA . THR A 1 229 ? 8.087 4.074 10.864 1.00 91.88 229 THR A CA 1
ATOM 1740 C C . THR A 1 229 ? 6.906 3.469 10.107 1.00 91.88 229 THR A C 1
ATOM 1742 O O . THR A 1 229 ? 6.346 4.133 9.233 1.00 91.88 229 THR A O 1
ATOM 1745 N N . PRO A 1 230 ? 6.509 2.226 10.427 1.00 95.31 230 PRO A N 1
ATOM 1746 C CA . PRO A 1 230 ? 5.288 1.639 9.893 1.00 95.31 230 PRO A CA 1
ATOM 1747 C C . PRO A 1 230 ? 4.061 2.507 10.170 1.00 95.31 230 PRO A C 1
ATOM 1749 O O . PRO A 1 230 ? 3.884 3.001 11.284 1.00 95.31 230 PRO A O 1
ATOM 1752 N N . TYR A 1 231 ? 3.179 2.625 9.180 1.00 96.94 231 TYR A N 1
ATOM 1753 C CA . TYR A 1 231 ? 1.827 3.140 9.374 1.00 96.94 231 TYR A CA 1
ATOM 1754 C C . TYR A 1 231 ? 0.896 1.972 9.694 1.00 96.94 231 TYR A C 1
ATOM 1756 O O . TYR A 1 231 ? 0.500 1.223 8.799 1.00 96.94 231 TYR A O 1
ATOM 1764 N N . MET A 1 232 ? 0.614 1.775 10.982 1.00 97.19 232 MET A N 1
ATOM 1765 C CA . MET A 1 232 ? -0.206 0.675 11.482 1.00 97.19 232 MET A CA 1
ATOM 1766 C C . MET A 1 232 ? -1.665 1.112 11.608 1.00 97.19 232 MET A C 1
ATOM 1768 O O . MET A 1 232 ? -1.975 2.032 12.367 1.00 97.19 232 MET A O 1
ATOM 1772 N N . VAL A 1 233 ? -2.561 0.412 10.921 1.00 97.69 233 VAL A N 1
ATOM 1773 C CA . VAL A 1 233 ? -4.015 0.582 11.031 1.00 97.69 233 VAL A CA 1
ATOM 1774 C C . VAL A 1 233 ? -4.684 -0.739 11.356 1.00 97.69 233 VAL A C 1
ATOM 1776 O O . VAL A 1 233 ? -4.182 -1.801 10.989 1.00 97.69 233 VAL A O 1
ATOM 1779 N N . THR A 1 234 ? -5.819 -0.678 12.043 1.00 97.56 234 THR A N 1
ATOM 1780 C CA . THR A 1 234 ? -6.610 -1.859 12.376 1.00 97.56 234 THR A CA 1
ATOM 1781 C C . THR A 1 234 ? -8.049 -1.706 11.916 1.00 97.56 234 THR A C 1
ATOM 1783 O O . THR A 1 234 ? -8.627 -0.619 11.997 1.00 97.56 234 THR A O 1
ATOM 1786 N N . PHE A 1 235 ? -8.615 -2.804 11.424 1.00 97.75 235 PHE A N 1
ATOM 1787 C CA . PHE A 1 235 ? -10.006 -2.899 11.011 1.00 97.75 235 PHE A CA 1
ATOM 1788 C C . PHE A 1 235 ? -10.684 -4.100 11.655 1.00 97.75 235 PHE A C 1
ATOM 1790 O O . PHE A 1 235 ? -10.056 -5.128 11.906 1.00 97.75 235 PHE A O 1
ATOM 1797 N N . PHE A 1 236 ? -11.992 -3.987 11.832 1.00 96.12 236 PHE A N 1
ATOM 1798 C CA . PHE A 1 236 ? -12.873 -5.087 12.174 1.00 96.12 236 PHE A CA 1
ATOM 1799 C C . PHE A 1 236 ? -13.861 -5.314 11.031 1.00 96.12 236 PHE A C 1
ATOM 1801 O O . PHE A 1 236 ? -14.575 -4.395 10.624 1.00 96.12 236 PHE A O 1
ATOM 1808 N N . ARG A 1 237 ? -13.914 -6.544 10.527 1.00 94.88 237 ARG A N 1
ATOM 1809 C CA . ARG A 1 237 ? -14.952 -7.032 9.622 1.00 94.88 237 ARG A CA 1
ATOM 1810 C C . ARG A 1 237 ? -15.983 -7.794 10.460 1.00 94.88 237 ARG A C 1
ATOM 1812 O O . ARG A 1 237 ? -15.650 -8.849 11.007 1.00 94.88 237 ARG A O 1
ATOM 1819 N N . PRO A 1 238 ? -17.225 -7.299 10.576 1.00 91.94 238 PRO A N 1
ATOM 1820 C CA . PRO A 1 238 ? -18.287 -8.043 11.238 1.00 91.94 238 PRO A CA 1
ATOM 1821 C C . PRO A 1 238 ? -18.549 -9.390 10.558 1.00 91.94 238 PRO A C 1
ATOM 1823 O O . PRO A 1 238 ? -18.380 -9.530 9.347 1.00 91.94 238 PRO A O 1
ATOM 1826 N N . ALA A 1 239 ? -19.007 -10.370 11.338 1.00 88.38 239 ALA A N 1
ATOM 1827 C CA . ALA A 1 239 ? -19.482 -11.638 10.797 1.00 88.38 239 ALA A CA 1
ATOM 1828 C C . ALA A 1 239 ? -20.633 -11.396 9.803 1.00 88.38 239 ALA A C 1
ATOM 1830 O O . ALA A 1 239 ? -21.520 -10.579 10.060 1.00 88.38 239 ALA A O 1
ATOM 1831 N N . ALA A 1 240 ? -20.631 -12.121 8.685 1.00 80.81 240 ALA A N 1
ATOM 1832 C CA . ALA A 1 240 ? -21.666 -12.026 7.659 1.00 80.81 240 ALA A CA 1
ATOM 1833 C C . ALA A 1 240 ? -22.032 -13.424 7.147 1.00 80.81 240 ALA A C 1
ATOM 1835 O O . ALA A 1 240 ? -21.188 -14.150 6.615 1.00 80.81 240 ALA A O 1
ATOM 1836 N N . GLY A 1 241 ? -23.301 -13.811 7.308 1.00 76.12 241 GLY A N 1
ATOM 1837 C CA . GLY A 1 241 ? -23.762 -15.163 6.988 1.00 76.12 241 GLY A CA 1
ATOM 1838 C C . GLY A 1 241 ? -23.001 -16.219 7.798 1.00 76.12 241 GLY A C 1
ATOM 1839 O O . GLY A 1 241 ? -23.049 -16.209 9.022 1.00 76.12 241 GLY A O 1
ATOM 1840 N N . MET A 1 242 ? -22.291 -17.112 7.104 1.00 62.25 242 MET A N 1
ATOM 1841 C CA . MET A 1 242 ? -21.476 -18.182 7.705 1.00 62.25 242 MET A CA 1
ATOM 1842 C C . MET A 1 242 ? -20.021 -17.763 7.994 1.00 62.25 242 MET A C 1
ATOM 1844 O O . MET A 1 242 ? -19.255 -18.560 8.532 1.00 62.25 242 MET A O 1
ATOM 1848 N N . ALA A 1 243 ? -19.602 -16.554 7.602 1.00 76.75 243 ALA A N 1
ATOM 1849 C CA . ALA A 1 243 ? -18.238 -16.083 7.828 1.00 76.75 243 ALA A CA 1
ATOM 1850 C C . ALA A 1 243 ? -18.075 -15.544 9.255 1.00 76.75 243 ALA A C 1
ATOM 1852 O O . ALA A 1 243 ? -18.872 -14.715 9.701 1.00 76.75 243 ALA A O 1
ATOM 1853 N N . ALA A 1 244 ? -17.019 -15.984 9.945 1.00 82.50 244 ALA A N 1
ATOM 1854 C CA . ALA A 1 244 ? -16.638 -15.440 11.243 1.00 82.50 244 ALA A CA 1
ATOM 1855 C C . ALA A 1 244 ? -16.239 -13.960 11.129 1.00 82.50 244 ALA A C 1
ATOM 1857 O O . ALA A 1 244 ? -15.822 -13.490 10.067 1.00 82.50 244 ALA A O 1
ATOM 1858 N N . ALA A 1 245 ? -16.363 -13.232 12.239 1.00 91.81 245 ALA A N 1
ATOM 1859 C CA . ALA A 1 245 ? -15.801 -11.893 12.342 1.00 91.81 245 ALA A CA 1
ATOM 1860 C C . ALA A 1 245 ? -14.271 -11.955 12.232 1.00 91.81 245 ALA A C 1
ATOM 1862 O O . ALA A 1 245 ? -13.660 -12.933 12.656 1.00 91.81 245 ALA A O 1
ATOM 1863 N N . GLU A 1 246 ? -13.658 -10.910 11.686 1.00 93.56 246 GLU A N 1
ATOM 1864 C CA . GLU A 1 246 ? -12.226 -10.875 11.386 1.00 93.56 246 GLU A CA 1
ATOM 1865 C C . GLU A 1 246 ? -11.625 -9.537 11.832 1.00 93.56 246 GLU A C 1
ATOM 1867 O O . GLU A 1 246 ? -12.177 -8.469 11.569 1.00 93.56 246 GLU A O 1
ATOM 1872 N N . ASN A 1 247 ? -10.477 -9.594 12.502 1.00 95.38 247 ASN A N 1
ATOM 1873 C CA . ASN A 1 247 ? -9.644 -8.435 12.802 1.00 95.38 247 ASN A CA 1
ATOM 1874 C C . ASN A 1 247 ? -8.515 -8.362 11.773 1.00 95.38 247 ASN A C 1
ATOM 1876 O O . ASN A 1 247 ? -7.868 -9.365 11.491 1.00 95.38 247 ASN A O 1
ATOM 1880 N N . ILE A 1 248 ? -8.244 -7.181 11.230 1.00 97.62 248 ILE A N 1
ATOM 1881 C CA . ILE A 1 248 ? -7.167 -6.961 10.263 1.00 97.62 248 ILE A CA 1
ATOM 1882 C C . ILE A 1 248 ? -6.224 -5.924 10.850 1.00 97.62 248 ILE A C 1
ATOM 1884 O O . ILE A 1 248 ? -6.628 -4.792 11.093 1.00 97.62 248 ILE A O 1
ATOM 1888 N N . THR A 1 249 ? -4.963 -6.291 11.029 1.00 97.88 249 THR A N 1
ATOM 1889 C CA . THR A 1 249 ? -3.884 -5.401 11.451 1.00 97.88 249 THR A CA 1
ATOM 1890 C C . THR A 1 249 ? -2.942 -5.197 10.272 1.00 97.88 249 THR A C 1
ATOM 1892 O O . THR A 1 249 ? -2.234 -6.116 9.866 1.00 97.88 249 THR A O 1
ATOM 1895 N N . LEU A 1 250 ? -2.925 -3.992 9.712 1.00 98.38 250 LEU A N 1
ATOM 1896 C CA . LEU A 1 250 ? -2.189 -3.645 8.500 1.00 98.38 250 LEU A CA 1
ATOM 1897 C C . LEU A 1 250 ? -1.047 -2.679 8.818 1.00 98.38 250 LEU A C 1
ATOM 1899 O O . LEU A 1 250 ? -1.272 -1.613 9.382 1.00 98.38 250 LEU A O 1
ATOM 1903 N N . PHE A 1 251 ? 0.165 -3.022 8.393 1.00 98.19 251 PHE A N 1
ATOM 1904 C CA . PHE A 1 251 ? 1.361 -2.189 8.469 1.00 98.19 251 PHE A CA 1
ATOM 1905 C C . PHE A 1 251 ? 1.765 -1.767 7.059 1.00 98.19 251 PHE A C 1
ATOM 1907 O O . PHE A 1 251 ? 2.175 -2.610 6.261 1.00 98.19 251 PHE A O 1
ATOM 1914 N N . SER A 1 252 ? 1.674 -0.470 6.765 1.00 97.94 252 SER A N 1
ATOM 1915 C CA . SER A 1 252 ? 2.181 0.094 5.509 1.00 97.94 252 SER A CA 1
ATOM 1916 C C . SER A 1 252 ? 3.608 0.596 5.696 1.00 97.94 252 SER A C 1
ATOM 1918 O O . SER A 1 252 ? 3.891 1.335 6.644 1.00 97.94 252 SER A O 1
ATOM 1920 N N . ILE A 1 253 ? 4.506 0.174 4.810 1.00 96.56 253 ILE A N 1
ATOM 1921 C CA . ILE A 1 253 ? 5.951 0.335 4.953 1.00 96.56 253 ILE A CA 1
ATOM 1922 C C . ILE A 1 253 ? 6.534 1.199 3.832 1.00 96.56 253 ILE A C 1
ATOM 1924 O O . ILE A 1 253 ? 6.186 1.039 2.664 1.00 96.56 253 ILE A O 1
ATOM 1928 N N . HIS A 1 254 ? 7.483 2.061 4.204 1.00 95.56 254 HIS A N 1
ATOM 1929 C CA . HIS A 1 254 ? 8.411 2.693 3.273 1.00 95.56 254 HIS A CA 1
ATOM 1930 C C . HIS A 1 254 ? 9.812 2.759 3.892 1.00 95.56 254 HIS A C 1
ATOM 1932 O O . HIS A 1 254 ? 10.171 3.675 4.643 1.00 95.56 254 HIS A O 1
ATOM 1938 N N . ALA A 1 255 ? 10.620 1.745 3.599 1.00 94.44 255 ALA A N 1
ATOM 1939 C CA . ALA A 1 255 ? 11.956 1.614 4.156 1.00 94.44 255 ALA A CA 1
ATOM 1940 C C . ALA A 1 255 ? 12.917 2.702 3.621 1.00 94.44 255 ALA A C 1
ATOM 1942 O O . ALA A 1 255 ? 12.656 3.350 2.605 1.00 94.44 255 ALA A O 1
ATOM 1943 N N . PRO A 1 256 ? 14.060 2.952 4.281 1.00 92.38 256 PRO A N 1
ATOM 1944 C CA . PRO A 1 256 ? 15.076 3.878 3.776 1.00 92.38 256 PRO A CA 1
ATOM 1945 C C . PRO A 1 256 ? 15.661 3.456 2.415 1.00 92.38 256 PRO A C 1
ATOM 1947 O O . PRO A 1 256 ? 15.988 2.294 2.224 1.00 92.38 256 PRO A O 1
ATOM 1950 N N . ALA A 1 257 ? 15.933 4.405 1.512 1.00 89.81 257 ALA A N 1
ATOM 1951 C CA . ALA A 1 257 ? 16.491 4.112 0.177 1.00 89.81 257 ALA A CA 1
ATOM 1952 C C . ALA A 1 257 ? 17.938 3.557 0.176 1.00 89.81 257 ALA A C 1
ATOM 1954 O O . ALA A 1 257 ? 18.428 3.010 -0.821 1.00 89.81 257 ALA A O 1
ATOM 1955 N N . ASN A 1 258 ? 18.673 3.728 1.282 1.00 91.44 258 ASN A N 1
ATOM 1956 C CA . ASN A 1 258 ? 20.013 3.167 1.440 1.00 91.44 258 ASN A CA 1
ATOM 1957 C C . ASN A 1 258 ? 19.917 1.654 1.692 1.00 91.44 258 ASN A C 1
ATOM 1959 O O . ASN A 1 258 ? 19.309 1.244 2.670 1.00 91.44 258 ASN A O 1
ATOM 1963 N N . ASN A 1 259 ? 20.578 0.830 0.870 1.00 87.88 259 ASN A N 1
ATOM 1964 C CA . ASN A 1 259 ? 20.462 -0.636 0.937 1.00 87.88 259 ASN A CA 1
ATOM 1965 C C . ASN A 1 259 ? 20.801 -1.229 2.319 1.00 87.88 259 ASN A C 1
ATOM 1967 O O . ASN A 1 259 ? 20.107 -2.128 2.786 1.00 87.88 259 ASN A O 1
ATOM 1971 N N . ASN A 1 260 ? 21.843 -0.727 2.992 1.00 89.00 260 ASN A N 1
ATOM 1972 C CA . ASN A 1 260 ? 22.210 -1.217 4.323 1.00 89.00 260 ASN A CA 1
ATOM 1973 C C . ASN A 1 260 ? 21.167 -0.800 5.366 1.00 89.00 260 ASN A C 1
ATOM 1975 O O . ASN A 1 260 ? 20.789 -1.608 6.211 1.00 89.00 260 ASN A O 1
ATOM 1979 N N . ALA A 1 261 ? 20.663 0.433 5.280 1.00 90.62 261 ALA A N 1
ATOM 1980 C CA . ALA A 1 261 ? 19.586 0.896 6.146 1.00 90.62 261 ALA A CA 1
ATOM 1981 C C . ALA A 1 261 ? 18.283 0.116 5.897 1.00 90.62 261 ALA A C 1
ATOM 1983 O O . ALA A 1 261 ? 17.680 -0.335 6.861 1.00 90.62 261 ALA A O 1
ATOM 1984 N N . ALA A 1 262 ? 17.905 -0.136 4.640 1.00 91.88 262 ALA A N 1
ATOM 1985 C CA . ALA A 1 262 ? 16.765 -0.973 4.257 1.00 91.88 262 ALA A CA 1
ATOM 1986 C C . ALA A 1 262 ? 16.887 -2.401 4.813 1.00 91.88 262 ALA A C 1
ATOM 1988 O O . ALA A 1 262 ? 15.950 -2.946 5.392 1.00 91.88 262 ALA A O 1
ATOM 1989 N N . ARG A 1 263 ? 18.083 -2.994 4.718 1.00 88.94 263 ARG A N 1
ATOM 1990 C CA . ARG A 1 263 ? 18.378 -4.323 5.270 1.00 88.94 263 ARG A CA 1
ATOM 1991 C C . ARG A 1 263 ? 18.208 -4.376 6.787 1.00 88.94 263 ARG A C 1
ATOM 1993 O O . ARG A 1 263 ? 17.666 -5.351 7.304 1.00 88.94 263 ARG A O 1
ATOM 2000 N N . ASN A 1 264 ? 18.710 -3.370 7.498 1.00 88.62 264 ASN A N 1
ATOM 2001 C CA . ASN A 1 264 ? 18.577 -3.287 8.953 1.00 88.62 264 ASN A CA 1
ATOM 2002 C C . ASN A 1 264 ? 17.129 -3.010 9.353 1.00 88.62 264 ASN A C 1
ATOM 2004 O O . ASN A 1 264 ? 16.641 -3.585 10.319 1.00 88.62 264 ASN A O 1
ATOM 2008 N N . TYR A 1 265 ? 16.437 -2.190 8.567 1.00 91.62 265 TYR A N 1
ATOM 2009 C CA . TYR A 1 265 ? 15.031 -1.877 8.743 1.00 91.62 265 TYR A CA 1
ATOM 2010 C C . TYR A 1 265 ? 14.149 -3.126 8.606 1.00 91.62 265 TYR A C 1
ATOM 2012 O O . TYR A 1 265 ? 13.323 -3.373 9.473 1.00 91.62 265 TYR A O 1
ATOM 2020 N N . MET A 1 266 ? 14.391 -3.983 7.607 1.00 91.06 266 MET A N 1
ATOM 2021 C CA . MET A 1 266 ? 13.732 -5.294 7.475 1.00 91.06 266 MET A CA 1
ATOM 2022 C C . MET A 1 266 ? 13.901 -6.171 8.724 1.00 91.06 266 MET A C 1
ATOM 2024 O O . MET A 1 266 ? 12.937 -6.764 9.204 1.00 91.06 266 MET A O 1
ATOM 2028 N N . THR A 1 267 ? 15.118 -6.241 9.278 1.00 89.06 267 THR A N 1
ATOM 2029 C CA . THR A 1 267 ? 15.354 -6.942 10.550 1.00 89.06 267 THR A CA 1
ATOM 2030 C C . THR A 1 267 ? 14.579 -6.282 11.687 1.00 89.06 267 THR A C 1
ATOM 2032 O O . THR A 1 267 ? 13.934 -6.978 12.463 1.00 89.06 267 THR A O 1
ATOM 2035 N N . ALA A 1 268 ? 14.613 -4.950 11.777 1.00 90.44 268 ALA A N 1
ATOM 2036 C CA . ALA A 1 268 ? 13.937 -4.203 12.829 1.00 90.44 268 ALA A CA 1
ATOM 2037 C C . ALA A 1 268 ? 12.421 -4.434 12.790 1.00 90.44 268 ALA A C 1
ATOM 2039 O O . ALA A 1 268 ? 11.846 -4.710 13.836 1.00 90.44 268 ALA A O 1
ATOM 2040 N N . LEU A 1 269 ? 11.802 -4.436 11.604 1.00 92.56 269 LEU A N 1
ATOM 2041 C CA . LEU A 1 269 ? 10.387 -4.768 11.425 1.00 92.56 269 LEU A CA 1
ATOM 2042 C C . LEU A 1 269 ? 10.045 -6.161 11.953 1.00 92.56 269 LEU A C 1
ATOM 2044 O O . LEU A 1 269 ? 9.086 -6.310 12.701 1.00 92.56 269 LEU A O 1
ATOM 2048 N N . ALA A 1 270 ? 10.840 -7.177 11.609 1.00 91.00 270 ALA A N 1
ATOM 2049 C CA . ALA A 1 270 ? 10.625 -8.536 12.109 1.00 91.00 270 ALA A CA 1
ATOM 2050 C C . ALA A 1 270 ? 10.828 -8.648 13.634 1.00 91.00 270 ALA A C 1
ATOM 2052 O O . ALA A 1 270 ? 10.323 -9.573 14.263 1.00 91.00 270 ALA A O 1
ATOM 2053 N N . CYS A 1 271 ? 11.547 -7.702 14.242 1.00 88.94 271 CYS A N 1
ATOM 2054 C CA . CYS A 1 271 ? 11.740 -7.627 15.689 1.00 88.94 271 CYS A CA 1
ATOM 2055 C C . CYS A 1 271 ? 10.688 -6.754 16.392 1.00 88.94 271 CYS A C 1
ATOM 2057 O O . CYS A 1 271 ? 10.575 -6.828 17.618 1.00 88.94 271 CYS A O 1
ATOM 2059 N N . THR A 1 272 ? 9.918 -5.942 15.664 1.00 90.38 272 THR A N 1
ATOM 2060 C CA . THR A 1 272 ? 8.849 -5.105 16.220 1.00 90.38 272 THR A CA 1
ATOM 2061 C C . THR A 1 272 ? 7.730 -5.979 16.772 1.00 90.38 272 THR A C 1
ATOM 2063 O O . THR A 1 272 ? 7.178 -6.811 16.060 1.00 90.38 272 THR A O 1
ATOM 2066 N N . GLN A 1 273 ? 7.375 -5.771 18.037 1.00 90.38 273 GLN A N 1
ATOM 2067 C CA . GLN A 1 273 ? 6.445 -6.604 18.794 1.00 90.38 273 GLN A CA 1
ATOM 2068 C C . GLN A 1 273 ? 5.074 -6.739 18.136 1.00 90.38 273 GLN A C 1
ATOM 2070 O O . GLN A 1 273 ? 4.512 -7.832 18.080 1.00 90.38 273 GLN A O 1
ATOM 2075 N N . GLU A 1 274 ? 4.543 -5.649 17.596 1.00 90.94 274 GLU A N 1
ATOM 2076 C CA . GLU A 1 274 ? 3.248 -5.640 16.922 1.00 90.94 274 GLU A CA 1
ATOM 2077 C C . GLU A 1 274 ? 3.236 -6.537 15.673 1.00 90.94 274 GLU A C 1
ATOM 2079 O O . GLU A 1 274 ? 2.221 -7.175 15.383 1.00 90.94 274 GLU A O 1
ATOM 2084 N N . ILE A 1 275 ? 4.373 -6.639 14.979 1.00 93.44 275 ILE A N 1
ATOM 2085 C CA . ILE A 1 275 ? 4.562 -7.471 13.784 1.00 93.44 275 ILE A CA 1
ATOM 2086 C C . ILE A 1 275 ? 4.904 -8.917 14.180 1.00 93.44 275 ILE A C 1
ATOM 2088 O O . ILE A 1 275 ? 4.344 -9.871 13.646 1.00 93.44 275 ILE A O 1
ATOM 2092 N N . SER A 1 276 ? 5.809 -9.110 15.136 1.00 91.75 276 SER A N 1
ATOM 2093 C CA . SER A 1 276 ? 6.364 -10.428 15.453 1.00 91.75 276 SER A CA 1
ATOM 2094 C C . SER A 1 276 ? 5.440 -11.309 16.293 1.00 91.75 276 SER A C 1
ATOM 2096 O O . SER A 1 276 ? 5.435 -12.535 16.122 1.00 91.75 276 SER A O 1
ATOM 2098 N N . ASN A 1 277 ? 4.631 -10.714 17.175 1.00 90.25 277 ASN A N 1
ATOM 2099 C CA . ASN A 1 277 ? 3.703 -11.465 18.012 1.00 90.25 277 ASN A CA 1
ATOM 2100 C C . ASN A 1 277 ? 2.734 -12.277 17.150 1.00 90.25 277 ASN A C 1
ATOM 2102 O O . ASN A 1 277 ? 2.255 -11.799 16.116 1.00 90.25 277 ASN A O 1
ATOM 2106 N N . ALA A 1 278 ? 2.423 -13.496 17.597 1.00 92.12 278 ALA A N 1
ATOM 2107 C CA . ALA A 1 278 ? 1.403 -14.315 16.956 1.00 92.12 278 ALA A CA 1
ATOM 2108 C C . ALA A 1 278 ? 0.077 -13.546 16.843 1.00 92.12 278 ALA A C 1
ATOM 2110 O O . ALA A 1 278 ? -0.259 -12.812 17.776 1.00 92.12 278 ALA A O 1
ATOM 2111 N N . PRO A 1 279 ? -0.647 -13.664 15.713 1.00 93.25 279 PRO A N 1
ATOM 2112 C CA . PRO A 1 279 ? -2.005 -13.169 15.634 1.00 93.25 279 PRO A CA 1
ATOM 2113 C C . PRO A 1 279 ? -2.854 -13.833 16.709 1.00 93.25 279 PRO A C 1
ATOM 2115 O O . PRO A 1 279 ? -2.683 -15.025 16.987 1.00 93.25 279 PRO A O 1
ATOM 2118 N N . VAL A 1 280 ? -3.753 -13.064 17.310 1.00 90.75 280 VAL A N 1
ATOM 2119 C CA . VAL A 1 280 ? -4.797 -13.637 18.165 1.00 90.75 280 VAL A CA 1
ATOM 2120 C C . VAL A 1 280 ? -5.867 -14.329 17.309 1.00 90.75 280 VAL A C 1
ATOM 2122 O O . VAL A 1 280 ? -5.816 -14.300 16.077 1.00 90.75 280 VAL A O 1
ATOM 2125 N N . GLU A 1 281 ? -6.842 -14.974 17.950 1.00 85.81 281 GLU A N 1
ATOM 2126 C CA . GLU A 1 281 ? -7.940 -15.630 17.239 1.00 85.81 281 GLU A CA 1
ATOM 2127 C C . GLU A 1 281 ? -8.661 -14.647 16.296 1.00 85.81 281 GLU A C 1
ATOM 2129 O O . GLU A 1 281 ? -9.003 -13.527 16.680 1.00 85.81 281 GLU A O 1
ATOM 2134 N N . ASN A 1 282 ? -8.874 -15.074 15.047 1.00 89.75 282 ASN A N 1
ATOM 2135 C CA . ASN A 1 282 ? -9.480 -14.285 13.969 1.00 89.75 282 ASN A CA 1
ATOM 2136 C C . ASN A 1 282 ? -8.730 -12.993 13.584 1.00 89.75 282 ASN A C 1
ATOM 2138 O O . ASN A 1 282 ? -9.317 -12.125 12.939 1.00 89.75 282 ASN A O 1
ATOM 2142 N N . GLU A 1 283 ? -7.452 -12.839 13.943 1.00 94.88 283 GLU A N 1
ATOM 2143 C CA . GLU A 1 283 ? -6.621 -11.726 13.476 1.00 94.88 283 GLU A CA 1
ATOM 2144 C C . GLU A 1 283 ? -5.816 -12.104 12.223 1.00 94.88 283 GLU A C 1
ATOM 2146 O O . GLU A 1 283 ? -5.076 -13.089 12.201 1.00 94.88 283 GLU A O 1
ATOM 2151 N N . ARG A 1 284 ? -5.885 -11.259 11.192 1.00 95.81 284 ARG A N 1
ATOM 2152 C CA . ARG A 1 284 ? -4.947 -11.223 10.070 1.00 95.81 284 ARG A CA 1
ATOM 2153 C C . ARG A 1 284 ? -3.961 -10.086 10.255 1.00 95.81 284 ARG A C 1
ATOM 2155 O O . ARG A 1 284 ? -4.356 -8.927 10.339 1.00 95.81 284 ARG A O 1
ATOM 2162 N N . LYS A 1 285 ? -2.669 -10.402 10.246 1.00 97.06 285 LYS A N 1
ATOM 2163 C CA . LYS A 1 285 ? -1.597 -9.403 10.213 1.00 97.06 285 LYS A CA 1
ATOM 2164 C C . LYS A 1 285 ? -1.049 -9.283 8.804 1.00 97.06 285 LYS A C 1
ATOM 2166 O O . LYS A 1 285 ? -0.635 -10.283 8.226 1.00 97.06 285 LYS A O 1
ATOM 2171 N N . VAL A 1 286 ? -0.999 -8.063 8.289 1.00 97.56 286 VAL A N 1
ATOM 2172 C CA . VAL A 1 286 ? -0.575 -7.746 6.926 1.00 97.56 286 VAL A CA 1
ATOM 2173 C C . VAL A 1 286 ? 0.561 -6.739 6.986 1.00 97.56 286 VAL A C 1
ATOM 2175 O O . VAL A 1 286 ? 0.396 -5.666 7.554 1.00 97.56 286 VAL A O 1
ATOM 2178 N N . VAL A 1 287 ? 1.710 -7.057 6.400 1.00 97.56 287 VAL A N 1
ATOM 2179 C CA . VAL A 1 287 ? 2.823 -6.112 6.233 1.00 97.56 287 VAL A CA 1
ATOM 2180 C C . VAL A 1 287 ? 2.999 -5.881 4.745 1.00 97.56 287 VAL A C 1
ATOM 2182 O O . VAL A 1 287 ? 3.292 -6.821 4.015 1.00 97.56 287 VAL A O 1
ATOM 2185 N N . VAL A 1 288 ? 2.803 -4.653 4.282 1.00 97.56 288 VAL A N 1
ATOM 2186 C CA . VAL A 1 288 ? 2.851 -4.310 2.858 1.00 97.56 288 VAL A CA 1
ATOM 2187 C C . VAL A 1 288 ? 3.644 -3.032 2.660 1.00 97.56 288 VAL A C 1
ATOM 2189 O O . VAL A 1 288 ? 3.559 -2.121 3.483 1.00 97.56 288 VAL A O 1
ATOM 2192 N N . GLY A 1 289 ? 4.424 -2.933 1.592 1.00 96.69 289 GLY A N 1
ATOM 2193 C CA . GLY A 1 289 ? 5.132 -1.690 1.331 1.00 96.69 289 GLY A CA 1
ATOM 2194 C C . GLY A 1 289 ? 6.297 -1.779 0.370 1.00 96.69 289 GLY A C 1
ATOM 2195 O O . GLY A 1 289 ? 6.609 -2.854 -0.139 1.00 96.69 289 GLY A O 1
ATOM 2196 N N . ASP A 1 290 ? 6.969 -0.638 0.234 1.00 96.38 290 ASP A N 1
ATOM 2197 C CA . ASP A 1 290 ? 8.267 -0.483 -0.403 1.00 96.38 290 ASP A CA 1
ATOM 2198 C C . ASP A 1 290 ? 9.348 -0.740 0.651 1.00 96.38 290 ASP A C 1
ATOM 2200 O O . ASP A 1 290 ? 9.596 0.063 1.561 1.00 96.38 290 ASP A O 1
ATOM 2204 N N . PHE A 1 291 ? 10.019 -1.878 0.531 1.00 95.44 291 PHE A N 1
ATOM 2205 C CA . PHE A 1 291 ? 11.091 -2.272 1.433 1.00 95.44 291 PHE A CA 1
ATOM 2206 C C . PHE A 1 291 ? 12.458 -1.733 1.011 1.00 95.44 291 PHE A C 1
ATOM 2208 O O . PHE A 1 291 ? 13.432 -1.959 1.731 1.00 95.44 291 PHE A O 1
ATOM 2215 N N . ASN A 1 292 ? 12.565 -1.034 -0.128 1.00 94.62 292 ASN A N 1
ATOM 2216 C CA . ASN A 1 292 ? 13.810 -0.530 -0.722 1.00 94.62 292 ASN A CA 1
ATOM 2217 C C . ASN A 1 292 ? 14.941 -1.582 -0.764 1.00 94.62 292 ASN A C 1
ATOM 2219 O O . ASN A 1 292 ? 16.140 -1.276 -0.783 1.00 94.62 292 ASN A O 1
ATOM 2223 N N . PHE A 1 293 ? 14.555 -2.857 -0.767 1.00 92.38 293 PHE A N 1
ATOM 2224 C CA . PHE A 1 293 ? 15.427 -4.008 -0.632 1.00 92.38 293 PHE A CA 1
ATOM 2225 C C . PHE A 1 293 ? 14.941 -5.079 -1.597 1.00 92.38 293 PHE A C 1
ATOM 2227 O O . PHE A 1 293 ? 13.791 -5.482 -1.535 1.00 92.38 293 PHE A O 1
ATOM 2234 N N . ASN A 1 294 ? 15.795 -5.501 -2.529 1.00 90.94 294 ASN A N 1
ATOM 2235 C CA . ASN A 1 294 ? 15.372 -6.431 -3.571 1.00 90.94 294 ASN A CA 1
ATOM 2236 C C . ASN A 1 294 ? 15.074 -7.820 -2.997 1.00 90.94 294 ASN A C 1
ATOM 2238 O O . ASN A 1 294 ? 15.878 -8.368 -2.238 1.00 90.94 294 ASN A O 1
ATOM 2242 N N . LEU A 1 295 ? 13.993 -8.428 -3.485 1.00 86.44 295 LEU A N 1
ATOM 2243 C CA . LEU A 1 295 ? 13.659 -9.838 -3.277 1.00 86.44 295 LEU A CA 1
ATOM 2244 C C . LEU A 1 295 ? 14.769 -10.800 -3.721 1.00 86.44 295 LEU A C 1
ATOM 2246 O O . LEU A 1 295 ? 14.895 -11.879 -3.153 1.00 86.44 295 LEU A O 1
ATOM 2250 N N . PHE A 1 296 ? 15.577 -10.422 -4.714 1.00 82.81 296 PHE A N 1
ATOM 2251 C CA . PHE A 1 296 ? 16.687 -11.229 -5.217 1.00 82.81 296 PHE A CA 1
ATOM 2252 C C . PHE A 1 296 ? 18.022 -10.504 -5.057 1.00 82.81 296 PHE A C 1
ATOM 2254 O O . PHE A 1 296 ? 18.149 -9.302 -5.303 1.00 82.81 296 PHE A O 1
ATOM 2261 N N . THR A 1 297 ? 19.049 -11.264 -4.689 1.00 85.75 297 THR A N 1
ATOM 2262 C CA . THR A 1 297 ? 20.447 -10.859 -4.874 1.00 85.75 297 THR A CA 1
ATOM 2263 C C . THR A 1 297 ? 20.827 -10.891 -6.357 1.00 85.75 297 THR A C 1
ATOM 2265 O O . THR A 1 297 ? 20.140 -11.503 -7.174 1.00 85.75 297 THR A O 1
ATOM 2268 N N . ASN A 1 298 ? 21.983 -10.320 -6.712 1.00 80.38 298 ASN A N 1
ATOM 2269 C CA . ASN A 1 298 ? 22.525 -10.425 -8.075 1.00 80.38 298 ASN A CA 1
ATOM 2270 C C . ASN A 1 298 ? 22.768 -11.882 -8.518 1.00 80.38 298 ASN A C 1
ATOM 2272 O O . ASN A 1 298 ? 22.793 -12.154 -9.713 1.00 80.38 298 ASN A O 1
ATOM 2276 N N . ALA A 1 299 ? 22.935 -12.808 -7.567 1.00 80.06 299 ALA A N 1
ATOM 2277 C CA . ALA A 1 299 ? 23.086 -14.239 -7.824 1.00 80.06 299 ALA A CA 1
ATOM 2278 C C . ALA A 1 299 ? 21.740 -14.976 -7.988 1.00 80.06 299 ALA A C 1
ATOM 2280 O O . ALA A 1 299 ? 21.729 -16.191 -8.140 1.00 80.06 299 ALA A O 1
ATOM 2281 N N . GLY A 1 300 ? 20.602 -14.275 -7.913 1.00 74.62 300 GLY A N 1
ATOM 2282 C CA . GLY A 1 300 ? 19.272 -14.879 -8.035 1.00 74.62 300 GLY A CA 1
ATOM 2283 C C . GLY A 1 300 ? 18.783 -15.636 -6.803 1.00 74.62 300 GLY A C 1
ATOM 2284 O O . GLY A 1 300 ? 17.791 -16.354 -6.880 1.00 74.62 300 GLY A O 1
ATOM 2285 N N . VAL A 1 301 ? 19.457 -15.463 -5.666 1.00 83.38 301 VAL A N 1
ATOM 2286 C CA . VAL A 1 301 ? 19.061 -16.045 -4.376 1.00 83.38 301 VAL A CA 1
ATOM 2287 C C . VAL A 1 301 ? 18.198 -15.054 -3.605 1.00 83.38 301 VAL A C 1
ATOM 2289 O O . VAL A 1 301 ? 18.518 -13.859 -3.584 1.00 83.38 301 VAL A O 1
ATOM 2292 N N . VAL A 1 302 ? 17.157 -15.546 -2.930 1.00 82.06 302 VAL A N 1
ATOM 2293 C CA . VAL A 1 302 ? 16.349 -14.743 -2.002 1.00 82.06 302 VAL A CA 1
ATOM 2294 C C . VAL A 1 302 ? 17.164 -14.414 -0.743 1.00 82.06 302 VAL A C 1
ATOM 2296 O O . VAL A 1 302 ? 17.604 -15.335 -0.048 1.00 82.06 302 VAL A O 1
ATOM 2299 N N . PRO A 1 303 ? 17.373 -13.130 -0.391 1.00 86.50 303 PRO A N 1
ATOM 2300 C CA . PRO A 1 303 ? 18.099 -12.769 0.816 1.00 86.50 303 PRO A CA 1
ATOM 2301 C C . PRO A 1 303 ? 17.414 -13.277 2.089 1.00 86.50 303 PRO A C 1
ATOM 2303 O O . PRO A 1 303 ? 16.198 -13.174 2.248 1.00 86.50 303 PRO A O 1
ATOM 2306 N N . GLN A 1 304 ? 18.223 -13.682 3.072 1.00 83.81 304 GLN A N 1
ATOM 2307 C CA . GLN A 1 304 ? 17.757 -14.174 4.375 1.00 83.81 304 GLN A CA 1
ATOM 2308 C C . GLN A 1 304 ? 16.772 -13.227 5.088 1.00 83.81 304 GLN A C 1
ATOM 2310 O O . GLN A 1 304 ? 15.916 -13.676 5.837 1.00 83.81 304 GLN A O 1
ATOM 2315 N N . ARG A 1 305 ? 16.847 -11.910 4.852 1.00 85.69 305 ARG A N 1
ATOM 2316 C CA . ARG A 1 305 ? 15.952 -10.931 5.497 1.00 85.69 305 ARG A CA 1
ATOM 2317 C C . ARG A 1 305 ? 14.470 -11.142 5.166 1.00 85.69 305 ARG A C 1
ATOM 2319 O O . ARG A 1 305 ? 13.637 -10.923 6.035 1.00 85.69 305 ARG A O 1
ATOM 2326 N N . TYR A 1 306 ? 14.144 -11.611 3.960 1.00 85.12 306 TYR A N 1
ATOM 2327 C CA . TYR A 1 306 ? 12.768 -11.986 3.606 1.00 85.12 306 TYR A CA 1
ATOM 2328 C C . TYR A 1 306 ? 12.297 -13.236 4.367 1.00 85.12 306 TYR A C 1
ATOM 2330 O O . TYR A 1 306 ? 11.111 -13.388 4.646 1.00 85.12 306 TYR A O 1
ATOM 2338 N N . GLN A 1 307 ? 13.229 -14.106 4.766 1.00 85.44 307 GLN A N 1
ATOM 2339 C CA . GLN A 1 307 ? 12.928 -15.336 5.500 1.00 85.44 307 GLN A CA 1
ATOM 2340 C C . GLN A 1 307 ? 12.537 -15.066 6.960 1.00 85.44 307 GLN A C 1
ATOM 2342 O O . GLN A 1 307 ? 11.886 -15.912 7.561 1.00 85.44 307 GLN A O 1
ATOM 2347 N N . TYR A 1 308 ? 12.861 -13.901 7.536 1.00 87.38 308 TYR A N 1
ATOM 2348 C CA . TYR A 1 308 ? 12.444 -13.571 8.909 1.00 87.38 308 TYR A CA 1
ATOM 2349 C C . TYR A 1 308 ? 10.929 -13.483 9.047 1.00 87.38 308 TYR A C 1
ATOM 2351 O O . TYR A 1 308 ? 10.373 -14.015 10.001 1.00 87.38 308 TYR A O 1
ATOM 2359 N N . PHE A 1 309 ? 10.243 -12.903 8.062 1.00 88.56 309 PHE A N 1
ATOM 2360 C CA . PHE A 1 309 ? 8.782 -12.905 8.042 1.00 88.56 309 PHE A CA 1
ATOM 2361 C C . PHE A 1 309 ? 8.226 -14.334 7.947 1.00 88.56 309 PHE A C 1
ATOM 2363 O O . PHE A 1 309 ? 7.282 -14.667 8.657 1.00 88.56 309 PHE A O 1
ATOM 2370 N N . GLN A 1 310 ? 8.857 -15.221 7.172 1.00 85.44 310 GLN A N 1
ATOM 2371 C CA . GLN A 1 310 ? 8.447 -16.630 7.109 1.00 85.44 310 GLN A CA 1
ATOM 2372 C C . GLN A 1 310 ? 8.700 -17.397 8.409 1.00 85.44 310 GLN A C 1
ATOM 2374 O O . GLN A 1 310 ? 7.871 -18.209 8.803 1.00 85.44 310 GLN A O 1
ATOM 2379 N N . GLN A 1 311 ? 9.803 -17.121 9.109 1.00 87.62 311 GLN A N 1
ATOM 2380 C CA . GLN A 1 311 ? 10.086 -17.688 10.435 1.00 87.62 311 GLN A CA 1
ATOM 2381 C C . GLN A 1 311 ? 9.066 -17.223 11.478 1.00 87.62 311 GLN A C 1
ATOM 2383 O O . GLN A 1 311 ? 8.720 -17.971 12.389 1.00 87.62 311 GLN A O 1
ATOM 2388 N N . LEU A 1 312 ? 8.528 -16.015 11.305 1.00 89.19 312 LEU A N 1
ATOM 2389 C CA . LEU A 1 312 ? 7.375 -15.532 12.054 1.00 89.19 312 LEU A CA 1
ATOM 2390 C C . LEU A 1 312 ? 6.054 -16.147 11.565 1.00 89.19 312 LEU A C 1
ATOM 2392 O O . LEU A 1 312 ? 5.029 -15.878 12.164 1.00 89.19 312 LEU A O 1
ATOM 2396 N N . GLY A 1 313 ? 6.024 -16.967 10.515 1.00 90.69 313 GLY A N 1
ATOM 2397 C CA . GLY A 1 313 ? 4.810 -17.607 9.997 1.00 90.69 313 GLY A CA 1
ATOM 2398 C C . GLY A 1 313 ? 3.998 -16.758 9.016 1.00 90.69 313 GLY A C 1
ATOM 2399 O O . GLY A 1 313 ? 2.826 -17.054 8.793 1.00 90.69 313 GLY A O 1
ATOM 2400 N N . TYR A 1 314 ? 4.579 -15.703 8.443 1.00 91.94 314 TYR A N 1
ATOM 2401 C CA . TYR A 1 314 ? 3.952 -14.973 7.343 1.00 91.94 314 TYR A CA 1
ATOM 2402 C C . TYR A 1 314 ? 4.118 -15.722 6.012 1.00 91.94 314 TYR A C 1
ATOM 2404 O O . TYR A 1 314 ? 5.225 -16.124 5.649 1.00 91.94 314 TYR A O 1
ATOM 2412 N N . GLY A 1 315 ? 3.038 -15.818 5.239 1.00 88.00 315 GLY A N 1
ATOM 2413 C CA . GLY A 1 315 ? 3.102 -16.044 3.797 1.00 88.00 315 GLY A CA 1
ATOM 2414 C C . GLY A 1 315 ? 3.632 -14.800 3.078 1.00 88.00 315 GLY A C 1
ATOM 2415 O O . GLY A 1 315 ? 3.453 -13.681 3.558 1.00 88.00 315 GLY A O 1
ATOM 2416 N N . THR A 1 316 ? 4.296 -14.989 1.939 1.00 84.62 316 THR A N 1
ATOM 2417 C CA . THR A 1 316 ? 4.854 -13.908 1.107 1.00 84.62 316 THR A CA 1
ATOM 2418 C C . THR A 1 316 ? 4.114 -13.859 -0.222 1.00 84.62 316 THR A C 1
ATOM 2420 O O . THR A 1 316 ? 3.931 -14.903 -0.837 1.00 84.62 316 THR A O 1
ATOM 2423 N N . GLY A 1 317 ? 3.700 -12.668 -0.655 1.00 83.31 317 GLY A N 1
ATOM 2424 C CA . GLY A 1 317 ? 2.896 -12.490 -1.862 1.00 83.31 317 GLY A CA 1
ATOM 2425 C C . GLY A 1 317 ? 3.702 -12.444 -3.144 1.00 83.31 317 GLY A C 1
ATOM 2426 O O . GLY A 1 317 ? 3.612 -13.352 -3.963 1.00 83.31 317 GLY A O 1
ATOM 2427 N N . VAL A 1 318 ? 4.511 -11.402 -3.329 1.00 82.44 318 VAL A N 1
ATOM 2428 C CA . VAL A 1 318 ? 5.349 -11.268 -4.528 1.00 82.44 318 VAL A CA 1
ATOM 2429 C C . VAL A 1 318 ? 6.632 -12.061 -4.284 1.00 82.44 318 VAL A C 1
ATOM 2431 O O . VAL A 1 318 ? 7.623 -11.520 -3.797 1.00 82.44 318 VAL A O 1
ATOM 2434 N N . ALA A 1 319 ? 6.598 -13.372 -4.522 1.00 76.38 319 ALA A N 1
ATOM 2435 C CA . ALA A 1 319 ? 7.712 -14.272 -4.227 1.00 76.38 319 ALA A CA 1
ATOM 2436 C C . ALA A 1 319 ? 7.724 -15.543 -5.088 1.00 76.38 319 ALA A C 1
ATOM 2438 O O . ALA A 1 319 ? 6.664 -16.014 -5.497 1.00 76.38 319 ALA A O 1
ATOM 2439 N N . PRO A 1 320 ? 8.905 -16.146 -5.328 1.00 65.31 320 PRO A N 1
ATOM 2440 C CA . PRO A 1 320 ? 8.973 -17.504 -5.844 1.00 65.31 320 PRO A CA 1
ATOM 2441 C C . PRO A 1 320 ? 8.462 -18.509 -4.802 1.00 65.31 320 PRO A C 1
ATOM 2443 O O . PRO A 1 320 ? 8.596 -18.297 -3.592 1.00 65.31 320 PRO A O 1
ATOM 2446 N N . VAL A 1 321 ? 7.933 -19.635 -5.280 1.00 63.12 321 VAL A N 1
ATOM 2447 C CA . VAL A 1 321 ? 7.470 -20.743 -4.438 1.00 63.12 321 VAL A CA 1
ATOM 2448 C C . VAL A 1 321 ? 8.257 -22.014 -4.790 1.00 63.12 321 VAL A C 1
ATOM 2450 O O . VAL A 1 321 ? 8.214 -22.431 -5.948 1.00 63.12 321 VAL A O 1
ATOM 2453 N N . PRO A 1 322 ? 8.953 -22.659 -3.830 1.00 64.38 322 PRO A N 1
ATOM 2454 C CA . PRO A 1 322 ? 9.185 -22.219 -2.445 1.00 64.38 322 PRO A CA 1
ATOM 2455 C C . PRO A 1 322 ? 10.120 -20.997 -2.373 1.00 64.38 322 PRO A C 1
ATOM 2457 O O . PRO A 1 322 ? 10.873 -20.757 -3.306 1.00 64.38 322 PRO A O 1
ATOM 2460 N N . LEU A 1 323 ? 10.105 -20.244 -1.261 1.00 69.81 323 LEU A N 1
ATOM 2461 C CA . LEU A 1 323 ? 11.016 -19.101 -1.049 1.00 69.81 323 LEU A CA 1
ATOM 2462 C C . LEU A 1 323 ? 12.397 -19.539 -0.525 1.00 69.81 323 LEU A C 1
ATOM 2464 O O . LEU A 1 323 ? 13.436 -19.049 -0.969 1.00 69.81 323 LEU A O 1
ATOM 2468 N N . VAL A 1 324 ? 12.419 -20.442 0.461 1.00 72.75 324 VAL A N 1
ATOM 2469 C CA . VAL A 1 324 ? 13.655 -20.941 1.086 1.00 72.75 324 VAL A CA 1
ATOM 2470 C C . VAL A 1 324 ? 14.309 -21.973 0.180 1.00 72.75 324 VAL A C 1
ATOM 2472 O O . VAL A 1 324 ? 13.641 -22.861 -0.341 1.00 72.75 324 VAL A O 1
ATOM 2475 N N . GLY A 1 325 ? 15.625 -21.853 -0.001 1.00 71.19 325 GLY A N 1
ATOM 2476 C CA . GLY A 1 325 ? 16.376 -22.721 -0.909 1.00 71.19 325 GLY A CA 1
ATOM 2477 C C . GLY A 1 325 ? 16.081 -22.456 -2.386 1.00 71.19 325 GLY A C 1
ATOM 2478 O O . GLY A 1 325 ? 16.605 -23.169 -3.236 1.00 71.19 325 GLY A O 1
ATOM 2479 N N . PHE A 1 326 ? 15.278 -21.431 -2.698 1.00 71.06 326 PHE A N 1
ATOM 2480 C CA . PHE A 1 326 ? 15.017 -21.045 -4.072 1.00 71.06 326 PHE A CA 1
ATOM 2481 C C . PHE A 1 326 ? 16.299 -20.579 -4.753 1.00 71.06 326 PHE A C 1
ATOM 2483 O O . PHE A 1 326 ? 16.988 -19.672 -4.271 1.00 71.06 326 PHE A O 1
ATOM 2490 N N . VAL A 1 327 ? 16.566 -21.168 -5.911 1.00 68.25 327 VAL A N 1
ATOM 2491 C CA . VAL A 1 327 ? 17.621 -20.745 -6.821 1.00 68.25 327 VAL A CA 1
ATOM 2492 C C . VAL A 1 327 ? 16.946 -20.388 -8.132 1.00 68.25 327 VAL A C 1
ATOM 2494 O O . VAL A 1 327 ? 16.273 -21.225 -8.734 1.00 68.25 327 VAL A O 1
ATOM 2497 N N . ALA A 1 328 ? 17.096 -19.134 -8.558 1.00 66.12 328 ALA A N 1
ATOM 2498 C CA . ALA A 1 328 ? 16.577 -18.712 -9.849 1.00 66.12 328 ALA A CA 1
ATOM 2499 C C . ALA A 1 328 ? 17.206 -19.532 -10.991 1.00 66.12 328 ALA A C 1
ATOM 2501 O O . ALA A 1 328 ? 18.358 -19.962 -10.870 1.00 66.12 328 ALA A O 1
ATOM 2502 N N . PRO A 1 329 ? 16.490 -19.714 -12.114 1.00 64.69 329 PRO A N 1
ATOM 2503 C CA . PRO A 1 329 ? 17.052 -20.337 -13.305 1.00 64.69 329 PRO A CA 1
ATOM 2504 C C . PRO A 1 329 ? 18.386 -19.698 -13.710 1.00 64.69 329 PRO A C 1
ATOM 2506 O O . PRO A 1 329 ? 18.578 -18.490 -13.563 1.00 64.69 329 PRO A O 1
ATOM 2509 N N . ALA A 1 330 ? 19.308 -20.505 -14.236 1.00 65.12 330 ALA A N 1
ATOM 2510 C CA . ALA A 1 330 ? 20.596 -20.039 -14.734 1.00 65.12 330 ALA A CA 1
ATOM 2511 C C . ALA A 1 330 ? 20.684 -20.274 -16.254 1.00 65.12 330 ALA A C 1
ATOM 2513 O O . ALA A 1 330 ? 20.657 -21.428 -16.681 1.00 65.12 330 ALA A O 1
ATOM 2514 N N . PRO A 1 331 ? 20.830 -19.222 -17.082 1.00 64.94 331 PRO A N 1
ATOM 2515 C CA . PRO A 1 331 ? 20.747 -17.800 -16.733 1.00 64.94 331 PRO A CA 1
ATOM 2516 C C . PRO A 1 331 ? 19.316 -17.367 -16.341 1.00 64.94 331 PRO A C 1
ATOM 2518 O O . PRO A 1 331 ? 18.350 -17.959 -16.816 1.00 64.94 331 PRO A O 1
ATOM 2521 N N . PRO A 1 332 ? 19.148 -16.298 -15.538 1.00 61.25 332 PRO A N 1
ATOM 2522 C CA . PRO A 1 332 ? 17.836 -15.900 -15.022 1.00 61.25 332 PRO A CA 1
ATOM 2523 C C . PRO A 1 332 ? 16.937 -15.195 -16.044 1.00 61.25 332 PRO A C 1
ATOM 2525 O O . PRO A 1 332 ? 15.877 -14.746 -15.653 1.00 61.25 332 PRO A O 1
ATOM 2528 N N . LEU A 1 333 ? 17.356 -15.044 -17.308 1.00 66.69 333 LEU A N 1
ATOM 2529 C CA . LEU A 1 333 ? 16.623 -14.515 -18.483 1.00 66.69 333 LEU A CA 1
ATOM 2530 C C . LEU A 1 333 ? 15.205 -13.943 -18.221 1.00 66.69 333 LEU A C 1
ATOM 2532 O O . LEU A 1 333 ? 14.206 -14.567 -18.565 1.00 66.69 333 LEU A O 1
ATOM 2536 N N . GLY A 1 334 ? 15.102 -12.752 -17.620 1.00 67.50 334 GLY A N 1
ATOM 2537 C CA . GLY A 1 334 ? 13.813 -12.081 -17.372 1.00 67.50 334 GLY A CA 1
ATOM 2538 C C . GLY A 1 334 ? 12.996 -12.579 -16.179 1.00 67.50 334 GLY A C 1
ATOM 2539 O O . GLY A 1 334 ? 12.038 -11.928 -15.786 1.00 67.50 334 GLY A O 1
ATOM 2540 N N . TYR A 1 335 ? 13.392 -13.670 -15.528 1.00 72.50 335 TYR A N 1
ATOM 2541 C CA . TYR A 1 335 ? 12.705 -14.261 -14.378 1.00 72.50 335 TYR A CA 1
ATOM 2542 C C . TYR A 1 335 ? 12.423 -13.245 -13.264 1.00 72.50 335 TYR A C 1
ATOM 2544 O O . TYR A 1 335 ? 11.310 -13.158 -12.756 1.00 72.50 335 TYR A O 1
ATOM 2552 N N . PHE A 1 336 ? 13.408 -12.412 -12.916 1.00 74.81 336 PHE A N 1
ATOM 2553 C CA . PHE A 1 336 ? 13.229 -11.384 -11.884 1.00 74.81 336 PHE A CA 1
ATOM 2554 C C . PHE A 1 336 ? 12.205 -10.315 -12.271 1.00 74.81 336 PHE A C 1
ATOM 2556 O O . PHE A 1 336 ? 11.665 -9.642 -11.404 1.00 74.81 336 PHE A O 1
ATOM 2563 N N . GLU A 1 337 ? 11.936 -10.136 -13.561 1.00 78.81 337 GLU A N 1
ATOM 2564 C CA . GLU A 1 337 ? 11.033 -9.101 -14.054 1.00 78.81 337 GLU A CA 1
ATOM 2565 C C . GLU A 1 337 ? 9.566 -9.445 -13.768 1.00 78.81 337 GLU A C 1
ATOM 2567 O O . GLU A 1 337 ? 8.749 -8.540 -13.644 1.00 78.81 337 GLU A O 1
ATOM 2572 N N . TYR A 1 338 ? 9.242 -10.723 -13.540 1.00 76.56 338 TYR A N 1
ATOM 2573 C CA . TYR A 1 338 ? 7.921 -11.155 -13.068 1.00 76.56 338 TYR A CA 1
ATOM 2574 C C . TYR A 1 338 ? 7.599 -10.681 -11.646 1.00 76.56 338 TYR A C 1
ATOM 2576 O O . TYR A 1 338 ? 6.433 -10.568 -11.283 1.00 76.56 338 TYR A O 1
ATOM 2584 N N . PHE A 1 339 ? 8.620 -10.362 -10.855 1.00 81.31 339 PHE A N 1
ATOM 2585 C CA . PHE A 1 339 ? 8.477 -9.831 -9.499 1.00 81.31 339 PHE A CA 1
ATOM 2586 C C . PHE A 1 339 ? 8.782 -8.333 -9.449 1.00 81.31 339 PHE A C 1
ATOM 2588 O O . PHE A 1 339 ? 8.826 -7.748 -8.367 1.00 81.31 339 PHE A O 1
ATOM 2595 N N . ALA A 1 340 ? 9.056 -7.718 -10.606 1.00 87.25 340 ALA A N 1
ATOM 2596 C CA . ALA A 1 340 ? 9.488 -6.341 -10.649 1.00 87.25 340 ALA A CA 1
ATOM 2597 C C . ALA A 1 340 ? 8.322 -5.399 -10.368 1.00 87.25 340 ALA A C 1
ATOM 2599 O O . ALA A 1 340 ? 7.269 -5.468 -10.997 1.00 87.25 340 ALA A O 1
ATOM 2600 N N . THR A 1 341 ? 8.565 -4.485 -9.444 1.00 92.19 341 THR A N 1
ATOM 2601 C CA . THR A 1 341 ? 7.611 -3.478 -9.001 1.00 92.19 341 THR A CA 1
ATOM 2602 C C . THR A 1 341 ? 8.148 -2.072 -9.223 1.00 92.19 341 THR A C 1
ATOM 2604 O O . THR A 1 341 ? 7.356 -1.149 -9.279 1.00 92.19 341 THR A O 1
ATOM 2607 N N . HIS A 1 342 ? 9.453 -1.875 -9.451 1.00 95.25 342 HIS A N 1
ATOM 2608 C CA . HIS A 1 342 ? 10.027 -0.548 -9.716 1.00 95.25 342 HIS A CA 1
ATOM 2609 C C . HIS A 1 342 ? 10.307 -0.305 -11.201 1.00 95.25 342 HIS A C 1
ATOM 2611 O O . HIS A 1 342 ? 10.901 -1.129 -11.906 1.00 95.25 342 HIS A O 1
ATOM 2617 N N . LEU A 1 343 ? 9.958 0.887 -11.666 1.00 94.12 343 LEU A N 1
ATOM 2618 C CA . LEU A 1 343 ? 10.094 1.346 -13.038 1.00 94.12 343 LEU A CA 1
ATOM 2619 C C . LEU A 1 343 ? 11.403 2.110 -13.248 1.00 94.12 343 LEU A C 1
ATOM 2621 O O . LEU A 1 343 ? 11.801 2.997 -12.487 1.00 94.12 343 LEU A O 1
ATOM 2625 N N . ALA A 1 344 ? 12.059 1.832 -14.370 1.00 93.81 344 ALA A N 1
ATOM 2626 C CA . ALA A 1 344 ? 13.204 2.595 -14.825 1.00 93.81 344 ALA A CA 1
ATOM 2627 C C . ALA A 1 344 ? 12.834 4.070 -15.030 1.00 93.81 344 ALA A C 1
ATOM 2629 O O . ALA A 1 344 ? 11.709 4.445 -15.370 1.00 93.81 344 ALA A O 1
ATOM 2630 N N . LYS A 1 345 ? 13.834 4.947 -14.898 1.00 93.62 345 LYS A N 1
ATOM 2631 C CA . LYS A 1 345 ? 13.680 6.350 -15.301 1.00 93.62 345 LYS A CA 1
ATOM 2632 C C . LYS A 1 345 ? 13.278 6.412 -16.775 1.00 93.62 345 LYS A C 1
ATOM 2634 O O . LYS A 1 345 ? 13.879 5.727 -17.597 1.00 93.62 345 LYS A O 1
ATOM 2639 N N . GLN A 1 346 ? 12.362 7.316 -17.123 1.00 89.06 346 GLN A N 1
ATOM 2640 C CA . GLN A 1 346 ? 11.848 7.491 -18.490 1.00 89.06 346 GLN A CA 1
ATOM 2641 C C . GLN A 1 346 ? 12.954 7.545 -19.555 1.00 89.06 346 GLN A C 1
ATOM 2643 O O . GLN A 1 346 ? 12.885 6.845 -20.555 1.00 89.06 346 GLN A O 1
ATOM 2648 N N . LYS A 1 347 ? 14.035 8.299 -19.316 1.00 90.50 347 LYS A N 1
ATOM 2649 C CA . LYS A 1 347 ? 15.168 8.402 -20.255 1.00 90.50 347 LYS A CA 1
ATOM 2650 C C . LYS A 1 347 ? 15.953 7.099 -20.477 1.00 90.50 347 LYS A C 1
ATOM 2652 O O . LYS A 1 347 ? 16.668 6.991 -21.467 1.00 90.50 347 LYS A O 1
ATOM 2657 N N . ASN A 1 348 ? 15.847 6.145 -19.556 1.00 90.62 348 ASN A N 1
ATOM 2658 C CA . ASN A 1 348 ? 16.536 4.858 -19.611 1.00 90.62 348 ASN A CA 1
ATOM 2659 C C . ASN A 1 348 ? 15.613 3.737 -20.100 1.00 90.62 348 ASN A C 1
ATOM 2661 O O . ASN A 1 348 ? 16.110 2.688 -20.486 1.00 90.62 348 ASN A O 1
ATOM 2665 N N . ALA A 1 349 ? 14.297 3.960 -20.108 1.00 87.19 349 ALA A N 1
ATOM 2666 C CA . ALA A 1 349 ? 13.325 2.929 -20.425 1.00 87.19 349 ALA A CA 1
ATOM 2667 C C . ALA A 1 349 ? 13.409 2.495 -21.894 1.00 87.19 349 ALA A C 1
ATOM 2669 O O . ALA A 1 349 ? 13.598 3.326 -22.792 1.00 87.19 349 ALA A O 1
ATOM 2670 N N . VAL A 1 350 ? 13.268 1.196 -22.139 1.00 78.88 350 VAL A N 1
ATOM 2671 C CA . VAL A 1 350 ? 13.234 0.596 -23.478 1.00 78.88 350 VAL A CA 1
ATOM 2672 C C . VAL A 1 350 ? 12.121 -0.446 -23.521 1.00 78.88 350 VAL A C 1
ATOM 2674 O O . VAL A 1 350 ? 11.932 -1.195 -22.567 1.00 78.88 350 VAL A O 1
ATOM 2677 N N . SER A 1 351 ? 11.395 -0.496 -24.631 1.00 71.38 351 SER A N 1
ATOM 2678 C CA . SER A 1 351 ? 10.257 -1.395 -24.840 1.00 71.38 351 SER A CA 1
ATOM 2679 C C . SER A 1 351 ? 10.626 -2.775 -25.398 1.00 71.38 351 SER A C 1
ATOM 2681 O O . SER A 1 351 ? 9.739 -3.605 -25.537 1.00 71.38 351 SER A O 1
ATOM 2683 N N . TRP A 1 352 ? 11.895 -3.033 -25.750 1.00 70.19 352 TRP A N 1
ATOM 2684 C CA . TRP A 1 352 ? 12.340 -4.293 -26.371 1.00 70.19 352 TRP A CA 1
ATOM 2685 C C . TRP A 1 352 ? 13.866 -4.458 -26.430 1.00 70.19 352 TRP A C 1
ATOM 2687 O O . TRP A 1 352 ? 14.626 -3.558 -26.066 1.00 70.19 352 TRP A O 1
ATOM 2697 N N . SER A 1 353 ? 14.297 -5.620 -26.932 1.00 70.19 353 SER A N 1
ATOM 2698 C CA . SER A 1 353 ? 15.693 -5.970 -27.229 1.00 70.19 353 SER A CA 1
ATOM 2699 C C . SER A 1 353 ? 16.263 -5.186 -28.415 1.00 70.19 353 SER A C 1
ATOM 2701 O O . SER A 1 353 ? 15.579 -4.982 -29.414 1.00 70.19 353 SER A O 1
ATOM 2703 N N . ASP A 1 354 ? 17.538 -4.804 -28.350 1.00 67.69 354 ASP A N 1
ATOM 2704 C CA . ASP A 1 354 ? 18.276 -4.273 -29.504 1.00 67.69 354 ASP A CA 1
ATOM 2705 C C . ASP A 1 354 ? 19.331 -5.268 -30.021 1.00 67.69 354 ASP A C 1
ATOM 2707 O O . ASP A 1 354 ? 19.421 -6.398 -29.544 1.00 67.69 354 ASP A O 1
ATOM 2711 N N . ALA A 1 355 ? 20.110 -4.868 -31.033 1.00 66.81 355 ALA A N 1
ATOM 2712 C CA . ALA A 1 355 ? 21.133 -5.720 -31.643 1.00 66.81 355 ALA A CA 1
ATOM 2713 C C . ALA A 1 355 ? 22.258 -6.127 -30.669 1.00 66.81 355 ALA A C 1
ATOM 2715 O O . ALA A 1 355 ? 22.973 -7.086 -30.944 1.00 66.81 355 ALA A O 1
ATOM 2716 N N . HIS A 1 356 ? 22.408 -5.421 -29.545 1.00 72.31 356 HIS A N 1
ATOM 2717 C CA . HIS A 1 356 ? 23.491 -5.605 -28.579 1.00 72.31 356 HIS A CA 1
ATOM 2718 C C . HIS A 1 356 ? 22.992 -6.075 -27.205 1.00 72.31 356 HIS A C 1
ATOM 2720 O O . HIS A 1 356 ? 23.750 -6.674 -26.449 1.00 72.31 356 HIS A O 1
ATOM 2726 N N . THR A 1 357 ? 21.731 -5.801 -26.862 1.00 75.50 357 THR A N 1
ATOM 2727 C CA . THR A 1 357 ? 21.167 -6.028 -25.531 1.00 75.50 357 THR A CA 1
ATOM 2728 C C . THR A 1 357 ? 19.834 -6.750 -25.622 1.00 75.50 357 THR A C 1
ATOM 2730 O O . THR A 1 357 ? 18.830 -6.187 -26.068 1.00 75.50 357 THR A O 1
ATOM 2733 N N . GLN A 1 358 ? 19.807 -7.980 -25.115 1.00 74.56 358 GLN A N 1
ATOM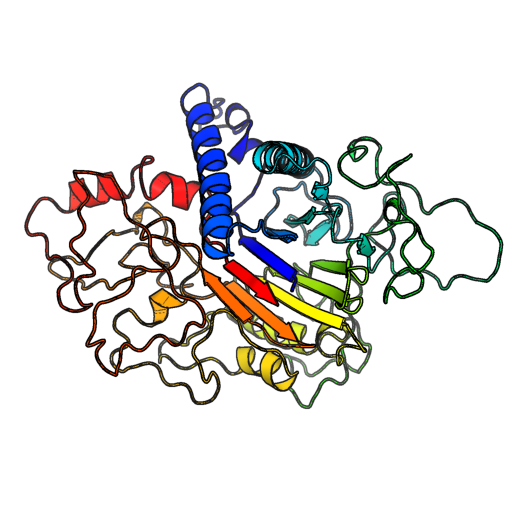 2734 C CA . GLN A 1 358 ? 18.577 -8.745 -24.958 1.00 74.56 358 GLN A CA 1
ATOM 2735 C C . GLN A 1 358 ? 17.791 -8.264 -23.729 1.00 74.56 358 GLN A C 1
ATOM 2737 O O . GLN A 1 358 ? 18.353 -8.030 -22.659 1.00 74.56 358 GLN A O 1
ATOM 2742 N N . ARG A 1 359 ? 16.484 -8.096 -23.907 1.00 75.00 359 ARG A N 1
ATOM 2743 C CA . ARG A 1 359 ? 15.497 -7.645 -22.924 1.00 75.00 359 ARG A CA 1
ATOM 2744 C C . ARG A 1 359 ? 14.331 -8.620 -22.941 1.00 75.00 359 ARG A C 1
ATOM 2746 O O . ARG A 1 359 ? 13.857 -8.988 -24.017 1.00 75.00 359 ARG A O 1
ATOM 2753 N N . TYR A 1 360 ? 13.893 -9.030 -21.763 1.00 74.00 360 TYR A N 1
ATOM 2754 C CA . TYR A 1 360 ? 12.978 -10.149 -21.605 1.00 74.00 360 TYR A CA 1
ATOM 2755 C C . TYR A 1 360 ? 11.579 -9.672 -21.240 1.00 74.00 360 TYR A C 1
ATOM 2757 O O . TYR A 1 360 ? 11.375 -8.535 -20.848 1.00 74.00 360 TYR A O 1
ATOM 2765 N N . TYR A 1 361 ? 10.590 -10.530 -21.428 1.00 67.75 361 TYR A N 1
ATOM 2766 C CA . TYR A 1 361 ? 9.267 -10.302 -20.867 1.00 67.75 361 TYR A CA 1
ATOM 2767 C C . TYR A 1 361 ? 9.278 -10.674 -19.365 1.00 67.75 361 TYR A C 1
ATOM 2769 O O . TYR A 1 361 ? 9.974 -11.630 -19.013 1.00 67.75 361 TYR A O 1
ATOM 2777 N N . PRO A 1 362 ? 8.493 -10.008 -18.490 1.00 71.88 362 PRO A N 1
ATOM 2778 C CA . PRO A 1 362 ? 7.601 -8.880 -18.776 1.00 71.88 362 PRO A CA 1
ATOM 2779 C C . PRO A 1 362 ? 8.258 -7.501 -18.731 1.00 71.88 362 PRO A C 1
ATOM 2781 O O . PRO A 1 362 ? 7.684 -6.558 -19.268 1.00 71.88 362 PRO A O 1
ATOM 2784 N N . GLY A 1 363 ? 9.417 -7.340 -18.091 1.00 75.75 363 GLY A N 1
ATOM 2785 C CA . GLY A 1 363 ? 9.938 -6.016 -17.727 1.00 75.75 363 GLY A CA 1
ATOM 2786 C C . GLY A 1 363 ? 10.670 -5.284 -18.848 1.00 75.75 363 GLY A C 1
ATOM 2787 O O . GLY A 1 363 ? 10.851 -4.063 -18.785 1.00 75.75 363 GLY A O 1
ATOM 2788 N N . TYR A 1 364 ? 11.102 -6.018 -19.869 1.00 78.12 364 TYR A N 1
ATOM 2789 C CA . TYR A 1 364 ? 11.905 -5.546 -20.987 1.00 78.12 364 TYR A CA 1
ATOM 2790 C C . TYR A 1 364 ? 13.042 -4.634 -20.501 1.00 78.12 364 TYR A C 1
ATOM 2792 O O . TYR A 1 364 ? 13.887 -5.042 -19.710 1.00 78.12 364 TYR A O 1
ATOM 2800 N N . GLY A 1 365 ? 13.121 -3.396 -20.989 1.00 82.19 365 GLY A N 1
ATOM 2801 C CA . GLY A 1 365 ? 14.076 -2.400 -20.505 1.00 82.19 365 GLY A CA 1
ATOM 2802 C C . GLY A 1 365 ? 13.422 -1.274 -19.713 1.00 82.19 365 GLY A C 1
ATOM 2803 O O . GLY A 1 365 ? 14.042 -0.222 -19.575 1.00 82.19 365 GLY A O 1
ATOM 2804 N N . TYR A 1 366 ? 12.168 -1.420 -19.275 1.00 87.19 366 TYR A N 1
ATOM 2805 C CA . TYR A 1 366 ? 11.427 -0.358 -18.588 1.00 87.19 366 TYR A CA 1
ATOM 2806 C C . TYR A 1 366 ? 11.303 -0.577 -17.076 1.00 87.19 366 TYR A C 1
ATOM 2808 O O . TYR A 1 366 ? 10.872 0.339 -16.378 1.00 87.19 366 TYR A O 1
ATOM 2816 N N . VAL A 1 367 ? 11.719 -1.733 -16.555 1.00 89.62 367 VAL A N 1
ATOM 2817 C CA . VAL A 1 367 ? 11.886 -1.976 -15.113 1.00 89.62 367 VAL A CA 1
ATOM 2818 C C . VAL A 1 367 ? 13.276 -1.550 -14.635 1.00 89.62 367 VAL A C 1
ATOM 2820 O O . VAL A 1 367 ? 14.247 -1.530 -15.392 1.00 89.62 367 VAL A O 1
ATOM 2823 N N . SER A 1 368 ? 13.379 -1.156 -13.371 1.00 89.50 368 SER A N 1
ATOM 2824 C CA . SER A 1 368 ? 14.604 -0.613 -12.780 1.00 89.50 368 SER A CA 1
ATOM 2825 C C . SER A 1 368 ? 15.694 -1.668 -12.638 1.00 89.50 368 SER A C 1
ATOM 2827 O O . SER A 1 368 ? 15.498 -2.648 -11.942 1.00 89.50 368 SER A O 1
ATOM 2829 N N . ASP A 1 369 ? 16.893 -1.458 -13.189 1.00 80.88 369 ASP A N 1
ATOM 2830 C CA . ASP A 1 369 ? 17.981 -2.441 -13.042 1.00 80.88 369 ASP A CA 1
ATOM 2831 C C . ASP A 1 369 ? 18.522 -2.573 -11.610 1.00 80.88 369 ASP A C 1
ATOM 2833 O O . ASP A 1 369 ? 19.054 -3.619 -11.240 1.00 80.88 369 ASP A O 1
ATOM 2837 N N . ARG A 1 370 ? 18.377 -1.523 -10.795 1.00 79.88 370 ARG A N 1
ATOM 2838 C CA . ARG A 1 370 ? 18.930 -1.461 -9.434 1.00 79.88 370 ARG A CA 1
ATOM 2839 C C . ARG A 1 370 ? 17.944 -1.921 -8.365 1.00 79.88 370 ARG A C 1
ATOM 2841 O O . ARG A 1 370 ? 18.360 -2.506 -7.368 1.00 79.88 370 ARG A O 1
ATOM 2848 N N . TYR A 1 371 ? 16.666 -1.629 -8.555 1.00 83.00 371 TYR A N 1
ATOM 2849 C CA . TYR A 1 371 ? 15.631 -1.779 -7.538 1.00 83.00 371 TYR A CA 1
ATOM 2850 C C . TYR A 1 371 ? 14.454 -2.589 -8.083 1.00 83.00 371 TYR A C 1
ATOM 2852 O O . TYR A 1 371 ? 13.331 -2.143 -8.003 1.00 83.00 371 TYR A O 1
ATOM 2860 N N . LYS A 1 372 ? 14.693 -3.754 -8.696 1.00 82.69 372 LYS A N 1
ATOM 2861 C CA . LYS A 1 372 ? 13.655 -4.496 -9.434 1.00 82.69 372 LYS A CA 1
ATOM 2862 C C . LYS A 1 372 ? 12.424 -4.811 -8.583 1.00 82.69 372 LYS A C 1
ATOM 2864 O O . LYS A 1 372 ? 11.328 -4.421 -8.957 1.00 82.69 372 LYS A O 1
ATOM 2869 N N . CYS A 1 373 ? 12.613 -5.525 -7.477 1.00 84.88 373 CYS A N 1
ATOM 2870 C CA . CYS A 1 373 ? 11.544 -6.220 -6.748 1.00 84.88 373 CYS A CA 1
ATOM 2871 C C . CYS A 1 373 ? 11.556 -5.765 -5.287 1.00 84.88 373 CYS A C 1
ATOM 2873 O O . CYS A 1 373 ? 12.027 -6.503 -4.419 1.00 84.88 373 CYS A O 1
ATOM 2875 N N . ILE A 1 374 ? 11.183 -4.510 -5.045 1.00 93.75 374 ILE A N 1
ATOM 2876 C CA . ILE A 1 374 ? 11.330 -3.868 -3.729 1.00 93.75 374 ILE A CA 1
ATOM 2877 C C . ILE A 1 374 ? 10.011 -3.733 -2.976 1.00 93.75 374 ILE A C 1
ATOM 2879 O O . ILE A 1 374 ? 10.036 -3.581 -1.757 1.00 93.75 374 ILE A O 1
ATOM 2883 N N . ASP A 1 375 ? 8.881 -3.863 -3.669 1.00 95.56 375 ASP A N 1
ATOM 2884 C CA . ASP A 1 375 ? 7.563 -3.860 -3.049 1.00 95.56 375 ASP A CA 1
ATOM 2885 C C . ASP A 1 375 ? 7.109 -5.295 -2.773 1.00 95.56 375 ASP A C 1
ATOM 2887 O O . ASP A 1 375 ? 7.329 -6.203 -3.579 1.00 95.56 375 ASP A O 1
ATOM 2891 N N . ASN A 1 376 ? 6.487 -5.528 -1.618 1.00 92.94 376 ASN A N 1
ATOM 2892 C CA . ASN A 1 376 ? 5.944 -6.844 -1.286 1.00 92.94 376 ASN A CA 1
ATOM 2893 C C . ASN A 1 376 ? 4.768 -6.751 -0.310 1.00 92.94 376 ASN A C 1
ATOM 2895 O O . ASN A 1 376 ? 4.526 -5.710 0.300 1.00 92.94 376 ASN A O 1
ATOM 2899 N N . ILE A 1 377 ? 4.077 -7.874 -0.135 1.00 93.88 377 ILE A N 1
ATOM 2900 C CA . ILE A 1 377 ? 3.051 -8.083 0.877 1.00 93.88 377 ILE A CA 1
ATOM 2901 C C . ILE A 1 377 ? 3.313 -9.391 1.625 1.00 93.88 377 ILE A C 1
ATOM 2903 O O . ILE A 1 377 ? 3.652 -10.415 1.034 1.00 93.88 377 ILE A O 1
ATOM 2907 N N . PHE A 1 378 ? 3.133 -9.357 2.938 1.00 93.94 378 PHE A N 1
ATOM 2908 C CA . PHE A 1 378 ? 3.237 -10.499 3.830 1.00 93.94 378 PHE A CA 1
ATOM 2909 C C . PHE A 1 378 ? 1.953 -10.631 4.636 1.00 93.94 378 PHE A C 1
ATOM 2911 O O . PHE A 1 378 ? 1.478 -9.634 5.178 1.00 93.94 378 PHE A O 1
ATOM 2918 N N . VAL A 1 379 ? 1.426 -11.850 4.778 1.00 94.19 379 VAL A N 1
ATOM 2919 C CA . VAL A 1 379 ? 0.207 -12.105 5.565 1.00 94.19 379 VAL A CA 1
ATOM 2920 C C . VAL A 1 379 ? 0.398 -13.251 6.552 1.00 94.19 379 VAL A C 1
ATOM 2922 O O . VAL A 1 379 ? 0.928 -14.297 6.195 1.00 94.19 379 VAL A O 1
ATOM 2925 N N . ARG A 1 380 ? -0.061 -13.069 7.792 1.00 94.38 380 ARG A N 1
ATOM 2926 C CA . ARG A 1 380 ? -0.092 -14.083 8.858 1.00 94.38 380 ARG A CA 1
ATOM 2927 C C . ARG A 1 380 ? -1.486 -14.140 9.487 1.00 94.38 380 ARG A C 1
ATOM 2929 O O . ARG A 1 380 ? -2.180 -13.129 9.518 1.00 94.38 380 ARG A O 1
ATOM 2936 N N . GLY A 1 381 ? -1.882 -15.302 10.010 1.00 91.38 381 GLY A N 1
ATOM 2937 C CA . GLY A 1 381 ? -3.217 -15.519 10.596 1.00 91.38 381 GLY A CA 1
ATOM 2938 C C . GLY A 1 381 ? -4.224 -16.162 9.636 1.00 91.38 381 GLY A C 1
ATOM 2939 O O . GLY A 1 381 ? -5.391 -16.311 9.969 1.00 91.38 381 GLY A O 1
ATOM 2940 N N . GLY A 1 382 ? -3.761 -16.569 8.452 1.00 84.44 382 GLY A N 1
ATOM 2941 C CA . GLY A 1 382 ? -4.443 -17.440 7.497 1.00 84.44 382 GLY A CA 1
ATOM 2942 C C . GLY A 1 382 ? -3.784 -17.352 6.117 1.00 84.44 382 GLY A C 1
ATOM 2943 O O . GLY A 1 382 ? -2.664 -16.848 6.010 1.00 84.44 382 GLY A O 1
ATOM 2944 N N . ALA A 1 383 ? -4.437 -17.880 5.082 1.00 77.56 383 ALA A N 1
ATOM 2945 C CA . ALA A 1 383 ? -3.839 -18.006 3.755 1.00 77.56 383 ALA A CA 1
ATOM 2946 C C . ALA A 1 383 ? -3.826 -16.681 2.979 1.00 77.56 383 ALA A C 1
ATOM 2948 O O . ALA A 1 383 ? -4.792 -15.924 3.006 1.00 77.56 383 ALA A O 1
ATOM 2949 N N . LEU A 1 384 ? -2.737 -16.454 2.245 1.00 80.31 384 LEU A N 1
ATOM 2950 C CA . LEU A 1 384 ? -2.683 -15.497 1.147 1.00 80.31 384 LEU A CA 1
ATOM 2951 C C . LEU A 1 384 ? -3.157 -16.236 -0.110 1.00 80.31 384 LEU A C 1
ATOM 2953 O O . LEU A 1 384 ? -2.525 -17.215 -0.498 1.00 80.31 384 LEU A O 1
ATOM 2957 N N . ALA A 1 385 ? -4.295 -15.839 -0.677 1.00 69.69 385 ALA A N 1
ATOM 2958 C CA . ALA A 1 385 ? -4.978 -16.626 -1.707 1.00 69.69 385 ALA A CA 1
ATOM 2959 C C . ALA A 1 385 ? -4.591 -16.204 -3.130 1.00 69.69 385 ALA A C 1
ATOM 2961 O O . ALA A 1 385 ? -4.333 -17.061 -3.969 1.00 69.69 385 ALA A O 1
ATOM 2962 N N . ASN A 1 386 ? -4.530 -14.894 -3.388 1.00 75.19 386 ASN A N 1
ATOM 2963 C CA . ASN A 1 386 ? -4.202 -14.328 -4.696 1.00 75.19 386 ASN A CA 1
ATOM 2964 C C . ASN A 1 386 ? -3.305 -13.103 -4.504 1.00 75.19 386 ASN A C 1
ATOM 2966 O O . ASN A 1 386 ? -3.613 -12.242 -3.680 1.00 75.19 386 ASN A O 1
ATOM 2970 N N . THR A 1 387 ? -2.193 -12.998 -5.232 1.00 80.50 387 THR A N 1
ATOM 2971 C CA . THR A 1 387 ? -1.355 -11.786 -5.244 1.00 80.50 387 THR A CA 1
ATOM 2972 C C . THR A 1 387 ? -0.776 -11.556 -6.629 1.00 80.50 387 THR A C 1
ATOM 2974 O O . THR A 1 387 ? -0.259 -12.481 -7.245 1.00 80.50 387 THR A O 1
ATOM 2977 N N . THR A 1 388 ? -0.834 -10.314 -7.108 1.00 80.94 388 THR A N 1
ATOM 2978 C CA . THR A 1 388 ? -0.270 -9.938 -8.406 1.00 80.94 388 THR A CA 1
ATOM 2979 C C . THR A 1 388 ? 0.253 -8.508 -8.406 1.00 80.94 388 THR A C 1
ATOM 2981 O O . THR A 1 388 ? -0.244 -7.642 -7.685 1.00 80.94 388 THR A O 1
ATOM 2984 N N . VAL A 1 389 ? 1.237 -8.259 -9.267 1.00 85.19 389 VAL A N 1
ATOM 2985 C CA . VAL A 1 389 ? 1.638 -6.911 -9.678 1.00 85.19 389 VAL A CA 1
ATOM 2986 C C . VAL A 1 389 ? 0.727 -6.472 -10.826 1.00 85.19 389 VAL A C 1
ATOM 2988 O O . VAL A 1 389 ? 0.478 -7.252 -11.747 1.00 85.19 389 VAL A O 1
ATOM 2991 N N . LEU A 1 390 ? 0.217 -5.244 -10.775 1.00 84.19 390 LEU A N 1
ATOM 2992 C CA . LEU A 1 390 ? -0.582 -4.647 -11.846 1.00 84.19 390 LEU A CA 1
ATOM 2993 C C . LEU A 1 390 ? 0.351 -3.879 -12.787 1.00 84.19 390 LEU A C 1
ATOM 2995 O O . LEU A 1 390 ? 0.945 -2.876 -12.392 1.00 84.19 390 LEU A O 1
ATOM 2999 N N . ASN A 1 391 ? 0.526 -4.364 -14.018 1.00 81.62 391 ASN A N 1
ATOM 3000 C CA . ASN A 1 391 ? 1.475 -3.811 -14.978 1.00 81.62 391 ASN A CA 1
ATOM 3001 C C . ASN A 1 391 ? 0.776 -3.292 -16.250 1.00 81.62 391 ASN A C 1
ATOM 3003 O O . ASN A 1 391 ? 0.609 -4.024 -17.224 1.00 81.62 391 ASN A O 1
ATOM 3007 N N . PRO A 1 392 ? 0.469 -1.991 -16.330 1.00 75.56 392 PRO A N 1
ATOM 3008 C CA . PRO A 1 392 ? -0.216 -1.407 -17.486 1.00 75.56 392 PRO A CA 1
ATOM 3009 C C . PRO A 1 392 ? 0.651 -1.330 -18.754 1.00 75.56 392 PRO A C 1
ATOM 3011 O O . PRO A 1 392 ? 0.145 -0.962 -19.811 1.00 75.56 392 PRO A O 1
ATOM 3014 N N . VAL A 1 393 ? 1.966 -1.581 -18.669 1.00 76.75 393 VAL A N 1
ATOM 3015 C CA . VAL A 1 393 ? 2.867 -1.491 -19.832 1.00 76.75 393 VAL A CA 1
ATOM 3016 C C . VAL A 1 393 ? 2.716 -2.721 -20.721 1.00 76.75 393 VAL A C 1
ATOM 3018 O O . VAL A 1 393 ? 2.823 -2.611 -21.940 1.00 76.75 393 VAL A O 1
ATOM 3021 N N . VAL A 1 394 ? 2.488 -3.887 -20.114 1.00 68.88 394 VAL A N 1
ATOM 3022 C CA . VAL A 1 394 ? 2.397 -5.181 -20.813 1.00 68.88 394 VAL A CA 1
ATOM 3023 C C . VAL A 1 394 ? 1.107 -5.953 -20.520 1.00 68.88 394 VAL A C 1
ATOM 3025 O O . VAL A 1 394 ? 0.955 -7.058 -21.037 1.00 68.88 394 VAL A O 1
ATOM 3028 N N . GLY A 1 395 ? 0.208 -5.386 -19.712 1.00 63.44 395 GLY A N 1
ATOM 3029 C CA . GLY A 1 395 ? -1.057 -5.989 -19.290 1.00 63.44 395 GLY A CA 1
ATOM 3030 C C . GLY A 1 395 ? -1.025 -6.549 -17.862 1.00 63.44 395 GLY A C 1
ATOM 3031 O O . GLY A 1 395 ? 0.029 -6.963 -17.364 1.00 63.44 395 GLY A O 1
ATOM 3032 N N . SER A 1 396 ? -2.205 -6.556 -17.229 1.00 60.62 396 SER A N 1
ATOM 3033 C CA . SER A 1 396 ? -2.447 -7.095 -15.886 1.00 60.62 396 SER A CA 1
ATOM 3034 C C . SER A 1 396 ? -3.480 -8.243 -15.926 1.00 60.62 396 SER A C 1
ATOM 3036 O O . SER A 1 396 ? -4.559 -8.054 -16.485 1.00 60.62 396 SER A O 1
ATOM 3038 N N . PRO A 1 397 ? -3.185 -9.417 -15.334 1.00 56.38 397 PRO A N 1
ATOM 3039 C CA . PRO A 1 397 ? -1.841 -9.812 -14.949 1.00 56.38 397 PRO A CA 1
ATOM 3040 C C . PRO A 1 397 ? -1.045 -10.088 -16.243 1.00 56.38 397 PRO A C 1
ATOM 3042 O O . PRO A 1 397 ? -1.522 -9.867 -17.359 1.00 56.38 397 PRO A O 1
ATOM 3045 N N . TYR A 1 398 ? 0.193 -10.543 -16.113 1.00 56.84 398 TYR A N 1
ATOM 3046 C CA . TYR A 1 398 ? 1.014 -10.831 -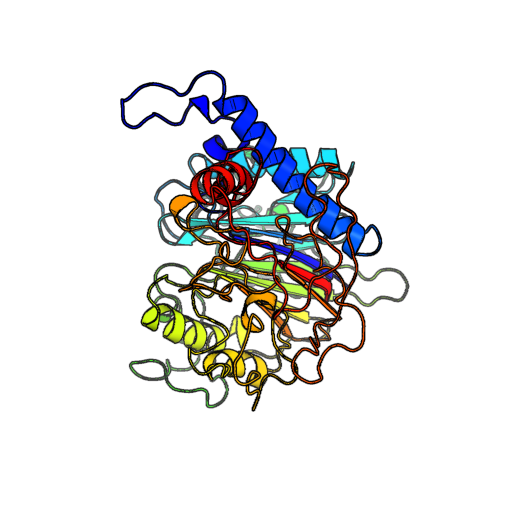17.282 1.00 56.84 398 TYR A CA 1
ATOM 3047 C C . TYR A 1 398 ? 0.332 -11.805 -18.254 1.00 56.84 398 TYR A C 1
ATOM 3049 O O . TYR A 1 398 ? -0.228 -12.818 -17.839 1.00 56.84 398 TYR A O 1
ATOM 3057 N N . ASN A 1 399 ? 0.422 -11.517 -19.554 1.00 49.34 399 ASN A N 1
ATOM 3058 C CA . ASN A 1 399 ? -0.072 -12.389 -20.613 1.00 49.34 399 ASN A CA 1
ATOM 3059 C C . ASN A 1 399 ? 0.472 -13.817 -20.450 1.00 49.34 399 ASN A C 1
ATOM 3061 O O . ASN A 1 399 ? 1.663 -14.032 -20.205 1.00 49.34 399 ASN A O 1
ATOM 3065 N N . VAL A 1 400 ? -0.416 -14.798 -20.621 1.00 44.88 400 VAL A N 1
ATOM 3066 C CA . VAL A 1 400 ? -0.091 -16.228 -20.548 1.00 44.88 400 VAL A CA 1
ATOM 3067 C C . VAL A 1 400 ? 0.889 -16.586 -21.663 1.00 44.88 400 VAL A C 1
ATOM 3069 O O . VAL A 1 400 ? 0.550 -16.470 -22.836 1.00 44.88 400 VAL A O 1
ATOM 3072 N N . VAL A 1 401 ? 2.087 -17.060 -21.311 1.00 44.84 401 VAL A N 1
ATOM 3073 C CA . VAL A 1 401 ? 3.062 -17.602 -22.273 1.00 44.84 401 VAL A CA 1
ATOM 3074 C C . VAL A 1 401 ? 2.594 -19.007 -22.717 1.00 44.84 401 VAL A C 1
ATOM 3076 O O . VAL A 1 401 ? 2.423 -19.865 -21.850 1.00 44.84 401 VAL A O 1
ATOM 3079 N N . PRO A 1 402 ? 2.364 -19.276 -24.022 1.00 38.50 402 PRO A N 1
ATOM 3080 C CA . PRO A 1 402 ? 1.892 -20.553 -24.537 1.00 38.50 402 PRO A CA 1
ATOM 3081 C C . PRO A 1 402 ? 2.789 -21.715 -24.134 1.00 38.50 402 PRO A C 1
ATOM 3083 O O . PRO A 1 402 ? 4.016 -21.604 -24.109 1.00 38.50 402 PRO A O 1
ATOM 3086 N N . ALA A 1 403 ? 2.156 -22.858 -23.877 1.00 35.28 403 ALA A N 1
ATOM 3087 C CA . ALA A 1 403 ? 2.853 -24.113 -23.666 1.00 35.28 403 ALA A CA 1
ATOM 3088 C C . ALA A 1 403 ? 3.534 -24.615 -24.965 1.00 35.28 403 ALA A C 1
ATOM 3090 O O . ALA A 1 403 ? 2.999 -24.389 -26.052 1.00 35.28 403 ALA A O 1
ATOM 3091 N N . PRO A 1 404 ? 4.666 -25.344 -24.878 1.00 40.88 404 PRO A N 1
ATOM 3092 C CA . PRO A 1 404 ? 5.372 -25.695 -23.653 1.00 40.88 404 PRO A CA 1
ATOM 3093 C C . PRO A 1 404 ? 6.138 -24.488 -23.110 1.00 40.88 404 PRO A C 1
ATOM 3095 O O . PRO A 1 404 ? 7.051 -23.968 -23.748 1.00 40.88 404 PRO A O 1
ATOM 3098 N N . VAL A 1 405 ? 5.787 -24.081 -21.891 1.00 40.09 405 VAL A N 1
ATOM 3099 C CA . VAL A 1 405 ? 6.624 -23.191 -21.098 1.00 40.09 405 VAL A CA 1
ATOM 3100 C C . VAL A 1 405 ? 7.901 -23.996 -20.849 1.00 40.09 405 VAL A C 1
ATOM 3102 O O . VAL A 1 405 ? 7.794 -25.102 -20.310 1.00 40.09 405 VAL A O 1
ATOM 3105 N N . PRO A 1 406 ? 9.095 -23.545 -21.282 1.00 38.34 406 PRO A N 1
ATOM 3106 C CA . PRO A 1 406 ? 10.333 -24.235 -20.939 1.00 38.34 406 PRO A CA 1
ATOM 3107 C C . PRO A 1 406 ? 10.344 -24.505 -19.432 1.00 38.34 406 PRO A C 1
ATOM 3109 O O . PRO A 1 406 ? 9.932 -23.643 -18.668 1.00 38.34 406 PRO A O 1
ATOM 3112 N N . VAL A 1 407 ? 10.794 -25.677 -18.984 1.00 35.84 407 VAL A N 1
ATOM 3113 C CA . VAL A 1 407 ? 10.746 -26.099 -17.562 1.00 35.84 407 VAL A CA 1
ATOM 3114 C C . VAL A 1 407 ? 11.424 -25.083 -16.613 1.00 35.84 407 VAL A C 1
ATOM 3116 O O . VAL A 1 407 ? 11.158 -25.042 -15.421 1.00 35.84 407 VAL A O 1
ATOM 3119 N N . TRP A 1 408 ? 12.258 -24.200 -17.166 1.00 36.81 408 TRP A N 1
ATOM 3120 C CA . TRP A 1 408 ? 12.951 -23.086 -16.507 1.00 36.81 408 TRP A CA 1
ATOM 3121 C C . TRP A 1 408 ? 12.141 -21.781 -16.412 1.00 36.81 408 TRP A C 1
ATOM 3123 O O . TRP A 1 408 ? 12.639 -20.786 -15.899 1.00 36.81 408 TRP A O 1
ATOM 3133 N N . LEU A 1 409 ? 10.925 -21.760 -16.953 1.00 35.59 409 LEU A N 1
ATOM 3134 C CA . LEU A 1 409 ? 10.038 -20.604 -17.055 1.00 35.59 409 LEU A CA 1
ATOM 3135 C C . LEU A 1 409 ? 8.741 -20.787 -16.265 1.00 35.59 409 LEU A C 1
ATOM 3137 O O . LEU A 1 409 ? 7.919 -19.887 -16.340 1.00 35.59 409 LEU A O 1
ATOM 3141 N N . THR A 1 410 ? 8.531 -21.887 -15.523 1.00 28.16 410 THR A N 1
ATOM 3142 C CA . THR A 1 410 ? 7.322 -22.079 -14.698 1.00 28.16 410 THR A CA 1
ATOM 3143 C C . THR A 1 410 ? 7.221 -20.989 -13.630 1.00 28.16 410 THR A C 1
ATOM 3145 O O . THR A 1 410 ? 7.936 -21.063 -12.625 1.00 28.16 410 THR A O 1
ATOM 3148 N N . PRO A 1 411 ? 6.337 -19.989 -13.792 1.00 34.72 411 PRO A N 1
ATOM 3149 C CA . PRO A 1 411 ? 6.070 -19.022 -12.751 1.00 34.72 411 PRO A CA 1
ATOM 3150 C C . PRO A 1 411 ? 4.997 -19.664 -11.877 1.00 34.72 411 PRO A C 1
ATOM 3152 O O . PRO A 1 411 ? 3.857 -19.806 -12.308 1.00 34.72 411 PRO A O 1
ATOM 3155 N N . VAL A 1 412 ? 5.322 -20.072 -10.654 1.00 28.53 412 VAL A N 1
ATOM 3156 C CA . VAL A 1 412 ? 4.256 -20.283 -9.667 1.00 28.53 412 VAL A CA 1
ATOM 3157 C C . VAL A 1 412 ? 3.984 -18.927 -9.025 1.00 28.53 412 VAL A C 1
ATOM 3159 O O . VAL A 1 412 ? 4.404 -18.663 -7.905 1.00 28.53 412 VAL A O 1
ATOM 3162 N N . MET A 1 413 ? 3.326 -18.044 -9.780 1.00 31.19 413 MET A N 1
ATOM 3163 C CA . MET A 1 413 ? 2.471 -17.020 -9.187 1.00 31.19 413 MET A CA 1
ATOM 3164 C C . MET A 1 413 ? 1.088 -17.662 -9.059 1.00 31.19 413 MET A C 1
ATOM 3166 O O . MET A 1 413 ? 0.523 -18.135 -10.042 1.00 31.19 413 MET A O 1
ATOM 3170 N N . GLN A 1 414 ? 0.550 -17.764 -7.846 1.00 28.28 414 GLN A N 1
ATOM 3171 C CA . GLN A 1 414 ? -0.841 -18.182 -7.677 1.00 28.28 414 GLN A CA 1
ATOM 3172 C C . GLN A 1 414 ? -1.746 -17.026 -8.141 1.00 28.28 414 GLN A C 1
ATOM 3174 O O . GLN A 1 414 ? -1.914 -16.038 -7.429 1.00 28.28 414 GLN A O 1
ATOM 3179 N N . GLY A 1 415 ? -2.265 -17.151 -9.369 1.00 29.30 415 GLY A N 1
ATOM 3180 C CA . GLY A 1 415 ? -3.230 -16.238 -9.997 1.00 29.30 415 GLY A CA 1
ATOM 3181 C C . GLY A 1 415 ? -2.757 -15.701 -11.356 1.00 29.30 415 GLY A C 1
ATOM 3182 O O . GLY A 1 415 ? -1.886 -14.841 -11.414 1.00 29.30 415 GLY A O 1
ATOM 3183 N N . HIS A 1 416 ? -3.327 -16.206 -12.458 1.00 28.25 416 HIS A N 1
ATOM 3184 C CA . HIS A 1 416 ? -3.036 -15.805 -13.848 1.00 28.25 416 HIS A CA 1
ATOM 3185 C C . HIS A 1 416 ? -4.348 -15.495 -14.580 1.00 28.25 416 HIS A C 1
ATOM 3187 O O . HIS A 1 416 ? -5.255 -16.307 -14.467 1.00 28.25 416 HIS A O 1
ATOM 3193 N N . PHE A 1 417 ? -4.401 -14.426 -15.387 1.00 32.97 417 PHE A N 1
ATOM 3194 C CA . PHE A 1 417 ? -5.416 -14.088 -16.410 1.00 32.97 417 PHE A CA 1
ATOM 3195 C C . PHE A 1 417 ? -4.794 -13.154 -17.483 1.00 32.97 417 PHE A C 1
ATOM 3197 O O . PHE A 1 417 ? -3.584 -12.987 -17.496 1.00 32.97 417 PHE A O 1
ATOM 3204 N N . THR A 1 418 ? -5.543 -12.612 -18.443 1.00 22.98 418 THR A N 1
ATOM 3205 C CA . THR A 1 418 ? -5.011 -12.073 -19.724 1.00 22.98 418 THR A CA 1
ATOM 3206 C C . THR A 1 418 ? -5.727 -10.779 -20.112 1.00 22.98 418 THR A C 1
ATOM 3208 O O . THR A 1 418 ? -6.928 -10.697 -19.862 1.00 22.98 418 THR A O 1
ATOM 3211 N N . ILE A 1 419 ? -5.063 -9.828 -20.793 1.00 29.12 419 ILE A N 1
ATOM 3212 C CA . ILE A 1 419 ? -5.750 -8.719 -21.489 1.00 29.12 419 ILE A CA 1
ATOM 3213 C C . ILE A 1 419 ? -5.298 -8.578 -22.947 1.00 29.12 419 ILE A C 1
ATOM 3215 O O . ILE A 1 419 ? -4.114 -8.569 -23.281 1.00 29.12 419 ILE A O 1
ATOM 3219 N N . ASP A 1 420 ? -6.318 -8.412 -23.783 1.00 24.73 420 ASP A N 1
ATOM 3220 C CA . ASP A 1 420 ? -6.321 -8.091 -25.203 1.00 24.73 420 ASP A CA 1
ATOM 3221 C C . ASP A 1 420 ? -6.153 -6.568 -25.403 1.00 24.73 420 ASP A C 1
ATOM 3223 O O . ASP A 1 420 ? -6.935 -5.768 -24.883 1.00 24.73 420 ASP A O 1
ATOM 3227 N N . CYS A 1 421 ? -5.106 -6.138 -26.111 1.00 24.69 421 CYS A N 1
ATOM 3228 C CA . CYS A 1 421 ? -4.849 -4.722 -26.388 1.00 24.69 421 CYS A CA 1
ATOM 3229 C C . CYS A 1 421 ? -5.323 -4.356 -27.801 1.00 24.69 421 CYS A C 1
ATOM 3231 O O . CYS A 1 421 ? -4.627 -4.599 -28.784 1.00 24.69 421 CYS A O 1
ATOM 3233 N N . LEU A 1 422 ? -6.467 -3.674 -27.903 1.00 23.50 422 LEU A N 1
ATOM 3234 C CA . LEU A 1 422 ? -6.939 -3.038 -29.138 1.00 23.50 422 LEU A CA 1
ATOM 3235 C C . LEU A 1 422 ? -6.121 -1.766 -29.453 1.00 23.50 422 LEU A C 1
ATOM 3237 O O . LEU A 1 422 ? -6.585 -0.641 -29.277 1.00 23.50 422 LEU A O 1
ATOM 3241 N N . CYS A 1 423 ? -4.889 -1.931 -29.940 1.00 27.69 423 CYS A N 1
ATOM 3242 C CA . CYS A 1 423 ? -4.145 -0.885 -30.647 1.00 27.69 423 CYS A CA 1
ATOM 3243 C C . CYS A 1 423 ? -3.604 -1.458 -31.973 1.00 27.69 423 CYS A C 1
ATOM 3245 O O . CYS A 1 423 ? -2.649 -2.234 -31.942 1.00 27.69 423 CYS A O 1
ATOM 3247 N N . PRO A 1 424 ? -4.153 -1.080 -33.148 1.00 25.80 424 PRO A N 1
ATOM 3248 C CA . PRO A 1 424 ? -3.809 -1.710 -34.431 1.00 25.80 424 PRO A CA 1
ATOM 3249 C C . PRO A 1 424 ? -2.337 -1.574 -34.858 1.00 25.80 424 PRO A C 1
ATOM 3251 O O . PRO A 1 424 ? -1.886 -2.308 -35.733 1.00 25.80 424 PRO A O 1
ATOM 3254 N N . CYS A 1 425 ? -1.575 -0.646 -34.265 1.00 29.80 425 CYS A N 1
ATOM 3255 C CA . CYS A 1 425 ? -0.145 -0.460 -34.541 1.00 29.80 425 CYS A CA 1
ATOM 3256 C C . CYS A 1 425 ? 0.787 -1.109 -33.501 1.00 29.80 425 CYS A C 1
ATOM 3258 O O . CYS A 1 425 ? 2.003 -1.088 -33.681 1.00 29.80 425 CYS A O 1
ATOM 3260 N N . TYR A 1 426 ? 0.230 -1.712 -32.448 1.00 31.59 426 TYR A N 1
ATOM 3261 C CA . TYR A 1 426 ? 0.954 -2.385 -31.368 1.00 31.59 426 TYR A CA 1
ATOM 3262 C C . TYR A 1 426 ? 0.442 -3.816 -31.173 1.00 31.59 426 TYR A C 1
ATOM 3264 O O . TYR A 1 426 ? 0.274 -4.291 -30.052 1.00 31.59 426 TYR A O 1
ATOM 3272 N N . ASN A 1 427 ? 0.286 -4.544 -32.281 1.00 26.30 427 ASN A N 1
ATOM 3273 C CA . ASN A 1 427 ? 0.334 -6.001 -32.251 1.00 26.30 427 ASN A CA 1
ATOM 3274 C C . ASN A 1 427 ? 1.770 -6.413 -31.895 1.00 26.30 427 ASN A C 1
ATOM 3276 O O . ASN A 1 427 ? 2.550 -6.807 -32.762 1.00 26.30 427 ASN A O 1
ATOM 3280 N N . ALA A 1 428 ? 2.151 -6.287 -30.619 1.00 30.58 428 ALA A N 1
ATOM 3281 C CA . ALA A 1 428 ? 3.199 -7.145 -30.099 1.00 30.58 428 ALA A CA 1
ATOM 3282 C C . ALA A 1 428 ? 2.707 -8.572 -30.385 1.00 30.58 428 ALA A C 1
ATOM 3284 O O . ALA A 1 428 ? 1.605 -8.913 -29.948 1.00 30.58 428 ALA A O 1
ATOM 3285 N N . PRO A 1 429 ? 3.428 -9.367 -31.195 1.00 28.22 429 PRO A N 1
ATOM 3286 C CA . PRO A 1 429 ? 2.992 -10.718 -31.494 1.00 28.22 429 PRO A CA 1
ATOM 3287 C C . PRO A 1 429 ? 2.736 -11.464 -30.183 1.00 28.22 429 PRO A C 1
ATOM 3289 O O . PRO A 1 429 ? 3.387 -11.158 -29.177 1.00 28.22 429 PRO A O 1
ATOM 3292 N N . ASN A 1 430 ? 1.811 -12.433 -30.224 1.00 32.59 430 ASN A N 1
ATOM 3293 C CA . ASN A 1 430 ? 1.638 -13.483 -29.212 1.00 32.59 430 ASN A CA 1
ATOM 3294 C C . ASN A 1 430 ? 2.948 -13.729 -28.454 1.00 32.59 430 ASN A C 1
ATOM 3296 O O . ASN A 1 430 ? 3.972 -13.843 -29.132 1.00 32.59 430 ASN A O 1
ATOM 3300 N N . PRO A 1 431 ? 2.922 -13.810 -27.109 1.00 41.84 431 PRO A N 1
ATOM 3301 C CA . PRO A 1 431 ? 4.093 -13.741 -26.235 1.00 41.84 431 PRO A CA 1
ATOM 3302 C C . PRO A 1 431 ? 5.260 -14.483 -26.853 1.00 41.84 431 PRO A C 1
ATOM 3304 O O . PRO A 1 431 ? 5.330 -15.711 -26.910 1.00 41.84 431 PRO A O 1
ATOM 3307 N N . VAL A 1 432 ? 6.142 -13.664 -27.399 1.00 38.69 432 VAL A N 1
ATOM 3308 C CA . VAL A 1 432 ? 7.305 -14.123 -28.109 1.00 38.69 432 VAL A CA 1
ATOM 3309 C C . VAL A 1 432 ? 8.196 -14.744 -27.032 1.00 38.69 432 VAL A C 1
ATOM 3311 O O . VAL A 1 432 ? 8.490 -14.053 -26.050 1.00 38.69 432 VAL A O 1
ATOM 3314 N N . PRO A 1 433 ? 8.581 -16.033 -27.135 1.00 43.97 433 PRO A N 1
ATOM 3315 C CA . PRO A 1 433 ? 9.468 -16.667 -26.169 1.00 43.97 433 PRO A CA 1
ATOM 3316 C C . PRO A 1 433 ? 10.634 -15.737 -25.813 1.00 43.97 433 PRO A C 1
ATOM 3318 O O . PRO A 1 433 ? 11.128 -15.024 -26.681 1.00 43.97 433 PRO A O 1
ATOM 3321 N N . ALA A 1 434 ? 11.098 -15.741 -24.561 1.00 44.69 434 ALA A N 1
ATOM 3322 C CA . ALA A 1 434 ? 12.164 -14.865 -24.042 1.00 44.69 434 ALA A CA 1
ATOM 3323 C C . ALA A 1 434 ? 13.407 -14.725 -24.965 1.00 44.69 434 ALA A C 1
ATOM 3325 O O . ALA A 1 434 ? 14.106 -13.710 -24.957 1.00 44.69 434 ALA A O 1
ATOM 3326 N N . TRP A 1 435 ? 13.677 -15.740 -25.789 1.00 41.59 435 TRP A N 1
ATOM 3327 C CA . TRP A 1 435 ? 14.768 -15.806 -26.765 1.00 41.59 435 TRP A CA 1
ATOM 3328 C C . TRP A 1 435 ? 14.431 -15.283 -28.176 1.00 41.59 435 TRP A C 1
ATOM 3330 O O . TRP A 1 435 ? 15.339 -15.072 -28.975 1.00 41.59 435 TRP A O 1
ATOM 3340 N N . GLN A 1 436 ? 13.158 -15.040 -28.483 1.00 42.34 436 GLN A N 1
ATOM 3341 C CA . GLN A 1 436 ? 12.657 -14.554 -29.771 1.00 42.34 436 GLN A CA 1
ATOM 3342 C C . GLN A 1 436 ? 12.270 -13.065 -29.769 1.00 42.34 436 GLN A C 1
ATOM 3344 O O . GLN A 1 436 ? 11.796 -12.590 -30.799 1.00 42.34 436 GLN A O 1
ATOM 3349 N N . ALA A 1 437 ? 12.440 -12.334 -28.653 1.00 46.53 437 ALA A N 1
ATOM 3350 C CA . ALA A 1 437 ? 12.042 -10.925 -28.530 1.00 46.53 437 ALA A CA 1
ATOM 3351 C C . ALA A 1 437 ? 12.365 -10.136 -29.821 1.00 46.53 437 ALA A C 1
ATOM 3353 O O . ALA A 1 437 ? 13.519 -10.197 -30.266 1.00 46.53 437 ALA A O 1
ATOM 3354 N N . PRO A 1 438 ? 11.388 -9.435 -30.440 1.00 46.62 438 PRO A N 1
ATOM 3355 C CA . PRO A 1 438 ? 11.558 -8.861 -31.772 1.00 46.62 438 PRO A CA 1
ATOM 3356 C C . PRO A 1 438 ? 12.829 -8.014 -31.867 1.00 46.62 438 PRO A C 1
ATOM 3358 O O . PRO A 1 438 ? 12.972 -6.998 -31.183 1.00 46.62 438 PRO A O 1
ATOM 3361 N N . ARG A 1 439 ? 13.774 -8.452 -32.705 1.00 51.16 439 ARG A N 1
ATOM 3362 C CA . ARG A 1 439 ? 15.004 -7.709 -32.992 1.00 51.16 439 ARG A CA 1
ATOM 3363 C C . ARG A 1 439 ? 14.705 -6.711 -34.101 1.00 51.16 439 ARG A C 1
ATOM 3365 O O . ARG A 1 439 ? 14.608 -7.092 -35.264 1.00 51.16 439 ARG A O 1
ATOM 3372 N N . TYR A 1 440 ? 14.557 -5.437 -33.755 1.00 48.44 440 TYR A N 1
ATOM 3373 C CA . TYR A 1 440 ? 14.329 -4.393 -34.755 1.00 48.44 440 TYR A CA 1
ATOM 3374 C C . TYR A 1 440 ? 15.647 -3.851 -35.325 1.00 48.44 440 TYR A C 1
ATOM 3376 O O . TYR A 1 440 ? 16.516 -3.383 -34.582 1.00 48.44 440 TYR A O 1
ATOM 3384 N N . GLY A 1 441 ? 15.756 -3.898 -36.658 1.00 46.03 441 GLY A N 1
ATOM 3385 C CA . GLY A 1 441 ? 16.886 -3.413 -37.461 1.00 46.03 441 GLY A CA 1
ATOM 3386 C C . GLY A 1 441 ? 16.737 -1.990 -38.023 1.00 46.03 441 GLY A C 1
ATOM 3387 O O . GLY A 1 441 ? 17.565 -1.580 -38.828 1.00 46.03 441 GLY A O 1
ATOM 3388 N N . THR A 1 442 ? 15.718 -1.221 -37.627 1.00 55.22 442 THR A N 1
ATOM 3389 C CA . THR A 1 442 ? 15.482 0.157 -38.106 1.00 55.22 442 THR A CA 1
ATOM 3390 C C . THR A 1 442 ? 15.216 1.138 -36.952 1.00 55.22 442 THR A C 1
ATOM 3392 O O . THR A 1 442 ? 14.856 0.728 -35.850 1.00 55.22 442 THR A O 1
ATOM 3395 N N . ASN A 1 443 ? 15.510 2.424 -37.205 1.00 65.38 443 ASN A N 1
ATOM 3396 C CA . ASN A 1 443 ? 15.521 3.613 -36.325 1.00 65.38 443 ASN A CA 1
ATOM 3397 C C . ASN A 1 443 ? 15.090 3.433 -34.847 1.00 65.38 443 ASN A C 1
ATOM 3399 O O . ASN A 1 443 ? 14.083 3.973 -34.387 1.00 65.38 443 ASN A O 1
ATOM 3403 N N . GLN A 1 444 ? 15.897 2.723 -34.054 1.00 64.81 444 GLN A N 1
ATOM 3404 C CA . GLN A 1 444 ? 15.598 2.450 -32.641 1.00 64.81 444 GLN A CA 1
ATOM 3405 C C . GLN A 1 444 ? 15.468 3.716 -31.786 1.00 64.81 444 GLN A C 1
ATOM 3407 O O . GLN A 1 444 ? 14.804 3.695 -30.749 1.00 64.81 444 GLN A O 1
ATOM 3412 N N . ALA A 1 445 ? 16.120 4.806 -32.193 1.00 71.69 445 ALA A N 1
ATOM 3413 C CA . ALA A 1 445 ? 16.054 6.078 -31.489 1.00 71.69 445 ALA A CA 1
ATOM 3414 C C . ALA A 1 445 ? 14.631 6.650 -31.513 1.00 71.69 445 ALA A C 1
ATOM 3416 O O . ALA A 1 445 ? 14.101 7.011 -30.461 1.00 71.69 445 ALA A O 1
ATOM 3417 N N . GLU A 1 446 ? 13.996 6.652 -32.684 1.00 67.69 446 GLU A N 1
ATOM 3418 C CA . GLU A 1 446 ? 12.625 7.126 -32.864 1.00 67.69 446 GLU A CA 1
ATOM 3419 C C . GLU A 1 446 ? 11.639 6.289 -32.055 1.00 67.69 446 GLU A C 1
ATOM 3421 O O . GLU A 1 446 ? 10.812 6.831 -31.321 1.00 67.69 446 GLU A O 1
ATOM 3426 N N . ILE A 1 447 ? 11.775 4.963 -32.076 1.00 65.00 447 ILE A N 1
ATOM 3427 C CA . ILE A 1 447 ? 10.791 4.148 -31.373 1.00 65.00 447 ILE A CA 1
ATOM 3428 C C . ILE A 1 447 ? 10.962 4.209 -29.850 1.00 65.00 447 ILE A C 1
ATOM 3430 O O . ILE A 1 447 ? 9.981 4.258 -29.104 1.00 65.00 447 ILE A O 1
ATOM 3434 N N . ARG A 1 448 ? 12.206 4.314 -29.365 1.00 73.12 448 ARG A N 1
ATOM 3435 C CA . ARG A 1 448 ? 12.462 4.640 -27.954 1.00 73.12 448 ARG A CA 1
ATOM 3436 C C . ARG A 1 448 ? 11.823 5.972 -27.584 1.00 73.12 448 ARG A C 1
ATOM 3438 O O . ARG A 1 448 ? 11.262 6.083 -26.499 1.00 73.12 448 ARG A O 1
ATOM 3445 N N . GLN A 1 449 ? 11.891 6.975 -28.455 1.00 70.69 449 GLN A N 1
ATOM 3446 C CA . GLN A 1 449 ? 11.267 8.271 -28.210 1.00 70.69 449 GLN A CA 1
ATOM 3447 C C . GLN A 1 449 ? 9.737 8.163 -28.127 1.00 70.69 449 GLN A C 1
ATOM 3449 O O . GLN A 1 449 ? 9.155 8.720 -27.197 1.00 70.69 449 GLN A O 1
ATOM 3454 N N . VAL A 1 450 ? 9.097 7.397 -29.017 1.00 69.81 450 VAL A N 1
ATOM 3455 C CA . VAL A 1 450 ? 7.645 7.143 -28.984 1.00 69.81 450 VAL A CA 1
ATOM 3456 C C . VAL A 1 450 ? 7.235 6.409 -27.706 1.00 69.81 450 VAL A C 1
ATOM 3458 O O . VAL A 1 450 ? 6.330 6.863 -27.003 1.00 69.81 450 VAL A O 1
ATOM 3461 N N . PHE A 1 451 ? 7.925 5.322 -27.346 1.00 75.62 451 PHE A N 1
ATOM 3462 C CA . PHE A 1 451 ? 7.635 4.565 -26.124 1.00 75.62 451 PHE A CA 1
ATOM 3463 C C . PHE A 1 451 ? 7.797 5.418 -24.862 1.00 75.62 451 PHE A C 1
ATOM 3465 O O . PHE A 1 451 ? 6.955 5.392 -23.967 1.00 75.62 451 PHE A O 1
ATOM 3472 N N . ARG A 1 452 ? 8.860 6.223 -24.797 1.00 79.94 452 ARG A N 1
ATOM 3473 C CA . ARG A 1 452 ? 9.109 7.145 -23.680 1.00 79.94 452 ARG A CA 1
ATOM 3474 C C . ARG A 1 452 ? 8.153 8.331 -23.672 1.00 79.94 452 ARG A C 1
ATOM 3476 O O . ARG A 1 452 ? 8.132 9.062 -22.685 1.00 79.94 452 ARG A O 1
ATOM 3483 N N . GLY A 1 453 ? 7.412 8.560 -24.751 1.00 70.31 453 GLY A N 1
ATOM 3484 C CA . GLY A 1 453 ? 6.477 9.663 -24.892 1.00 70.31 453 GLY A CA 1
ATOM 3485 C C . GLY A 1 453 ? 5.354 9.629 -23.856 1.00 70.31 453 GLY A C 1
ATOM 3486 O O . GLY A 1 453 ? 5.063 8.600 -23.242 1.00 70.31 453 GLY A O 1
ATOM 3487 N N . TRP A 1 454 ? 4.707 10.782 -23.668 1.00 77.38 454 TRP A N 1
ATOM 3488 C CA . TRP A 1 454 ? 3.618 10.950 -22.701 1.00 77.38 454 TRP A CA 1
ATOM 3489 C C . TRP A 1 454 ? 2.477 9.953 -22.917 1.00 77.38 454 TRP A C 1
ATOM 3491 O O . TRP A 1 454 ? 1.969 9.398 -21.954 1.00 77.38 454 TRP A O 1
ATOM 3501 N N . ASN A 1 455 ? 2.124 9.668 -24.168 1.00 72.88 455 ASN A N 1
ATOM 3502 C CA . ASN A 1 455 ? 1.005 8.782 -24.494 1.00 72.88 455 ASN A CA 1
ATOM 3503 C C . ASN A 1 455 ? 1.253 7.302 -24.136 1.00 72.88 455 ASN A C 1
ATOM 3505 O O . ASN A 1 455 ? 0.317 6.516 -24.201 1.00 72.88 455 ASN A O 1
ATOM 3509 N N . ASN A 1 456 ? 2.479 6.940 -23.737 1.00 72.31 456 ASN A N 1
ATOM 3510 C CA . ASN A 1 456 ? 2.911 5.576 -23.433 1.00 72.31 456 ASN A CA 1
ATOM 3511 C C . ASN A 1 456 ? 3.551 5.514 -22.025 1.00 72.31 456 ASN A C 1
ATOM 3513 O O . ASN A 1 456 ? 2.939 5.910 -21.028 1.00 72.31 456 ASN A O 1
ATOM 3517 N N . PHE A 1 457 ? 4.811 5.070 -21.927 1.00 78.25 457 PHE A N 1
ATOM 3518 C CA . PHE A 1 457 ? 5.534 4.911 -20.662 1.00 78.25 457 PHE A CA 1
ATOM 3519 C C . PHE A 1 457 ? 5.696 6.227 -19.897 1.00 78.25 457 PHE A C 1
ATOM 3521 O O . PHE A 1 457 ? 5.743 6.225 -18.669 1.00 78.25 457 PHE A O 1
ATOM 3528 N N . GLY A 1 458 ? 5.763 7.364 -20.599 1.00 78.12 458 GLY A N 1
ATOM 3529 C CA . GLY A 1 458 ? 5.932 8.676 -19.978 1.00 78.12 458 GLY A CA 1
ATOM 3530 C C . GLY A 1 458 ? 4.822 9.017 -18.979 1.00 78.12 458 GLY A C 1
ATOM 3531 O O . GLY A 1 458 ? 5.128 9.486 -17.883 1.00 78.12 458 GLY A O 1
ATOM 3532 N N . ARG A 1 459 ? 3.549 8.740 -19.302 1.00 81.31 459 ARG A N 1
ATOM 3533 C CA . ARG A 1 459 ? 2.420 8.951 -18.376 1.00 81.31 459 ARG A CA 1
ATOM 3534 C C . ARG A 1 459 ? 2.477 8.007 -17.182 1.00 81.31 459 ARG A C 1
ATOM 3536 O O . ARG A 1 459 ? 2.285 8.462 -16.055 1.00 81.31 459 ARG A O 1
ATOM 3543 N N . ILE A 1 460 ? 2.764 6.727 -17.419 1.00 87.12 460 ILE A N 1
ATOM 3544 C CA . ILE A 1 460 ? 2.854 5.701 -16.369 1.00 87.12 460 ILE A CA 1
ATOM 3545 C C . ILE A 1 460 ? 3.959 6.088 -15.383 1.00 87.12 460 ILE A C 1
ATOM 3547 O O . ILE A 1 460 ? 3.673 6.358 -14.218 1.00 87.12 460 ILE A O 1
ATOM 3551 N N . ARG A 1 461 ? 5.192 6.272 -15.881 1.00 90.44 461 ARG A N 1
ATOM 3552 C CA . ARG A 1 461 ? 6.353 6.654 -15.066 1.00 90.44 461 ARG A CA 1
ATOM 3553 C C . ARG A 1 461 ? 6.202 8.024 -14.407 1.00 90.44 461 ARG A C 1
ATOM 3555 O O . ARG A 1 461 ? 6.768 8.259 -13.343 1.00 90.44 461 ARG A O 1
ATOM 3562 N N . SER A 1 462 ? 5.483 8.959 -15.031 1.00 88.56 462 SER A N 1
ATOM 3563 C CA . SER A 1 462 ? 5.185 10.254 -14.409 1.00 88.56 462 SER A CA 1
ATOM 3564 C C . SER A 1 462 ? 4.130 10.150 -13.308 1.00 88.56 462 SER A C 1
ATOM 3566 O O . SER A 1 462 ? 4.059 11.066 -12.484 1.00 88.56 462 SER A O 1
ATOM 3568 N N . THR A 1 463 ? 3.286 9.119 -13.322 1.00 90.94 463 THR A N 1
ATOM 3569 C CA . THR A 1 463 ? 2.289 8.881 -12.275 1.00 90.94 463 THR A CA 1
ATOM 3570 C C . THR A 1 463 ? 2.936 8.203 -11.091 1.00 90.94 463 THR A C 1
ATOM 3572 O O . THR A 1 463 ? 2.831 8.726 -9.993 1.00 90.94 463 THR A O 1
ATOM 3575 N N . SER A 1 464 ? 3.675 7.125 -11.307 1.00 94.31 464 SER A N 1
ATOM 3576 C CA . SER A 1 464 ? 4.478 6.495 -10.269 1.00 94.31 464 SER A CA 1
ATOM 3577 C C . SER A 1 464 ? 5.722 5.865 -10.881 1.00 94.31 464 SER A C 1
ATOM 3579 O O . SER A 1 464 ? 5.749 5.548 -12.069 1.00 94.31 464 SER A O 1
ATOM 3581 N N . ASP A 1 465 ? 6.763 5.693 -10.081 1.00 94.62 465 ASP A N 1
ATOM 3582 C CA . ASP A 1 465 ? 7.885 4.825 -10.394 1.00 94.62 465 ASP A CA 1
ATOM 3583 C C . ASP A 1 465 ? 7.759 3.425 -9.808 1.00 94.62 465 ASP A C 1
ATOM 3585 O O . ASP A 1 465 ? 8.665 2.626 -10.001 1.00 94.62 465 ASP A O 1
ATOM 3589 N N . HIS A 1 466 ? 6.626 3.106 -9.190 1.00 96.25 466 HIS A N 1
ATOM 3590 C CA . HIS A 1 466 ? 6.266 1.763 -8.770 1.00 96.25 466 HIS A CA 1
ATOM 3591 C C . HIS A 1 466 ? 4.998 1.276 -9.481 1.00 96.25 466 HIS A C 1
ATOM 3593 O O . HIS A 1 466 ? 4.126 2.059 -9.876 1.00 96.25 466 HIS A O 1
ATOM 3599 N N . LEU A 1 467 ? 4.897 -0.039 -9.619 1.00 93.31 467 LEU A N 1
ATOM 3600 C CA . LEU A 1 467 ? 3.709 -0.762 -10.036 1.00 93.31 467 LEU A CA 1
ATOM 3601 C C . LEU A 1 467 ? 2.887 -1.160 -8.795 1.00 93.31 467 LEU A C 1
ATOM 3603 O O . LEU A 1 467 ? 3.474 -1.563 -7.788 1.00 93.31 467 LEU A O 1
ATOM 3607 N N . PRO A 1 468 ? 1.550 -1.060 -8.847 1.00 93.75 468 PRO A N 1
ATOM 3608 C CA . PRO A 1 468 ? 0.684 -1.487 -7.754 1.00 93.75 468 PRO A CA 1
ATOM 3609 C C . PRO A 1 468 ? 0.749 -2.999 -7.493 1.00 93.75 468 PRO A C 1
ATOM 3611 O O . PRO A 1 468 ? 0.923 -3.793 -8.418 1.00 93.75 468 PRO A O 1
ATOM 3614 N N . ILE A 1 469 ? 0.511 -3.397 -6.243 1.00 92.19 469 ILE A N 1
ATOM 3615 C CA . ILE A 1 469 ? 0.302 -4.790 -5.828 1.00 92.19 469 ILE A CA 1
ATOM 3616 C C . ILE A 1 469 ? -1.153 -4.958 -5.395 1.00 92.19 469 ILE A C 1
ATOM 3618 O O . ILE A 1 469 ? -1.634 -4.220 -4.537 1.00 92.19 469 ILE A O 1
ATOM 3622 N N . MET A 1 470 ? -1.832 -5.959 -5.945 1.00 89.81 470 MET A N 1
ATOM 3623 C CA . MET A 1 470 ? -3.160 -6.395 -5.517 1.00 89.81 470 MET A CA 1
ATOM 3624 C C . MET A 1 470 ? -3.047 -7.730 -4.784 1.00 89.81 470 MET A C 1
ATOM 3626 O O . MET A 1 470 ? -2.340 -8.624 -5.253 1.00 89.81 470 MET A O 1
ATOM 3630 N N . ALA A 1 471 ? -3.749 -7.879 -3.661 1.00 88.12 471 ALA A N 1
ATOM 3631 C CA . ALA A 1 471 ? -3.750 -9.120 -2.895 1.00 88.12 471 ALA A CA 1
ATOM 3632 C C . ALA A 1 471 ? -5.086 -9.428 -2.201 1.00 88.12 471 ALA A C 1
ATOM 3634 O O . ALA A 1 471 ? -5.825 -8.521 -1.817 1.00 88.12 471 ALA A O 1
ATOM 3635 N N . GLU A 1 472 ? -5.356 -10.720 -2.000 1.00 87.31 472 GLU A N 1
ATOM 3636 C CA . GLU A 1 472 ? -6.510 -11.272 -1.279 1.00 87.31 472 GLU A CA 1
ATOM 3637 C C . GLU A 1 472 ? -6.056 -12.216 -0.156 1.00 87.31 472 GLU A C 1
ATOM 3639 O O . GLU A 1 472 ? -5.205 -13.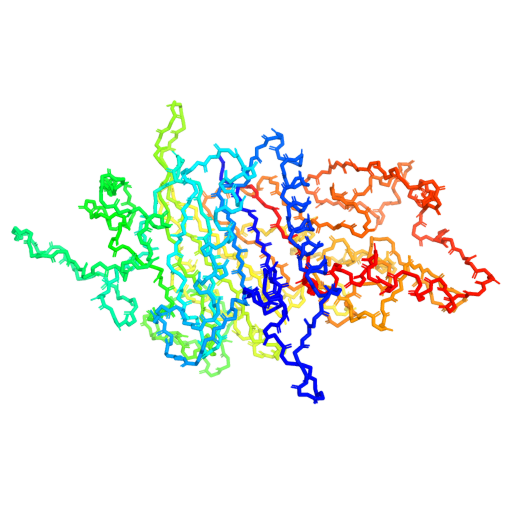083 -0.384 1.00 87.31 472 GLU A O 1
ATOM 3644 N N . PHE A 1 473 ? -6.640 -12.066 1.038 1.00 85.25 473 PHE A N 1
ATOM 3645 C CA . PHE A 1 473 ? -6.314 -12.874 2.220 1.00 85.25 473 PHE A CA 1
ATOM 3646 C C . PHE A 1 473 ? -7.493 -13.154 3.162 1.00 85.25 473 PHE A C 1
ATOM 3648 O O . PHE A 1 473 ? -8.532 -12.450 3.088 1.00 85.25 473 PHE A O 1
#

Sequence (473 aa):
MTRILYWNIENFSVNKFWQPNLKRRRDGTRAGGPFTQCSLNRLNYFFQVLDDALVLNNNRVPEIVVIIELESGVTGRGSLVTGNGPTATQSLVDEVRTWTGNNNWMVVPPLYTGPTEGVIVLYDSTNLIFTGPNRWPGGGPSAVPLPRLAAPLVAPASQFPASWNGYIRTGVLNRVIPGASLYNSNYYENEMAARVAGFTSSAGAGLVPLPGGMPALGAPMDGNLGPRTPYMVTFFRPAAGMAAAENITLFSIHAPANNNAARNYMTALACTQEISNAPVENERKVVVGDFNFNLFTNAGVVPQRYQYFQQLGYGTGVAPVPLVGFVAPAPPLGYFEYFATHLAKQKNAVSWSDAHTQRYYPGYGYVSDRYKCIDNIFVRGGALANTTVLNPVVGSPYNVVPAPVPVWLTPVMQGHFTIDCLCPCYNAPNPVPAWQAPRYGTNQAEIRQVFRGWNNFGRIRSTSDHLPIMAEF

Secondary structure (DSSP, 8-state):
--EEEEEEEEEE-HHHHT-GGGSB-TTS-B--SHHHHHHHHHHHHHHHHHHHHHHHTTT---SEEEEEEEE--S--TTSBP-TTHHHHHHHHHHHHHHHHT-TTEEEEPPBBSSSSEEEEEEEETTT-EEEESEE--SSSS-BPPPP--SSS---PSPPPPGGGBTTB--GGG--BPPTT-SSSTTSBGGGEE-B-S--BB---TTPPPPTT-PPPTT-B-TTTTTTS--EEEEEEE--BTTBPPEEEEEEEEE--SSHHHHHHHHHHHHHBHHHHSPP-TTEEEEEEEE-SS-SS-TTSBPPHHHHHHHHTT-EESSS-SS-TT-B--SS-TTGGGGG--BBPPGGG--SS--SS----TTTTTTB-SSSSS-EEEEEESS---EEEE--TTT-SSPPPPPSSPPTT-----S---------TT----TT--TTT-----S-HHHHHHHHHSIIIIIHHHHH-SB--EEEE-

Foldseek 3Di:
DAKEWEDEWAAQFCCQQPNVQPDADPVRHGDDDVSRVLNPLLVVVVVVLQVLLCVQPVNDGHQKYKYKNHFADFDDFQFFGHDGRLVSLVVVQVVVCVSVVNLQWAWQGWTDLFGGMTMIMIGRNVFKQWFAQFFAQAGDGTHHDDPPDVDPDPDQNHFDPPSRVSRFQDDPRWDQADPPEPHDHRDISRGHHWDNAQWFFAPFDPADAQVVGGDDGRHGLSVQLPRGGWGWIKIWGPDDDPRHIAIEIETEDDFDLDAVRLLSNLSSQLRTCVLLDADDARYKYKYWYQSNYACADPQRAGDCSVCSLVSSVKDKALAFPPNPPDGADVVNLCVLQQQFWFFDDLVFADPADEPVGQAFPPCGRGTDPNRGHRTIMIMHPDDWQAKGWQDPQQGPPHADQDPPPPPNRDGPHRGDDHDDDPDPVPCPDRRQHSVPIDHDPDDRVVVSCVCSDCVHVVSVVSRRRTTMMMTDD

pLDDT: mean 78.04, std 18.93, range [22.98, 98.38]

Radius of gyration: 22.52 Å; chains: 1; bounding box: 50×57×73 Å

InterPro domains:
  IPR036691 Endonuclease/exonuclease/phosphatase superfamily [G3DSA:3.60.10.10] (3-314)
  IPR036691 Endonuclease/exonuclease/phosphatase superfamily [SSF56219] (3-473)

Organism: NCBI:txid2291